Protein AF-O23444-F1 (afdb_monomer_lite)

InterPro domains:
  IPR000073 Alpha/beta hydrolase fold-1 [PF00561] (80-360)
  IPR000073 Alpha/beta hydrolase fold-1 [PF00561] (400-510)
  IPR000073 Alpha/beta hydrolase fold-1 [PR00111] (426-441)
  IPR000073 Alpha/beta hydrolase fold-1 [PR00111] (474-487)
  IPR000073 Alpha/beta hydrolase fold-1 [PR00111] (488-501)
  IPR000639 Epoxide hydrolase-like [PR00412] (86-104)
  IPR000639 Epoxide hydrolase-like [PR00412] (106-121)
  IPR000639 Epoxide hydrolase-like [PR00412] (154-167)
  IPR000639 Epoxide hydrolase-like [PR00412] (168-181)
  IPR000639 Epoxide hydrolase-like [PR00412] (308-324)
  IPR000639 Epoxide hydrolase-like [PR00412] (348-370)
  IPR029058 Alpha/Beta hydrolase fold [G3DSA:3.40.50.1820] (51-366)
  IPR029058 Alpha/Beta hydrolase fold [G3DSA:3.40.50.1820] (368-536)
  IPR029058 Alpha/Beta hydrolase fold [SSF53474] (40-361)
  IPR029058 Alpha/Beta hydrolase fold [SSF53474] (369-533)

Radius of gyration: 28.63 Å; chains: 1; bounding box: 77×70×79 Å

Secondary structure (DSSP, 8-state):
------S----SSS-S-------------------PPPP-------GGGTSTT-EEEEEEETTEEEEEEEE-SSSSS-PPEEEEE--TT--GGGGHHHHHHHHHTTPEEEEEPPTTSTTS---SSGGGGSHHHHHHHHHHHHHHHHTSS--EEEEEEHHHHHHHHHHHHH-GGGEEEEEEES----PPPTT--HHHHHHHHH-TTBHHHHTSSTTHHHHHHHHH-HHHHHHHHHT---SS--B--TTT-S---TT--SSPPTTS-HHHHHHHHHHHHHH-SHHHHHHHHTHHHHHHHTGGGTTPPP-S-EEEEEETT-TTTTSTTHHHHHHTTHHHHHSTTEEEEEEETT--S-HHHHSHHHHH-S----EEEEEEETTEEEEEEEE--S---SSS-PPPEEEEE--TT--GGGGHHHHHHHHHTT-EEEEEPPTTSTTS---S-GGGGSHHHHHHHHHHHHHHHH-TT--EEEEEEHHHHHHHHHHHHH-TTTEEEEEEES-------TT--HHHHHHHHH-TTSHHHHTT----

Foldseek 3Di:
DDDDDDDDDDDPDPPDDDDDPDDDDDDDDDDDDDDDDDDDDPDDDPCVVLQPQFDWDWDCFLNWTKIKTKHAAPPPLPAAEEEEFEAPPDALCLCSLVRSVVSPVRHIYMGIGFALFFPIDHDPDLVCLALVNRLRRVCRVLCVVNVHQQAHAYEYAHVRLVSVQVNLQPPVRNHQEYEYEQAADDFQDPVDQDLVNCCVVPNCQFVLNQLQDPPQVLVVCVVCALLNVLQCVVPDQAAATAGQPHPNGGDDDPPPDPDRPPLQDPVNSVSSRVRCVVRPCRRSSSNSNCSSVNSVVCVVCRLPARPHQYEYEYEPSENSCSPPCNVCCLVVCVRCVRHVNYDDHHYHYPDYRSNCSVPVPVSVPPPLPWDWDWADFLNKTWIKTKDAAPDPDPDDDDAAEEEEFEAPPDALVVCSVVRSSVSPVRHIYMYIGFACHDPIDHDPDPVCPDLVNRLRRVQSVLCVPPRDQEAHAYEAEHVRLVSVLVNCVVCVSRHPYYDHPDDDDDDDDPVDDPLVVCCVPPNCPPPVNVVVDDDD

Structure (mmCIF, N/CA/C/O backbone):
data_AF-O23444-F1
#
_entry.id   AF-O23444-F1
#
loop_
_atom_site.group_PDB
_atom_site.id
_atom_site.type_symbol
_atom_site.label_atom_id
_atom_site.label_alt_id
_atom_site.label_comp_id
_atom_site.label_asym_id
_atom_site.label_entity_id
_atom_site.label_seq_id
_atom_site.pdbx_PDB_ins_code
_atom_site.Cartn_x
_atom_site.Cartn_y
_atom_site.Cartn_z
_atom_site.occupancy
_atom_site.B_iso_or_equiv
_atom_site.auth_seq_id
_atom_site.auth_comp_id
_atom_site.auth_asym_id
_atom_site.auth_atom_id
_atom_site.pdbx_PDB_model_num
ATOM 1 N N . MET A 1 1 ? 14.432 -38.799 30.886 1.00 22.42 1 MET A N 1
ATOM 2 C CA . MET A 1 1 ? 14.520 -40.221 30.504 1.00 22.42 1 MET A CA 1
ATOM 3 C C . MET A 1 1 ? 13.392 -40.528 29.522 1.00 22.42 1 MET A C 1
ATOM 5 O O . MET A 1 1 ? 12.246 -40.456 29.925 1.00 22.42 1 MET A O 1
ATOM 9 N N . PHE A 1 2 ? 13.765 -40.707 28.246 1.00 19.41 2 PHE A N 1
ATOM 10 C CA . PHE A 1 2 ? 13.102 -41.403 27.120 1.00 19.41 2 PHE A CA 1
ATOM 11 C C . PHE A 1 2 ? 11.593 -41.190 26.841 1.00 19.41 2 PHE A C 1
ATOM 13 O O . PHE A 1 2 ? 10.737 -41.540 27.635 1.00 19.41 2 PHE A O 1
ATOM 20 N N . PHE A 1 3 ? 11.243 -40.506 25.739 1.00 19.61 3 PHE A N 1
ATOM 21 C CA . PHE A 1 3 ? 10.934 -41.078 24.402 1.00 19.61 3 PHE A CA 1
ATOM 22 C C . PHE A 1 3 ? 9.612 -41.871 24.350 1.00 19.61 3 PHE A C 1
ATOM 24 O O . PHE A 1 3 ? 9.608 -43.045 24.684 1.00 19.61 3 PHE A O 1
ATOM 31 N N . LEU A 1 4 ? 8.526 -41.242 23.866 1.00 20.58 4 LEU A N 1
ATOM 32 C CA . LEU A 1 4 ? 7.828 -41.593 22.607 1.00 20.58 4 LEU A CA 1
ATOM 33 C C . LEU A 1 4 ? 6.608 -40.660 22.385 1.00 20.58 4 LEU A C 1
ATOM 35 O O . LEU A 1 4 ? 5.461 -41.018 22.624 1.00 20.58 4 LEU A O 1
ATOM 39 N N . CYS A 1 5 ? 6.857 -39.436 21.908 1.00 20.08 5 CYS A N 1
ATOM 40 C CA . CYS A 1 5 ? 5.825 -38.521 21.405 1.00 20.08 5 CYS A CA 1
ATOM 41 C C . CYS A 1 5 ? 6.020 -38.328 19.893 1.00 20.08 5 CYS A C 1
ATOM 43 O O . CYS A 1 5 ? 6.920 -37.613 19.455 1.00 20.08 5 CYS A O 1
ATOM 45 N N . ARG A 1 6 ? 5.184 -38.988 19.089 1.00 23.53 6 ARG A N 1
ATOM 46 C CA . ARG A 1 6 ? 4.920 -38.727 17.660 1.00 23.53 6 ARG A CA 1
ATOM 47 C C . ARG A 1 6 ? 3.536 -39.346 17.406 1.00 23.53 6 ARG A C 1
ATOM 49 O O . ARG A 1 6 ? 3.373 -40.533 17.632 1.00 23.53 6 ARG A O 1
ATOM 56 N N . LYS A 1 7 ? 2.500 -38.609 17.006 1.00 24.33 7 LYS A N 1
ATOM 57 C CA . LYS A 1 7 ? 2.400 -37.884 15.735 1.00 24.33 7 LYS A CA 1
ATOM 58 C C . LYS A 1 7 ? 1.254 -36.855 15.773 1.00 24.33 7 LYS A C 1
ATOM 60 O O . LYS A 1 7 ? 0.183 -37.152 16.277 1.00 24.33 7 LYS A O 1
ATOM 65 N N . LEU A 1 8 ? 1.518 -35.728 15.101 1.00 26.30 8 LEU A N 1
ATOM 66 C CA . LEU A 1 8 ? 0.594 -34.700 14.594 1.00 26.30 8 LEU A CA 1
ATOM 67 C C . LEU A 1 8 ? -0.003 -33.737 15.638 1.00 26.30 8 LEU A C 1
ATOM 69 O O . LEU A 1 8 ? -1.102 -33.927 16.138 1.00 26.30 8 LEU A O 1
ATOM 73 N N . SER A 1 9 ? 0.722 -32.640 15.892 1.00 23.91 9 SER A N 1
ATOM 74 C CA . SER A 1 9 ? 0.229 -31.465 16.618 1.00 23.91 9 SER A CA 1
ATOM 75 C C . SER A 1 9 ? 0.476 -30.186 15.812 1.00 23.91 9 SER A C 1
ATOM 77 O O . SER A 1 9 ? 1.592 -29.910 15.365 1.00 23.91 9 SER A O 1
ATOM 79 N N . LEU A 1 10 ? -0.613 -29.438 15.627 1.00 28.73 10 LEU A N 1
ATOM 80 C CA . LEU A 1 10 ? -0.691 -28.038 15.224 1.00 28.73 10 LEU A CA 1
ATOM 81 C C . LEU A 1 10 ? 0.005 -27.160 16.279 1.00 28.73 10 LEU A C 1
ATOM 83 O O . LEU A 1 10 ? -0.477 -27.044 17.402 1.00 28.73 10 LEU A O 1
ATOM 87 N N . SER A 1 11 ? 1.120 -26.510 15.926 1.00 27.80 11 SER A N 1
ATOM 88 C CA . SER A 1 11 ? 1.849 -25.637 16.865 1.00 27.80 11 SER A CA 1
ATOM 89 C C . SER A 1 11 ? 2.551 -24.428 16.225 1.00 27.80 11 SER A C 1
ATOM 91 O O . SER A 1 11 ? 3.636 -24.037 16.658 1.00 27.80 11 SER A O 1
ATOM 93 N N . ARG A 1 12 ? 1.981 -23.793 15.197 1.00 30.11 12 ARG A N 1
ATOM 94 C CA . ARG A 1 12 ? 2.572 -22.572 14.613 1.00 30.11 12 ARG A CA 1
ATOM 95 C C . ARG A 1 12 ? 1.579 -21.419 14.602 1.00 30.11 12 ARG A C 1
ATOM 97 O O . ARG A 1 12 ? 1.047 -21.135 13.550 1.00 30.11 12 ARG A O 1
ATOM 104 N N . PHE A 1 13 ? 1.329 -20.798 15.759 1.00 27.69 13 PHE A N 1
ATOM 105 C CA . PHE A 1 13 ? 0.897 -19.381 15.842 1.00 27.69 13 PHE A CA 1
ATOM 106 C C . PHE A 1 13 ? 0.886 -18.783 17.267 1.00 27.69 13 PHE A C 1
ATOM 108 O O . PHE A 1 13 ? 0.601 -17.604 17.432 1.00 27.69 13 PHE A O 1
ATOM 115 N N . ARG A 1 14 ? 1.223 -19.541 18.322 1.00 28.58 14 ARG A N 1
ATOM 116 C CA . ARG A 1 14 ? 1.030 -19.090 19.717 1.00 28.58 14 ARG A CA 1
ATOM 117 C C . ARG A 1 14 ? 2.231 -18.448 20.432 1.00 28.58 14 ARG A C 1
ATOM 119 O O . ARG A 1 14 ? 2.127 -18.178 21.622 1.00 28.58 14 ARG A O 1
ATOM 126 N N . HIS A 1 15 ? 3.349 -18.162 19.762 1.00 28.84 15 HIS A N 1
ATOM 127 C CA . HIS A 1 15 ? 4.567 -17.684 20.448 1.00 28.84 15 HIS A CA 1
ATOM 128 C C . HIS A 1 15 ? 5.168 -16.378 19.906 1.00 28.84 15 HIS A C 1
ATOM 130 O O . HIS A 1 15 ? 6.384 -16.271 19.821 1.00 28.84 15 HIS A O 1
ATOM 136 N N . HIS A 1 16 ? 4.366 -15.378 19.525 1.00 31.53 16 HIS A N 1
ATOM 137 C CA . HIS A 1 16 ? 4.892 -14.070 19.072 1.00 31.53 16 HIS A CA 1
ATOM 138 C C . HIS A 1 16 ? 4.403 -12.850 19.879 1.00 31.53 16 HIS A C 1
ATOM 140 O O . HIS A 1 16 ? 4.502 -11.733 19.389 1.00 31.53 16 HIS A O 1
ATOM 146 N N . PHE A 1 17 ? 3.940 -13.028 21.122 1.00 25.91 17 PHE A N 1
ATOM 147 C CA . PHE A 1 17 ? 3.650 -11.903 22.024 1.00 25.91 17 PHE A CA 1
ATOM 148 C C . PHE A 1 17 ? 4.155 -12.181 23.450 1.00 25.91 17 PHE A C 1
ATOM 150 O O . PHE A 1 17 ? 3.775 -13.208 24.021 1.00 25.91 17 PHE A O 1
ATOM 157 N N . PRO A 1 18 ? 4.990 -11.308 24.050 1.00 29.94 18 PRO A N 1
ATOM 158 C CA . PRO A 1 18 ? 5.304 -11.365 25.473 1.00 29.94 18 PRO A CA 1
ATOM 159 C C . PRO A 1 18 ? 4.173 -10.791 26.342 1.00 29.94 18 PRO A C 1
ATOM 161 O O . PRO A 1 18 ? 3.539 -9.791 26.016 1.00 29.94 18 PRO A O 1
ATOM 164 N N . LEU A 1 19 ? 3.976 -11.416 27.503 1.00 35.38 19 LEU A N 1
ATOM 165 C CA . LEU A 1 19 ? 3.182 -10.931 28.632 1.00 35.38 19 LEU A CA 1
ATOM 166 C C . LEU A 1 19 ? 3.862 -9.715 29.288 1.00 35.38 19 LEU A C 1
ATOM 168 O O . LEU A 1 19 ? 4.907 -9.899 29.909 1.00 35.38 19 LEU A O 1
ATOM 172 N N . ARG A 1 20 ? 3.262 -8.514 29.263 1.00 28.91 20 ARG A N 1
ATOM 173 C CA . ARG A 1 20 ? 3.512 -7.476 30.293 1.00 28.91 20 ARG A CA 1
ATOM 174 C C . ARG A 1 20 ? 2.438 -6.381 30.322 1.00 28.91 20 ARG A C 1
ATOM 176 O O . ARG A 1 20 ? 2.618 -5.270 29.851 1.00 28.91 20 ARG A O 1
ATOM 183 N N . LEU A 1 21 ? 1.327 -6.716 30.975 1.00 27.70 21 LEU A N 1
ATOM 184 C CA . LEU A 1 21 ? 0.300 -5.792 31.457 1.00 27.70 21 LEU A CA 1
ATOM 185 C C . LEU A 1 21 ? 0.427 -5.675 32.987 1.00 27.70 21 LEU A C 1
ATOM 187 O O . LEU A 1 21 ? -0.355 -6.284 33.707 1.00 27.70 21 LEU A O 1
ATOM 191 N N . ARG A 1 22 ? 1.457 -4.991 33.506 1.00 27.98 22 ARG A N 1
ATOM 192 C CA . ARG A 1 22 ? 1.590 -4.656 34.944 1.00 27.98 22 ARG A CA 1
ATOM 193 C C . ARG A 1 22 ? 2.533 -3.462 35.153 1.00 27.98 22 ARG A C 1
ATOM 195 O O . ARG A 1 22 ? 3.713 -3.685 35.399 1.00 27.98 22 ARG A O 1
ATOM 202 N N . ARG A 1 23 ? 2.005 -2.234 35.057 1.00 29.61 23 ARG A N 1
ATOM 203 C CA . ARG A 1 23 ? 2.439 -0.972 35.716 1.00 29.61 23 ARG A CA 1
ATOM 204 C C . ARG A 1 23 ? 2.140 0.216 34.803 1.00 29.61 23 ARG A C 1
ATOM 206 O O . ARG A 1 23 ? 2.948 0.514 33.945 1.00 29.61 23 ARG A O 1
ATOM 213 N N . PHE A 1 24 ? 1.005 0.867 35.021 1.00 21.34 24 PHE A N 1
ATOM 214 C CA . PHE A 1 24 ? 0.787 2.295 34.751 1.00 21.34 24 PHE A CA 1
ATOM 215 C C . PHE A 1 24 ? -0.464 2.697 35.551 1.00 21.34 24 PHE A C 1
ATOM 217 O O . PHE A 1 24 ? -1.557 2.854 35.025 1.00 21.34 24 PHE A O 1
ATOM 224 N N . LEU A 1 25 ? -0.311 2.715 36.877 1.00 23.53 25 LEU A N 1
ATOM 225 C CA . LEU A 1 25 ? -1.227 3.362 37.816 1.00 23.53 25 LEU A CA 1
ATOM 226 C C . LEU A 1 25 ? -0.357 4.246 38.722 1.00 23.53 25 LEU A C 1
ATOM 228 O O . LEU A 1 25 ? 0.577 3.727 39.334 1.00 23.53 25 LEU A O 1
ATOM 232 N N . GLY A 1 26 ? -0.685 5.542 38.777 1.00 22.23 26 GLY A N 1
ATOM 233 C CA . GLY A 1 26 ? -0.012 6.612 39.535 1.00 22.23 26 GLY A CA 1
ATOM 234 C C . GLY A 1 26 ? 0.942 7.422 38.644 1.00 22.23 26 GLY A C 1
ATOM 235 O O . GLY A 1 26 ? 1.823 6.829 38.041 1.00 22.23 26 GLY A O 1
ATOM 236 N N . GLU A 1 27 ? 0.822 8.738 38.457 1.00 25.06 27 GLU A N 1
ATOM 237 C CA . GLU A 1 27 ? 0.270 9.789 39.325 1.00 25.06 27 GLU A CA 1
ATOM 238 C C . GLU A 1 27 ? -0.430 10.906 38.515 1.00 25.06 27 GLU A C 1
ATOM 240 O O . GLU A 1 27 ? -0.084 11.177 37.366 1.00 25.06 27 GLU A O 1
ATOM 245 N N . ASN A 1 28 ? -1.424 11.545 39.144 1.00 27.20 28 ASN A N 1
ATOM 246 C CA . ASN A 1 28 ? -2.113 12.768 38.699 1.00 27.20 28 ASN A CA 1
ATOM 247 C C . ASN A 1 28 ? -1.145 13.964 38.582 1.00 27.20 28 ASN A C 1
ATOM 249 O O . ASN A 1 28 ? -0.206 14.064 39.373 1.00 27.20 28 ASN A O 1
ATOM 253 N N . PRO A 1 29 ? -1.467 14.963 37.739 1.00 28.77 29 PRO A N 1
ATOM 254 C CA . PRO A 1 29 ? -1.940 16.214 38.338 1.00 28.77 29 PRO A CA 1
ATOM 255 C C . PRO A 1 29 ? -3.166 16.852 37.652 1.00 28.77 29 PRO A C 1
ATOM 257 O O . PRO A 1 29 ? -3.569 16.499 36.550 1.00 28.77 29 PRO A O 1
ATOM 260 N N . ASN A 1 30 ? -3.748 17.782 38.412 1.00 25.28 30 ASN A N 1
ATOM 261 C CA . ASN A 1 30 ? -5.062 18.425 38.329 1.00 25.28 30 ASN A CA 1
ATOM 262 C C . ASN A 1 30 ? -5.527 19.025 36.980 1.00 25.28 30 ASN A C 1
ATOM 264 O O . ASN A 1 30 ? -4.705 19.459 36.174 1.00 25.28 30 ASN A O 1
ATOM 268 N N . PRO A 1 31 ? -6.861 19.186 36.812 1.00 29.78 31 PRO A N 1
ATOM 269 C CA . PRO A 1 31 ? -7.495 19.770 35.639 1.00 29.78 31 PRO A CA 1
ATOM 270 C C . PRO A 1 31 ? -7.850 21.247 35.861 1.00 29.78 31 PRO A C 1
ATOM 272 O O . PRO A 1 31 ? -8.745 21.563 36.638 1.00 29.78 31 PRO A O 1
ATOM 275 N N . THR A 1 32 ? -7.227 22.157 35.122 1.00 24.30 32 THR A N 1
ATOM 276 C CA . THR A 1 32 ? -7.796 23.489 34.864 1.00 24.30 32 THR A CA 1
ATOM 277 C C . THR A 1 32 ? -7.176 24.064 33.600 1.00 24.30 32 THR A C 1
ATOM 279 O O . THR A 1 32 ? -6.009 24.435 33.586 1.00 24.30 32 THR A O 1
ATOM 282 N N . THR A 1 33 ? -7.952 24.163 32.523 1.00 26.78 33 THR A N 1
ATOM 283 C CA . THR A 1 33 ? -7.908 25.302 31.591 1.00 26.78 33 THR A CA 1
ATOM 284 C C . THR A 1 33 ? -9.107 25.245 30.650 1.00 26.78 33 THR A C 1
ATOM 286 O O . THR A 1 33 ? -9.612 24.187 30.291 1.00 26.78 33 THR A O 1
ATOM 289 N N . HIS A 1 34 ? -9.612 26.434 30.353 1.00 25.11 34 HIS A N 1
ATOM 290 C CA . HIS A 1 34 ? -10.916 26.724 29.784 1.00 25.11 34 HIS A CA 1
ATOM 291 C C . HIS A 1 34 ? -11.100 26.203 28.352 1.00 25.11 34 HIS A C 1
ATOM 293 O O . HIS A 1 34 ? -10.245 26.409 27.491 1.00 25.11 34 HIS A O 1
ATOM 299 N N . PHE A 1 35 ? -12.275 25.627 28.078 1.00 23.45 35 PHE A N 1
ATOM 300 C CA . PHE A 1 35 ? -12.788 25.480 26.719 1.00 23.45 35 PHE A CA 1
ATOM 301 C C . PHE A 1 35 ? -13.045 26.877 26.145 1.00 23.45 35 PHE A C 1
ATOM 303 O O . PHE A 1 35 ? -14.002 27.548 26.525 1.00 23.45 35 PHE A O 1
ATOM 310 N N . SER A 1 36 ? -12.171 27.315 25.241 1.00 25.22 36 SER A N 1
ATOM 311 C CA . SER A 1 36 ? -12.488 28.379 24.294 1.00 25.22 36 SER A CA 1
ATOM 312 C C . SER A 1 36 ? -12.954 27.727 22.996 1.00 25.22 36 SER A C 1
ATOM 314 O O . SER A 1 36 ? -12.365 26.768 22.499 1.00 25.22 36 SER A O 1
ATOM 316 N N . THR A 1 37 ? -14.086 28.212 22.508 1.00 26.72 37 THR A N 1
ATOM 317 C CA . THR A 1 37 ? -14.769 27.798 21.285 1.00 26.72 37 THR A CA 1
ATOM 318 C C . THR A 1 37 ? -13.830 27.866 20.083 1.00 26.72 37 THR A C 1
ATOM 320 O O . THR A 1 37 ? -13.357 28.948 19.736 1.00 26.72 37 THR A O 1
ATOM 323 N N . LEU A 1 38 ? -13.579 26.725 19.436 1.00 25.09 38 LEU A N 1
ATOM 324 C CA . LEU A 1 38 ? -12.910 26.690 18.136 1.00 25.09 38 LEU A CA 1
ATOM 325 C C . LEU A 1 38 ? -13.907 27.141 17.057 1.00 25.09 38 LEU A C 1
ATOM 327 O O . LEU A 1 38 ? -14.997 26.571 16.983 1.00 25.09 38 LEU A O 1
ATOM 331 N N . PRO A 1 39 ? -13.570 28.144 16.230 1.00 26.02 39 PRO A N 1
ATOM 332 C CA . PRO A 1 39 ? -14.392 28.507 15.091 1.00 26.02 39 PRO A CA 1
ATOM 333 C C . PRO A 1 39 ? -14.281 27.448 13.992 1.00 26.02 39 PRO A C 1
ATOM 335 O O . PRO A 1 39 ? -13.207 26.908 13.716 1.00 26.02 39 PRO A O 1
ATOM 338 N N . ASP A 1 40 ? -15.427 27.202 13.370 1.00 31.34 40 ASP A N 1
ATOM 339 C CA . ASP A 1 40 ? -15.607 26.426 12.155 1.00 31.34 40 ASP A CA 1
ATOM 340 C C . ASP A 1 40 ? -14.729 27.017 11.042 1.00 31.34 40 ASP A C 1
ATOM 342 O O . ASP A 1 40 ? -14.960 28.125 10.557 1.00 31.34 40 ASP A O 1
ATOM 346 N N . ASN A 1 41 ? -13.646 26.322 10.703 1.00 27.36 41 ASN A N 1
ATOM 347 C CA . ASN A 1 41 ? -12.833 26.668 9.552 1.00 27.36 41 ASN A CA 1
ATOM 348 C C . ASN A 1 41 ? -12.246 25.389 8.963 1.00 27.36 41 ASN A C 1
ATOM 350 O O . ASN A 1 41 ? -11.251 24.843 9.445 1.00 27.36 41 ASN A O 1
ATOM 354 N N . GLN A 1 42 ? -12.872 24.925 7.883 1.00 34.09 42 GLN A N 1
ATOM 355 C CA . GLN A 1 42 ? -12.263 24.024 6.913 1.00 34.09 42 GLN A CA 1
ATOM 356 C C . GLN A 1 42 ? -11.087 24.742 6.229 1.00 34.09 42 GLN A C 1
ATOM 358 O O . GLN A 1 42 ? -11.165 25.161 5.078 1.00 34.09 42 GLN A O 1
ATOM 363 N N . THR A 1 43 ? -9.975 24.913 6.939 1.00 33.59 43 THR A N 1
ATOM 364 C CA . THR A 1 43 ? -8.711 25.359 6.357 1.00 33.59 43 THR A CA 1
ATOM 365 C C . THR A 1 43 ? -7.828 24.142 6.107 1.00 33.59 43 THR A C 1
ATOM 367 O O . THR A 1 43 ? -7.485 23.386 7.018 1.00 33.59 43 THR A O 1
ATOM 370 N N . LYS A 1 44 ? -7.469 23.928 4.833 1.00 41.53 44 LYS A N 1
ATOM 371 C CA . LYS A 1 44 ? -6.429 22.980 4.413 1.00 41.53 44 LYS A CA 1
ATOM 372 C C . LYS A 1 44 ? -5.162 23.261 5.230 1.00 41.53 44 LYS A C 1
ATOM 374 O O . LYS A 1 44 ? -4.518 24.287 5.024 1.00 41.53 44 LYS A O 1
ATOM 379 N N . ARG A 1 45 ? -4.808 22.370 6.163 1.00 31.09 45 ARG A N 1
ATOM 380 C CA . ARG A 1 45 ? -3.491 22.413 6.815 1.00 31.09 45 ARG A CA 1
ATOM 381 C C . ARG A 1 45 ? -2.405 22.205 5.745 1.00 31.09 45 ARG A C 1
ATOM 383 O O . ARG A 1 45 ? -2.564 21.287 4.940 1.00 31.09 45 ARG A O 1
ATOM 390 N N . PRO A 1 46 ? -1.330 23.010 5.726 1.00 33.03 46 PRO A N 1
ATOM 391 C CA . PRO A 1 46 ? -0.212 22.812 4.807 1.00 33.03 46 PRO A CA 1
ATOM 392 C C . PRO A 1 46 ? 0.477 21.463 5.066 1.00 33.03 46 PRO A C 1
ATOM 394 O O . PRO A 1 46 ? 0.687 21.065 6.212 1.00 33.03 46 PRO A O 1
ATOM 397 N N . GLU A 1 47 ? 0.831 20.757 3.994 1.00 45.31 47 GLU A N 1
ATOM 398 C CA . GLU A 1 47 ? 1.253 19.350 4.013 1.00 45.31 47 GLU A CA 1
ATOM 399 C C . GLU A 1 47 ? 2.625 19.109 4.658 1.00 45.31 47 GLU A C 1
ATOM 401 O O . GLU A 1 47 ? 2.897 18.004 5.130 1.00 45.31 47 GLU A O 1
ATOM 406 N N . LYS A 1 48 ? 3.431 20.167 4.839 1.00 39.47 48 LYS A N 1
ATOM 407 C CA . LYS A 1 48 ? 4.611 20.143 5.721 1.00 39.47 48 LYS A CA 1
ATOM 408 C C . LYS A 1 48 ? 4.303 19.599 7.119 1.00 39.47 48 LYS A C 1
ATOM 410 O O . LYS A 1 48 ? 5.183 18.991 7.703 1.00 39.47 48 LYS A O 1
ATOM 415 N N . SER A 1 49 ? 3.068 19.741 7.617 1.00 48.25 49 SER A N 1
ATOM 416 C CA . SER A 1 49 ? 2.651 19.173 8.907 1.00 48.25 49 SER A CA 1
ATOM 417 C C . SER A 1 49 ? 2.217 17.695 8.850 1.00 48.25 49 SER A C 1
ATOM 419 O O . SER A 1 49 ? 1.839 17.136 9.878 1.00 48.25 49 SER A O 1
ATOM 421 N N . ARG A 1 50 ? 2.131 17.061 7.668 1.00 53.81 50 ARG A N 1
ATOM 422 C CA . ARG A 1 50 ? 1.667 15.663 7.515 1.00 53.81 50 ARG A CA 1
ATOM 423 C C . ARG A 1 50 ? 2.799 14.643 7.576 1.00 53.81 50 ARG A C 1
ATOM 425 O O . ARG A 1 50 ? 2.559 13.518 7.997 1.00 53.81 50 ARG A O 1
ATOM 432 N N . LEU A 1 51 ? 4.009 15.030 7.181 1.00 73.75 51 LEU A N 1
ATOM 433 C CA . LEU A 1 51 ? 5.209 14.186 7.238 1.00 73.75 51 LEU A CA 1
ATOM 434 C C . LEU A 1 51 ? 6.014 14.375 8.533 1.00 73.75 51 LEU A C 1
ATOM 436 O O . LEU A 1 51 ? 7.117 13.843 8.657 1.00 73.75 51 LEU A O 1
ATOM 440 N N . ASP A 1 52 ? 5.458 15.102 9.506 1.00 77.25 52 ASP A N 1
ATOM 441 C CA . ASP A 1 52 ? 6.083 15.318 10.807 1.00 77.25 52 ASP A CA 1
ATOM 442 C C . ASP A 1 52 ? 6.463 13.979 11.467 1.00 77.25 52 ASP A C 1
ATOM 444 O O . ASP A 1 52 ? 5.658 13.049 11.610 1.00 77.25 52 ASP A O 1
ATOM 448 N N . GLY A 1 53 ? 7.732 13.881 11.863 1.00 83.31 53 GLY A N 1
ATOM 449 C CA . GLY A 1 53 ? 8.307 12.688 12.481 1.00 83.31 53 GLY A CA 1
ATOM 450 C C . GLY A 1 53 ? 8.785 11.607 11.506 1.00 83.31 53 GLY A C 1
ATOM 451 O O . GLY A 1 53 ? 9.194 10.548 11.977 1.00 83.31 53 GLY A O 1
ATOM 452 N N . VAL A 1 54 ? 8.746 11.835 10.186 1.00 93.62 54 VAL A N 1
ATOM 453 C CA . VAL A 1 54 ? 9.504 11.008 9.232 1.00 93.62 54 VAL A CA 1
ATOM 454 C C . VAL A 1 54 ? 10.973 11.431 9.264 1.00 93.62 54 VAL A C 1
ATOM 456 O O . VAL A 1 54 ? 11.327 12.564 8.948 1.00 93.62 54 VAL A O 1
ATOM 459 N N . GLU A 1 55 ? 11.837 10.503 9.652 1.00 95.56 55 GLU A N 1
ATOM 460 C CA . 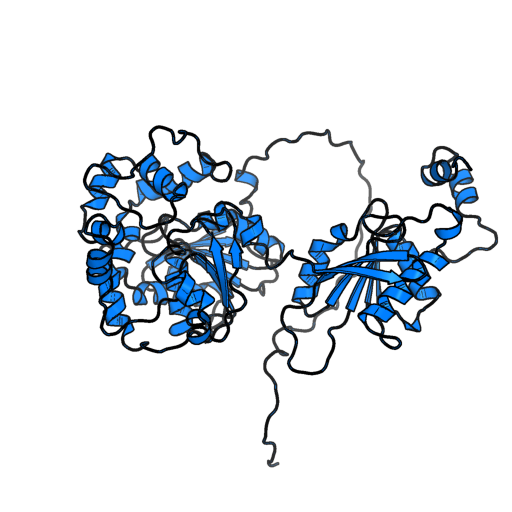GLU A 1 55 ? 13.283 10.661 9.709 1.00 95.56 55 GLU A CA 1
ATOM 461 C C . GLU A 1 55 ? 13.933 10.137 8.427 1.00 95.56 55 GLU A C 1
ATOM 463 O O . GLU A 1 55 ? 13.565 9.084 7.903 1.00 95.56 55 GLU A O 1
ATOM 468 N N . HIS A 1 56 ? 14.950 10.843 7.940 1.00 97.44 56 HIS A N 1
ATOM 469 C CA . HIS A 1 56 ? 15.716 10.437 6.765 1.00 97.44 56 HIS A CA 1
ATOM 470 C C . HIS A 1 56 ? 17.134 10.053 7.155 1.00 97.44 56 HIS A C 1
ATOM 472 O O . HIS A 1 56 ? 17.825 10.791 7.857 1.00 97.44 56 HIS A O 1
ATOM 478 N N . LYS A 1 57 ? 17.590 8.904 6.662 1.00 96.88 57 LYS A N 1
ATOM 479 C CA . LYS A 1 57 ? 18.937 8.396 6.918 1.00 96.88 57 LYS A CA 1
ATOM 480 C C . LYS A 1 57 ? 19.533 7.739 5.687 1.00 96.88 57 LYS A C 1
ATOM 482 O O . LYS A 1 57 ? 18.822 7.205 4.841 1.00 96.88 57 LYS A O 1
ATOM 487 N N . THR A 1 58 ? 20.857 7.714 5.648 1.00 98.25 58 THR A N 1
ATOM 488 C CA . THR A 1 58 ? 21.619 6.997 4.627 1.00 98.25 58 THR A CA 1
ATOM 489 C C . THR A 1 58 ? 22.249 5.764 5.253 1.00 98.25 58 THR A C 1
ATOM 491 O O . THR A 1 58 ? 23.058 5.869 6.173 1.00 98.25 58 THR A O 1
ATOM 494 N N . LEU A 1 59 ? 21.884 4.582 4.760 1.00 97.56 59 LEU A N 1
ATOM 495 C CA . LEU A 1 59 ? 22.426 3.302 5.204 1.00 97.56 59 LEU A CA 1
ATOM 496 C C . LEU A 1 59 ? 23.321 2.696 4.127 1.00 97.56 59 LEU A C 1
ATOM 498 O O . LEU A 1 59 ? 22.947 2.616 2.959 1.00 97.56 59 LEU A O 1
ATOM 502 N N . LYS A 1 60 ? 24.487 2.185 4.527 1.00 96.94 60 LYS A N 1
ATOM 503 C CA . LYS A 1 60 ? 25.359 1.429 3.625 1.00 96.94 60 LYS A CA 1
ATOM 504 C C . LYS A 1 60 ? 24.864 -0.014 3.518 1.00 96.94 60 LYS A C 1
ATOM 506 O O . LYS A 1 60 ? 25.042 -0.803 4.443 1.00 96.94 60 LYS A O 1
ATOM 511 N N . VAL A 1 61 ? 24.260 -0.376 2.388 1.00 94.25 61 VAL A N 1
ATOM 512 C CA . VAL A 1 61 ? 23.658 -1.701 2.155 1.00 94.25 61 VAL A CA 1
ATOM 513 C C . VAL A 1 61 ? 24.167 -2.301 0.851 1.00 94.25 61 VAL A C 1
ATOM 515 O O . VAL A 1 61 ? 24.086 -1.687 -0.206 1.00 94.25 61 VAL A O 1
ATOM 518 N N . ASN A 1 62 ? 24.706 -3.525 0.903 1.00 92.31 62 ASN A N 1
ATOM 519 C CA . ASN A 1 62 ? 25.172 -4.255 -0.289 1.00 92.31 62 ASN A CA 1
ATOM 520 C C . ASN A 1 62 ? 26.085 -3.408 -1.214 1.00 92.31 62 ASN A C 1
ATOM 522 O O . ASN A 1 62 ? 25.952 -3.431 -2.439 1.00 92.31 62 ASN A O 1
ATOM 526 N N . GLY A 1 63 ? 26.987 -2.629 -0.608 1.00 92.00 63 GLY A N 1
ATOM 527 C CA . GLY A 1 63 ? 27.958 -1.797 -1.320 1.00 92.00 63 GLY A CA 1
ATOM 528 C C . GLY A 1 63 ? 27.430 -0.474 -1.882 1.00 92.00 63 GLY A C 1
ATOM 529 O O . GLY A 1 63 ? 28.191 0.167 -2.590 1.00 92.00 63 GLY A O 1
ATOM 530 N N . ILE A 1 64 ? 26.191 -0.068 -1.577 1.00 96.44 64 ILE A N 1
ATOM 531 C CA . ILE A 1 64 ? 25.643 1.247 -1.956 1.00 96.44 64 ILE A CA 1
ATOM 532 C C . ILE A 1 64 ? 25.186 2.049 -0.740 1.00 96.44 64 ILE A C 1
ATOM 534 O O . ILE A 1 64 ? 24.772 1.471 0.269 1.00 96.44 64 ILE A O 1
ATOM 538 N N . ASN A 1 65 ? 25.215 3.372 -0.860 1.00 98.31 65 ASN A N 1
ATOM 539 C CA . ASN A 1 65 ? 24.532 4.278 0.058 1.00 98.31 65 ASN A CA 1
ATOM 540 C C . ASN A 1 65 ? 23.048 4.367 -0.325 1.00 98.31 65 ASN A C 1
ATOM 542 O O . ASN A 1 65 ? 22.700 4.868 -1.393 1.00 98.31 65 ASN A O 1
ATOM 546 N N . MET A 1 66 ? 22.181 3.838 0.535 1.00 98.69 66 MET A N 1
ATOM 547 C CA . MET A 1 66 ? 20.734 3.819 0.346 1.00 98.69 66 MET A CA 1
ATOM 548 C C . MET A 1 66 ? 20.071 4.829 1.270 1.00 98.69 66 MET A C 1
ATOM 550 O O . MET A 1 66 ? 20.230 4.751 2.490 1.00 98.69 66 MET A O 1
ATOM 554 N N . HIS A 1 67 ? 19.314 5.750 0.687 1.00 98.69 67 HIS A N 1
ATOM 555 C CA . HIS A 1 67 ? 18.386 6.598 1.415 1.00 98.69 67 HIS A CA 1
ATOM 556 C C . HIS A 1 67 ? 17.230 5.762 1.962 1.00 98.69 67 HIS A C 1
ATOM 558 O O . HIS A 1 67 ? 16.713 4.860 1.299 1.00 98.69 67 HIS A O 1
ATOM 564 N N . VAL A 1 68 ? 16.854 6.059 3.201 1.00 98.69 68 VAL A N 1
ATOM 565 C CA . VAL A 1 68 ? 15.748 5.439 3.917 1.00 98.69 68 VAL A CA 1
ATOM 566 C C . VAL A 1 68 ? 14.964 6.526 4.634 1.00 98.69 68 VAL A C 1
ATOM 568 O O . VAL A 1 68 ? 15.510 7.218 5.494 1.00 98.69 68 VAL A O 1
ATOM 571 N N . ALA A 1 69 ? 13.679 6.637 4.311 1.00 98.44 69 ALA A N 1
ATOM 572 C CA . ALA A 1 69 ? 12.696 7.327 5.126 1.00 98.44 69 ALA A CA 1
ATOM 573 C C . ALA A 1 69 ? 12.119 6.353 6.162 1.00 98.44 69 ALA A C 1
ATOM 575 O O . ALA A 1 69 ? 11.735 5.225 5.841 1.00 98.44 69 ALA A O 1
ATOM 576 N N . GLU A 1 70 ? 12.067 6.776 7.415 1.00 97.19 70 GLU A N 1
ATOM 577 C CA . GLU A 1 70 ? 11.596 5.979 8.537 1.00 97.19 70 GLU A CA 1
ATOM 578 C C . GLU A 1 70 ? 10.618 6.783 9.381 1.00 97.19 70 GLU A C 1
ATOM 580 O O . GLU A 1 70 ? 10.882 7.934 9.697 1.00 97.19 70 GLU A O 1
ATOM 585 N N . LYS A 1 71 ? 9.523 6.159 9.815 1.00 93.88 71 LYS A N 1
ATOM 586 C CA . LYS A 1 71 ? 8.684 6.716 10.876 1.00 93.88 71 LYS A CA 1
ATOM 587 C C . LYS A 1 71 ? 8.562 5.708 12.024 1.00 93.88 71 LYS A C 1
ATOM 589 O O . LYS A 1 71 ? 8.133 4.574 11.768 1.00 93.88 71 LYS A O 1
ATOM 594 N N . PRO A 1 72 ? 8.925 6.077 13.268 1.00 90.50 72 PRO A N 1
ATOM 595 C CA . PRO A 1 72 ? 8.796 5.183 14.417 1.00 90.50 72 PRO A CA 1
ATOM 596 C C . PRO A 1 72 ? 7.324 4.852 14.697 1.00 90.50 72 PRO A C 1
ATOM 598 O O . PRO A 1 72 ? 6.430 5.610 14.320 1.00 90.50 72 PRO A O 1
ATOM 601 N N . GLY A 1 73 ? 7.075 3.704 15.330 1.00 83.56 73 GLY A N 1
ATOM 602 C CA . GLY A 1 73 ? 5.740 3.284 15.754 1.00 83.56 73 GLY A CA 1
ATOM 603 C C . GLY A 1 73 ? 5.398 3.843 17.134 1.00 83.56 73 GLY A C 1
ATOM 604 O O . GLY A 1 73 ? 5.354 5.054 17.335 1.00 83.56 73 GLY A O 1
ATOM 605 N N . SER A 1 74 ? 5.185 2.952 18.105 1.00 72.75 74 SER A N 1
ATOM 606 C CA . SER A 1 74 ? 4.890 3.318 19.497 1.00 72.75 74 SER A CA 1
ATOM 607 C C . SER A 1 74 ? 6.099 3.854 20.277 1.00 72.75 74 SER A C 1
ATOM 609 O O . SER A 1 74 ? 5.936 4.359 21.387 1.00 72.75 74 SER A O 1
ATOM 611 N N . GLY A 1 75 ? 7.314 3.735 19.727 1.00 66.88 75 GLY A N 1
ATOM 612 C CA . GLY A 1 75 ? 8.551 4.167 20.389 1.00 66.88 75 GLY A CA 1
ATOM 613 C C . GLY A 1 75 ? 9.081 3.161 21.417 1.00 66.88 75 GLY A C 1
ATOM 614 O O . GLY A 1 75 ? 10.032 3.455 22.136 1.00 66.88 75 GLY A O 1
ATOM 615 N N . SER A 1 76 ? 8.501 1.956 21.471 1.00 64.19 76 SER A N 1
ATOM 616 C CA . SER A 1 76 ? 8.869 0.885 22.409 1.00 64.19 76 SER A CA 1
ATOM 617 C C . SER A 1 76 ? 10.196 0.179 22.087 1.00 64.19 76 SER A C 1
ATOM 619 O O . SER A 1 76 ? 10.704 -0.588 22.903 1.00 64.19 76 SER A O 1
ATOM 621 N N . GLY A 1 77 ? 10.746 0.392 20.885 1.00 67.50 77 GLY A N 1
ATOM 622 C CA . GLY A 1 77 ? 11.926 -0.318 20.374 1.00 67.50 77 GLY A CA 1
ATOM 623 C C . GLY A 1 77 ? 11.648 -1.740 19.857 1.00 67.50 77 GLY A C 1
ATOM 624 O O . GLY A 1 77 ? 12.510 -2.320 19.197 1.00 67.50 77 GLY A O 1
ATOM 625 N N . GLU A 1 78 ? 10.447 -2.285 20.081 1.00 73.69 78 GLU A N 1
ATOM 626 C CA . GLU A 1 78 ? 10.006 -3.606 19.593 1.00 73.69 78 GLU A CA 1
ATOM 627 C C . GLU A 1 78 ? 8.911 -3.522 18.514 1.00 73.69 78 GLU A C 1
ATOM 629 O O . GLU A 1 78 ? 8.306 -4.533 18.150 1.00 73.69 78 GLU A O 1
ATOM 634 N N . ASP A 1 79 ? 8.670 -2.324 17.980 1.00 81.19 79 ASP A N 1
ATOM 635 C CA . ASP A 1 79 ? 7.605 -2.066 17.013 1.00 81.19 79 ASP A CA 1
ATOM 636 C C . ASP A 1 79 ? 7.740 -2.962 15.760 1.00 81.19 79 ASP A C 1
ATOM 638 O O . ASP A 1 79 ? 8.818 -3.028 15.149 1.00 81.19 79 ASP A O 1
ATOM 642 N N . PRO A 1 80 ? 6.661 -3.647 15.331 1.00 89.19 80 PRO A N 1
ATOM 643 C CA . PRO A 1 80 ? 6.687 -4.459 14.122 1.00 89.19 80 PRO A CA 1
ATOM 644 C C . PRO A 1 80 ? 6.990 -3.591 12.896 1.00 89.19 80 PRO A C 1
ATOM 646 O O . PRO A 1 80 ? 6.383 -2.540 12.697 1.00 89.19 80 PRO A O 1
ATOM 649 N N . ILE A 1 81 ? 7.924 -4.053 12.060 1.00 94.69 81 ILE A N 1
ATOM 650 C CA . ILE A 1 81 ? 8.384 -3.300 10.889 1.00 94.69 81 ILE A CA 1
ATOM 651 C C . ILE A 1 81 ? 7.518 -3.606 9.666 1.00 94.69 81 ILE A C 1
ATOM 653 O O . ILE A 1 81 ? 7.296 -4.776 9.327 1.00 94.69 81 ILE A O 1
ATOM 657 N N . ILE A 1 82 ? 7.112 -2.541 8.974 1.00 96.12 82 ILE A N 1
ATOM 658 C CA . ILE A 1 82 ? 6.557 -2.579 7.620 1.00 96.12 82 ILE A CA 1
ATOM 659 C C . ILE A 1 82 ? 7.556 -1.917 6.670 1.00 96.12 82 ILE A C 1
ATOM 661 O O . ILE A 1 82 ? 7.873 -0.735 6.812 1.00 96.12 82 ILE A O 1
ATOM 665 N N . LEU A 1 83 ? 8.054 -2.697 5.712 1.00 98.62 83 LEU A N 1
ATOM 666 C CA . LEU A 1 83 ? 8.948 -2.244 4.654 1.00 98.62 83 LEU A CA 1
ATOM 667 C C . LEU A 1 83 ? 8.155 -1.992 3.370 1.00 98.62 83 LEU A C 1
ATOM 669 O O . LEU A 1 83 ? 7.584 -2.926 2.812 1.00 98.62 83 LEU A O 1
ATOM 673 N N . PHE A 1 84 ? 8.176 -0.759 2.882 1.00 98.69 84 PHE A N 1
ATOM 674 C CA . PHE A 1 84 ? 7.567 -0.358 1.619 1.00 98.69 84 PHE A CA 1
ATOM 675 C C . PHE A 1 84 ? 8.599 -0.368 0.493 1.00 98.69 84 PHE A C 1
ATOM 677 O O . PHE A 1 84 ? 9.725 0.076 0.690 1.00 98.69 84 PHE A O 1
ATOM 684 N N . LEU A 1 85 ? 8.231 -0.860 -0.687 1.00 98.81 85 LEU A N 1
ATOM 685 C CA . LEU A 1 85 ? 9.076 -0.897 -1.880 1.00 98.81 85 LEU A CA 1
ATOM 686 C C . LEU A 1 85 ? 8.312 -0.242 -3.037 1.00 98.81 85 LEU A C 1
ATOM 688 O O . LEU A 1 85 ? 7.342 -0.814 -3.533 1.00 98.81 85 LEU A O 1
ATOM 692 N N . HIS A 1 86 ? 8.741 0.955 -3.446 1.00 98.81 86 HIS A N 1
ATOM 693 C CA . HIS A 1 86 ? 8.147 1.695 -4.568 1.00 98.81 86 HIS A CA 1
ATOM 694 C C . HIS A 1 86 ? 8.551 1.099 -5.931 1.00 98.81 86 HIS A C 1
ATOM 696 O O . HIS A 1 86 ? 9.458 0.266 -6.006 1.00 98.81 86 HIS A O 1
ATOM 702 N N . GLY A 1 87 ? 7.922 1.548 -7.015 1.00 98.44 87 GLY A N 1
ATOM 703 C CA . GLY A 1 87 ? 8.248 1.186 -8.391 1.00 98.44 87 GLY A CA 1
ATOM 704 C C . GLY A 1 87 ? 8.646 2.376 -9.269 1.00 98.44 87 GLY A C 1
ATOM 705 O O . GLY A 1 87 ? 9.405 3.253 -8.846 1.00 98.44 87 GLY A O 1
ATOM 706 N N . PHE A 1 88 ? 8.227 2.366 -10.534 1.00 98.38 88 PHE A N 1
ATOM 707 C CA . PHE A 1 88 ? 8.596 3.334 -11.566 1.00 98.38 88 PHE A CA 1
ATOM 708 C C . PHE A 1 88 ? 7.405 4.213 -11.993 1.00 98.38 88 PHE A C 1
ATOM 710 O O . PHE A 1 88 ? 6.348 3.669 -12.298 1.00 98.38 88 PHE A O 1
ATOM 717 N N . PRO A 1 89 ? 7.592 5.536 -12.180 1.00 97.50 89 PRO A N 1
ATOM 718 C CA . PRO A 1 89 ? 8.732 6.377 -11.806 1.00 97.50 89 PRO A CA 1
ATOM 719 C C . PRO A 1 89 ? 8.521 7.005 -10.413 1.00 97.50 89 PRO A C 1
ATOM 721 O O . PRO A 1 89 ? 8.408 8.218 -10.269 1.00 97.50 89 PRO A O 1
ATOM 724 N N . GLU A 1 90 ? 8.487 6.179 -9.369 1.00 98.69 90 GLU A N 1
ATOM 725 C CA . GLU A 1 90 ? 8.169 6.608 -7.998 1.00 98.69 90 GLU A CA 1
ATOM 726 C C . GLU A 1 90 ? 9.435 6.860 -7.158 1.00 98.69 90 GLU A C 1
ATOM 728 O O . GLU A 1 90 ? 10.552 6.843 -7.680 1.00 98.69 90 GLU A O 1
ATOM 733 N N . LEU A 1 91 ? 9.247 7.100 -5.855 1.00 98.75 91 LEU A N 1
ATOM 734 C CA . LEU A 1 91 ? 10.259 7.294 -4.805 1.00 98.75 91 LEU A CA 1
ATOM 735 C C . LEU A 1 91 ? 9.713 6.760 -3.472 1.00 98.75 91 LEU A C 1
ATOM 737 O O . LEU A 1 91 ? 8.543 6.382 -3.402 1.00 98.75 91 LEU A O 1
ATOM 741 N N . TRP A 1 92 ? 10.490 6.812 -2.383 1.00 98.56 92 TRP A N 1
ATOM 742 C CA . TRP A 1 92 ? 9.970 6.564 -1.024 1.00 98.56 92 TRP A CA 1
ATOM 743 C C . TRP A 1 92 ? 8.693 7.378 -0.728 1.00 98.56 92 TRP A C 1
ATOM 745 O O . TRP A 1 92 ? 7.790 6.901 -0.042 1.00 98.56 92 TRP A O 1
ATOM 755 N N . TYR A 1 93 ? 8.618 8.590 -1.289 1.00 97.88 93 TYR A N 1
ATOM 756 C CA . TYR A 1 93 ? 7.566 9.584 -1.077 1.00 97.88 93 TYR A CA 1
ATOM 757 C C . TYR A 1 93 ? 6.170 9.121 -1.510 1.00 97.88 93 TYR A C 1
ATOM 759 O O . TYR A 1 93 ? 5.167 9.593 -0.973 1.00 97.88 93 TYR A O 1
ATOM 767 N N . THR A 1 94 ? 6.083 8.143 -2.416 1.00 97.38 94 THR A N 1
ATOM 768 C CA . THR A 1 94 ? 4.799 7.549 -2.822 1.00 97.38 94 THR A CA 1
ATOM 769 C C . THR A 1 94 ? 4.054 6.914 -1.640 1.00 97.38 94 THR A C 1
ATOM 771 O O . THR A 1 94 ? 2.830 6.865 -1.603 1.00 97.38 94 THR A O 1
ATOM 774 N N . TRP A 1 95 ? 4.795 6.512 -0.601 1.00 97.19 95 TRP A N 1
ATOM 775 C CA . TRP A 1 95 ? 4.265 5.875 0.602 1.00 97.19 95 TRP A CA 1
ATOM 776 C C . TRP A 1 95 ? 3.889 6.852 1.717 1.00 97.19 95 TRP A C 1
ATOM 778 O O . TRP A 1 95 ? 3.571 6.410 2.823 1.00 97.19 95 TRP A O 1
ATOM 788 N N . ARG A 1 96 ? 3.934 8.169 1.473 1.00 93.50 96 ARG A N 1
ATOM 789 C CA . ARG A 1 96 ? 3.729 9.209 2.499 1.00 93.50 96 ARG A CA 1
ATOM 790 C C . ARG A 1 96 ? 2.465 9.008 3.331 1.00 93.50 96 ARG A C 1
ATOM 792 O O . ARG A 1 96 ? 2.513 9.119 4.554 1.00 93.50 96 ARG A O 1
ATOM 799 N N . HIS A 1 97 ? 1.354 8.641 2.696 1.00 85.50 97 HIS A N 1
ATOM 800 C CA . HIS A 1 97 ? 0.096 8.393 3.397 1.00 85.50 97 HIS A CA 1
ATOM 801 C C . HIS A 1 97 ? 0.164 7.118 4.251 1.00 85.50 97 HIS A C 1
ATOM 803 O O . HIS A 1 97 ? -0.207 7.123 5.427 1.00 85.50 97 HIS A O 1
ATOM 809 N N . GLN A 1 98 ? 0.696 6.033 3.683 1.00 89.12 98 GLN A N 1
ATOM 810 C CA . GLN A 1 98 ? 0.775 4.718 4.319 1.00 89.12 98 GLN A CA 1
ATOM 811 C C . GLN A 1 98 ? 1.731 4.705 5.507 1.00 89.12 98 GLN A C 1
ATOM 813 O O . GLN A 1 98 ? 1.414 4.124 6.546 1.00 89.12 98 GLN A O 1
ATOM 818 N N . MET A 1 99 ? 2.878 5.371 5.381 1.00 91.38 99 MET A N 1
ATOM 819 C CA . MET A 1 99 ? 3.862 5.481 6.453 1.00 91.38 99 MET A CA 1
ATOM 820 C C . MET A 1 99 ? 3.266 6.155 7.690 1.00 91.38 99 MET A C 1
ATOM 822 O O . MET A 1 99 ? 3.392 5.640 8.801 1.00 91.38 99 MET A O 1
ATOM 826 N N . VAL A 1 100 ? 2.573 7.280 7.501 1.00 84.44 100 VAL A N 1
ATOM 827 C CA . VAL A 1 100 ? 1.958 8.039 8.598 1.00 84.44 100 VAL A CA 1
ATOM 828 C C . VAL A 1 100 ? 0.823 7.245 9.243 1.00 84.44 100 VAL A C 1
ATOM 830 O O . VAL A 1 100 ? 0.789 7.116 10.468 1.00 84.44 100 VAL A O 1
ATOM 833 N N . ALA A 1 101 ? -0.065 6.664 8.433 1.00 77.56 101 ALA A N 1
ATOM 834 C CA . ALA A 1 101 ? -1.217 5.915 8.923 1.00 77.56 101 ALA A CA 1
ATOM 835 C C . ALA A 1 101 ? -0.830 4.636 9.678 1.00 77.56 101 ALA A C 1
ATOM 837 O O . ALA A 1 101 ? -1.415 4.325 10.707 1.00 77.56 101 ALA A O 1
ATOM 838 N N . LEU A 1 102 ? 0.165 3.883 9.207 1.00 79.75 102 LEU A N 1
ATOM 839 C CA . LEU A 1 102 ? 0.576 2.648 9.883 1.00 79.75 102 LEU A CA 1
ATOM 840 C C . LEU A 1 102 ? 1.466 2.930 11.099 1.00 79.75 102 LEU A C 1
ATOM 842 O O . LEU A 1 102 ? 1.389 2.209 12.094 1.00 79.75 102 LEU A O 1
ATOM 846 N N . SER A 1 103 ? 2.242 4.015 11.072 1.00 82.69 103 SER A N 1
ATOM 847 C CA . SER A 1 103 ? 2.973 4.499 12.248 1.00 82.69 103 SER A CA 1
ATOM 848 C C . SER A 1 103 ? 2.050 4.862 13.408 1.00 82.69 103 SER A C 1
ATOM 850 O O . SER A 1 103 ? 2.322 4.460 14.540 1.00 82.69 103 SER A O 1
ATOM 852 N N . SER A 1 104 ? 0.922 5.532 13.147 1.00 76.12 104 SER A N 1
ATOM 853 C CA . SER A 1 104 ? -0.050 5.869 14.200 1.00 76.12 104 SER A CA 1
ATOM 854 C C . SER A 1 104 ? -0.729 4.640 14.821 1.00 76.12 104 SER A C 1
ATOM 856 O O . SER A 1 104 ? -1.237 4.720 15.937 1.00 76.12 104 SER A O 1
ATOM 858 N N . LEU A 1 105 ? -0.675 3.489 14.143 1.00 73.25 105 LEU A N 1
ATOM 859 C CA . LEU A 1 105 ? -1.132 2.189 14.643 1.00 73.25 105 LEU A CA 1
ATOM 860 C C . LEU A 1 105 ? -0.028 1.392 15.365 1.00 73.25 105 LEU A C 1
ATOM 862 O O . LEU A 1 105 ? -0.227 0.224 15.696 1.00 73.25 105 LEU A O 1
ATOM 866 N N . GLY A 1 106 ? 1.135 2.001 15.612 1.00 78.06 106 GLY A N 1
ATOM 867 C CA . GLY A 1 106 ? 2.244 1.393 16.349 1.00 78.06 106 GLY A CA 1
ATOM 868 C C . GLY A 1 106 ? 3.223 0.583 15.496 1.00 78.06 106 GLY A C 1
ATOM 869 O O . GLY A 1 106 ? 4.110 -0.061 16.056 1.00 78.06 106 GLY A O 1
ATOM 870 N N . TYR A 1 107 ? 3.115 0.614 14.163 1.00 82.75 107 TYR A N 1
ATOM 871 C CA . TYR A 1 107 ? 4.101 -0.012 13.280 1.00 82.75 107 TYR A CA 1
ATOM 872 C C . TYR A 1 107 ? 5.286 0.914 13.025 1.00 82.75 107 TYR A C 1
ATOM 874 O O . TYR A 1 107 ? 5.132 2.105 12.783 1.00 82.75 107 TYR A O 1
ATOM 882 N N . ARG A 1 108 ? 6.491 0.357 12.974 1.00 93.25 108 ARG A N 1
ATOM 883 C CA . ARG A 1 108 ? 7.652 1.090 12.471 1.00 93.25 108 ARG A CA 1
ATOM 884 C C . ARG A 1 108 ? 7.669 0.999 10.950 1.00 93.25 108 ARG A C 1
ATOM 886 O O . ARG A 1 108 ? 7.774 -0.095 10.396 1.00 93.25 108 ARG A O 1
ATOM 893 N N . THR A 1 109 ? 7.558 2.131 10.268 1.00 95.38 109 THR A N 1
ATOM 894 C CA . THR A 1 109 ? 7.457 2.167 8.802 1.00 95.38 109 THR A CA 1
ATOM 895 C C . THR A 1 109 ? 8.785 2.563 8.178 1.00 95.38 109 THR A C 1
ATOM 897 O O . THR A 1 109 ? 9.450 3.479 8.653 1.00 95.38 109 THR A O 1
ATOM 900 N N . ILE A 1 110 ? 9.191 1.836 7.138 1.00 98.25 110 ILE A N 1
ATOM 901 C CA . ILE A 1 110 ? 10.475 2.001 6.452 1.00 98.25 110 ILE A CA 1
ATOM 902 C C . ILE A 1 110 ? 10.210 2.055 4.947 1.00 98.25 110 ILE A C 1
ATOM 904 O O . ILE A 1 110 ? 9.690 1.090 4.393 1.00 98.25 110 ILE A O 1
ATOM 908 N N . ALA A 1 111 ? 10.603 3.136 4.280 1.00 98.69 111 ALA A N 1
ATOM 909 C CA . ALA A 1 111 ? 10.520 3.290 2.830 1.00 98.69 111 ALA A CA 1
ATOM 910 C C . ALA A 1 111 ? 11.879 3.773 2.286 1.00 98.69 111 ALA A C 1
ATOM 912 O O . ALA A 1 111 ? 12.265 4.915 2.537 1.00 98.69 111 ALA A O 1
ATOM 913 N N . PRO A 1 112 ? 12.652 2.924 1.589 1.00 98.75 112 PRO A N 1
ATOM 914 C CA . PRO A 1 112 ? 13.876 3.341 0.930 1.00 98.75 112 PRO A CA 1
ATOM 915 C C . PRO A 1 112 ? 13.584 3.959 -0.438 1.00 98.75 112 PRO A C 1
ATOM 917 O O . PRO A 1 112 ? 12.651 3.534 -1.122 1.00 98.75 112 PRO A O 1
ATOM 920 N N . ASP A 1 113 ? 14.461 4.850 -0.893 1.00 98.88 113 ASP A N 1
ATOM 921 C CA . ASP A 1 113 ? 14.656 5.008 -2.332 1.00 98.88 113 ASP A CA 1
ATOM 922 C C . ASP A 1 113 ? 15.434 3.789 -2.844 1.00 98.88 113 ASP A C 1
ATOM 924 O O . ASP A 1 113 ? 16.505 3.437 -2.334 1.00 98.88 113 ASP A O 1
ATOM 928 N N . LEU A 1 114 ? 14.902 3.093 -3.846 1.00 98.69 114 LEU A N 1
ATOM 929 C CA . LEU A 1 114 ? 15.551 1.908 -4.400 1.00 98.69 114 LEU A CA 1
ATOM 930 C C . LEU A 1 114 ? 16.837 2.268 -5.162 1.00 98.69 114 LEU A C 1
ATOM 932 O O . LEU A 1 114 ? 17.083 3.413 -5.530 1.00 98.69 114 LEU A O 1
ATOM 936 N N . ARG A 1 115 ? 17.687 1.263 -5.425 1.00 98.19 115 ARG A N 1
ATOM 937 C CA . ARG A 1 115 ? 18.940 1.431 -6.190 1.00 98.19 115 ARG A CA 1
ATOM 938 C C . ARG A 1 115 ? 18.671 2.227 -7.474 1.00 98.19 115 ARG A C 1
ATOM 940 O O . ARG A 1 115 ? 17.875 1.765 -8.286 1.00 98.19 115 ARG A O 1
ATOM 947 N N . GLY A 1 116 ? 19.360 3.349 -7.681 1.00 97.88 116 GLY A N 1
ATOM 948 C CA . GLY A 1 116 ? 19.173 4.214 -8.852 1.00 97.88 116 GLY A CA 1
ATOM 949 C C . GLY A 1 116 ? 18.143 5.331 -8.715 1.00 97.88 116 GLY A C 1
ATOM 950 O O . GLY A 1 116 ? 18.078 6.156 -9.617 1.00 97.88 116 GLY A O 1
ATOM 951 N N . TYR A 1 117 ? 17.363 5.371 -7.637 1.00 98.69 117 TYR A N 1
ATOM 952 C CA . TYR A 1 117 ? 16.290 6.344 -7.435 1.00 98.69 117 TYR A CA 1
ATOM 953 C C . TYR A 1 117 ? 16.650 7.387 -6.377 1.00 98.69 117 TYR A C 1
ATOM 955 O O . TYR A 1 117 ? 17.468 7.125 -5.495 1.00 98.69 117 TYR A O 1
ATOM 963 N N . GLY A 1 118 ? 16.003 8.553 -6.475 1.00 97.94 118 GLY A N 1
ATOM 964 C CA . GLY A 1 118 ? 15.970 9.585 -5.437 1.00 97.94 118 GLY A CA 1
ATOM 965 C C . GLY A 1 118 ? 17.333 9.918 -4.841 1.00 97.94 118 GLY A C 1
ATOM 966 O O . GLY A 1 118 ? 18.256 10.288 -5.563 1.00 97.94 118 GLY A O 1
ATOM 967 N N . ASP A 1 119 ? 17.480 9.777 -3.529 1.00 98.19 119 ASP A N 1
ATOM 968 C CA . ASP A 1 119 ? 18.742 10.064 -2.837 1.00 98.19 119 ASP A CA 1
ATOM 969 C C . ASP A 1 119 ? 19.644 8.823 -2.679 1.00 98.19 119 ASP A C 1
ATOM 971 O O . ASP A 1 119 ? 20.766 8.922 -2.179 1.00 98.19 119 ASP A O 1
ATOM 975 N N . THR A 1 120 ? 19.207 7.657 -3.164 1.00 98.69 120 THR A N 1
ATOM 976 C CA . THR A 1 120 ? 20.019 6.436 -3.205 1.00 98.69 120 THR A CA 1
ATOM 977 C C . THR A 1 120 ? 21.044 6.481 -4.342 1.00 98.69 120 THR A C 1
ATOM 979 O O . THR A 1 120 ? 20.858 7.086 -5.404 1.00 98.69 120 THR A O 1
ATOM 982 N N . GLU A 1 121 ? 22.184 5.835 -4.115 1.00 98.12 121 GLU A N 1
ATOM 983 C CA . GLU A 1 121 ? 23.256 5.703 -5.095 1.00 98.12 121 GLU A CA 1
ATOM 984 C C . GLU A 1 121 ? 22.785 4.995 -6.381 1.00 98.12 121 GLU A C 1
ATOM 986 O O . GLU A 1 121 ? 22.023 4.019 -6.352 1.00 98.12 121 GLU A O 1
ATOM 991 N N . ALA A 1 122 ? 23.272 5.487 -7.522 1.00 97.38 122 ALA A N 1
ATOM 992 C CA . ALA A 1 122 ? 22.948 4.994 -8.854 1.00 97.38 122 ALA A CA 1
ATOM 993 C C . ALA A 1 122 ? 24.217 4.456 -9.535 1.00 97.38 122 ALA A C 1
ATOM 995 O O . ALA A 1 122 ? 24.942 5.228 -10.158 1.00 97.38 122 ALA A O 1
ATOM 996 N N . PRO A 1 123 ? 24.513 3.146 -9.418 1.00 96.44 123 PRO A N 1
ATOM 997 C CA . PRO A 1 123 ? 25.631 2.534 -10.132 1.00 96.44 123 PRO A CA 1
ATOM 998 C C . PRO A 1 123 ? 25.563 2.797 -11.642 1.00 96.44 123 PRO A C 1
ATOM 1000 O O . PRO A 1 123 ? 24.476 2.809 -12.219 1.00 96.44 123 PRO A O 1
ATOM 1003 N N . GLU A 1 124 ? 26.709 2.968 -12.298 1.00 95.12 124 GLU A N 1
ATOM 1004 C CA . GLU A 1 124 ? 26.749 3.315 -13.728 1.00 95.12 124 GLU A CA 1
ATOM 1005 C C . GLU A 1 124 ? 26.382 2.137 -14.642 1.00 95.12 124 GLU A C 1
ATOM 1007 O O . GLU A 1 124 ? 25.710 2.305 -15.659 1.00 95.12 124 GLU A O 1
ATOM 1012 N N . LYS A 1 125 ? 26.815 0.922 -14.283 1.00 96.62 125 LYS A N 1
ATOM 1013 C CA . LYS A 1 125 ? 26.653 -0.267 -15.129 1.00 96.62 125 LYS A CA 1
ATOM 1014 C C . LYS A 1 125 ? 25.211 -0.751 -15.126 1.00 96.62 125 LYS A C 1
ATOM 1016 O O . LYS A 1 125 ? 24.608 -0.946 -14.072 1.00 96.62 125 LYS A O 1
ATOM 1021 N N . VAL A 1 126 ? 24.674 -1.049 -16.307 1.00 97.44 126 VAL A N 1
ATOM 1022 C CA . VAL A 1 126 ? 23.310 -1.576 -16.453 1.00 97.44 126 VAL A CA 1
ATOM 1023 C C . VAL A 1 126 ? 23.162 -2.897 -15.688 1.00 97.44 126 VAL A C 1
ATOM 1025 O O . VAL A 1 126 ? 22.165 -3.108 -15.007 1.00 97.44 126 VAL A O 1
ATOM 1028 N N . GLU A 1 127 ? 24.176 -3.760 -15.702 1.00 96.31 127 GLU A N 1
ATOM 1029 C CA . GLU A 1 127 ? 24.232 -5.070 -15.023 1.00 96.31 127 GLU A CA 1
ATOM 1030 C C . GLU A 1 127 ? 24.010 -4.979 -13.506 1.00 96.31 127 GLU A C 1
ATOM 1032 O O . GLU A 1 127 ? 23.567 -5.936 -12.860 1.00 96.31 127 GLU A O 1
ATOM 1037 N N . ASP A 1 128 ? 24.288 -3.818 -12.918 1.00 96.94 128 ASP A N 1
ATOM 1038 C CA . ASP A 1 128 ? 24.114 -3.582 -11.494 1.00 96.94 128 ASP A CA 1
ATOM 1039 C C . ASP A 1 128 ? 22.642 -3.363 -11.096 1.00 96.94 128 ASP A C 1
ATOM 1041 O O . ASP A 1 128 ? 22.327 -3.328 -9.907 1.00 96.94 128 ASP A O 1
ATOM 1045 N N . TYR A 1 129 ? 21.713 -3.329 -12.053 1.00 97.94 129 TYR A N 1
ATOM 1046 C CA . TYR A 1 129 ? 20.267 -3.208 -11.822 1.00 97.94 129 TYR A CA 1
ATOM 1047 C C . TYR A 1 129 ? 19.503 -4.533 -11.966 1.00 97.94 129 TYR A C 1
ATOM 1049 O O . TYR A 1 129 ? 18.267 -4.570 -11.966 1.00 97.94 129 TYR A O 1
ATOM 1057 N N . THR A 1 130 ? 20.219 -5.658 -12.037 1.00 97.06 130 THR A N 1
ATOM 1058 C CA . THR A 1 130 ? 19.586 -6.982 -12.005 1.00 97.06 130 THR A CA 1
ATOM 1059 C C . THR A 1 130 ? 18.758 -7.188 -10.740 1.00 97.06 130 THR A C 1
ATOM 1061 O O . THR A 1 130 ? 19.009 -6.639 -9.663 1.00 97.06 130 THR A O 1
ATOM 1064 N N . LEU A 1 131 ? 17.757 -8.042 -10.872 1.00 92.19 131 LEU A N 1
ATOM 1065 C CA . LEU A 1 131 ? 16.861 -8.471 -9.811 1.00 92.19 131 LEU A CA 1
ATOM 1066 C C . LEU A 1 131 ? 17.593 -8.998 -8.577 1.00 92.19 131 LEU A C 1
ATOM 1068 O O . LEU A 1 131 ? 17.233 -8.684 -7.448 1.00 92.19 131 LEU A O 1
ATOM 1072 N N . LEU A 1 132 ? 18.657 -9.777 -8.799 1.00 92.75 132 LEU A N 1
ATOM 1073 C CA . LEU A 1 132 ? 19.470 -10.348 -7.729 1.00 92.75 132 LEU A CA 1
ATOM 1074 C C . LEU A 1 132 ? 20.218 -9.260 -6.953 1.00 92.75 132 LEU A C 1
ATOM 1076 O O . LEU A 1 132 ? 20.276 -9.319 -5.727 1.00 92.75 132 LEU A O 1
ATOM 1080 N N . LYS A 1 133 ? 20.765 -8.244 -7.635 1.00 95.19 133 LYS A N 1
ATOM 1081 C CA . LYS A 1 133 ? 21.431 -7.110 -6.974 1.00 95.19 133 LYS A CA 1
ATOM 1082 C C . LYS A 1 133 ? 20.440 -6.310 -6.132 1.00 95.19 133 LYS A C 1
ATOM 1084 O O . LYS A 1 133 ? 20.736 -6.018 -4.975 1.00 95.19 133 LYS A O 1
ATOM 1089 N N . ARG A 1 134 ? 19.249 -6.040 -6.675 1.00 94.75 134 ARG A N 1
ATOM 1090 C CA . ARG A 1 134 ? 18.161 -5.339 -5.976 1.00 94.75 134 ARG A CA 1
ATOM 1091 C C . ARG A 1 134 ? 17.655 -6.122 -4.765 1.00 94.75 134 ARG A C 1
ATOM 1093 O O . ARG A 1 134 ? 17.641 -5.587 -3.661 1.00 94.75 134 ARG A O 1
ATOM 1100 N N . GLY A 1 135 ? 17.361 -7.411 -4.934 1.00 93.81 135 GLY A N 1
ATOM 1101 C CA . GLY A 1 135 ? 16.955 -8.297 -3.841 1.00 93.81 135 GLY A CA 1
ATOM 1102 C C . GLY A 1 135 ? 18.007 -8.390 -2.732 1.00 93.81 135 GLY A C 1
ATOM 1103 O O . GLY A 1 135 ? 17.666 -8.316 -1.555 1.00 93.81 135 GLY A O 1
ATOM 1104 N N . ARG A 1 136 ? 19.302 -8.460 -3.076 1.00 94.31 136 ARG A N 1
ATOM 1105 C CA . ARG A 1 136 ? 20.397 -8.429 -2.087 1.00 94.31 136 ARG A CA 1
ATOM 1106 C C . ARG A 1 136 ? 20.455 -7.113 -1.314 1.00 94.31 136 ARG A C 1
ATOM 1108 O O . ARG A 1 136 ? 20.688 -7.150 -0.108 1.00 94.31 136 ARG A O 1
ATOM 1115 N N . SER A 1 137 ? 20.228 -5.976 -1.972 1.00 96.12 137 SER A N 1
ATOM 1116 C CA . SER A 1 137 ? 20.140 -4.678 -1.295 1.00 96.12 137 SER A CA 1
ATOM 1117 C C . SER A 1 137 ? 18.961 -4.624 -0.322 1.00 96.12 137 SER A C 1
ATOM 1119 O O . SER A 1 137 ? 19.151 -4.189 0.808 1.00 96.12 137 SER A O 1
ATOM 1121 N N . VAL A 1 138 ? 17.790 -5.150 -0.697 1.00 97.38 138 VAL A N 1
ATOM 1122 C CA . VAL A 1 138 ? 16.621 -5.225 0.200 1.00 97.38 138 VAL A CA 1
ATOM 1123 C C . VAL A 1 138 ? 16.868 -6.161 1.387 1.00 97.38 138 VAL A C 1
ATOM 1125 O O . VAL A 1 138 ? 16.565 -5.807 2.521 1.00 97.38 138 VAL A O 1
ATOM 1128 N N . VAL A 1 139 ? 17.485 -7.327 1.176 1.00 96.88 139 VAL A N 1
ATOM 1129 C CA . VAL A 1 139 ? 17.860 -8.232 2.280 1.00 96.88 139 VAL A CA 1
ATOM 1130 C C . VAL A 1 139 ? 18.846 -7.558 3.238 1.00 96.88 139 VAL A C 1
ATOM 1132 O O . VAL A 1 139 ? 18.685 -7.665 4.453 1.00 96.88 139 VAL A O 1
ATOM 1135 N N . ALA A 1 140 ? 19.851 -6.853 2.711 1.00 96.56 140 ALA A N 1
ATOM 1136 C CA . ALA A 1 140 ? 20.809 -6.106 3.523 1.00 96.56 140 ALA A CA 1
ATOM 1137 C C . ALA A 1 140 ? 20.136 -4.958 4.294 1.00 96.56 140 ALA A C 1
ATOM 1139 O O . ALA A 1 140 ? 20.450 -4.757 5.465 1.00 96.56 140 ALA A O 1
ATOM 1140 N N . LEU A 1 141 ? 19.174 -4.264 3.677 1.00 97.88 141 LEU A N 1
ATOM 1141 C CA . LEU A 1 141 ? 18.356 -3.256 4.345 1.00 97.88 141 LEU A CA 1
ATOM 1142 C C . LEU A 1 141 ? 17.560 -3.861 5.506 1.00 97.88 141 LEU A C 1
ATOM 1144 O O . LEU A 1 141 ? 17.630 -3.329 6.608 1.00 97.88 141 LEU A O 1
ATOM 1148 N N . ILE A 1 142 ? 16.865 -4.986 5.295 1.00 97.31 142 ILE A N 1
ATOM 1149 C CA . ILE A 1 142 ? 16.106 -5.678 6.353 1.00 97.31 142 ILE A CA 1
ATOM 1150 C C . ILE A 1 142 ? 17.016 -6.005 7.538 1.00 97.31 142 ILE A C 1
ATOM 1152 O O . ILE A 1 142 ? 16.656 -5.737 8.683 1.00 97.31 142 ILE A O 1
ATOM 1156 N N . VAL A 1 143 ? 18.213 -6.539 7.278 1.00 96.06 143 VAL A N 1
ATOM 1157 C CA . VAL A 1 143 ? 19.189 -6.833 8.338 1.00 96.06 143 VAL A CA 1
ATOM 1158 C C . VAL A 1 143 ? 19.600 -5.562 9.082 1.00 96.06 143 VAL A C 1
ATOM 1160 O O . VAL A 1 143 ? 19.597 -5.550 10.312 1.00 96.06 143 VAL A O 1
ATOM 1163 N N . ALA A 1 144 ? 19.893 -4.482 8.355 1.00 95.56 144 ALA A N 1
ATOM 1164 C CA . ALA A 1 144 ? 20.305 -3.214 8.947 1.00 95.56 144 ALA A CA 1
ATOM 1165 C C . ALA A 1 144 ? 19.210 -2.587 9.829 1.00 95.56 144 ALA A C 1
ATOM 1167 O O . ALA A 1 144 ? 19.503 -2.136 10.932 1.00 95.56 144 ALA A O 1
ATOM 1168 N N . VAL A 1 145 ? 17.947 -2.577 9.384 1.00 93.81 145 VAL A N 1
ATOM 1169 C CA . VAL A 1 145 ? 16.856 -1.923 10.133 1.00 93.81 145 VAL A CA 1
ATOM 1170 C C . VAL A 1 145 ? 16.322 -2.767 11.286 1.00 93.81 145 VAL A C 1
ATOM 1172 O O . VAL A 1 145 ? 15.845 -2.211 12.273 1.00 93.81 145 VAL A O 1
ATOM 1175 N N . THR A 1 146 ? 16.412 -4.095 11.196 1.00 92.81 146 THR A N 1
ATOM 1176 C CA . THR A 1 146 ? 15.988 -5.003 12.277 1.00 92.81 146 THR A CA 1
ATOM 1177 C C . THR A 1 146 ? 17.072 -5.238 13.330 1.00 92.81 146 THR A C 1
ATOM 1179 O O . THR A 1 146 ? 16.773 -5.799 14.387 1.00 92.81 146 THR A O 1
ATOM 1182 N N . GLY A 1 147 ? 18.321 -4.851 13.042 1.00 89.06 147 GLY A N 1
ATOM 1183 C CA . GLY A 1 147 ? 19.482 -5.158 13.877 1.00 89.06 147 GLY A CA 1
ATOM 1184 C C . GLY A 1 147 ? 19.852 -6.646 13.891 1.00 89.06 147 GLY A C 1
ATOM 1185 O O . GLY A 1 147 ? 20.508 -7.096 14.826 1.00 89.06 147 GLY A O 1
ATOM 1186 N N . GLY A 1 148 ? 19.411 -7.437 12.903 1.00 87.06 148 GLY A N 1
ATOM 1187 C CA . GLY A 1 148 ? 19.679 -8.875 12.875 1.00 87.06 148 GLY A CA 1
ATOM 1188 C C . GLY A 1 148 ? 18.903 -9.660 11.817 1.00 87.06 148 GLY A C 1
ATOM 1189 O O . GLY A 1 148 ? 18.627 -9.190 10.716 1.00 87.06 148 GLY A O 1
ATOM 1190 N N . ASP A 1 149 ? 18.577 -10.912 12.140 1.00 82.12 149 ASP A N 1
ATOM 1191 C CA . ASP A 1 149 ? 17.903 -11.847 11.232 1.00 82.12 149 ASP A CA 1
ATOM 1192 C C . ASP A 1 149 ? 16.407 -11.987 11.565 1.00 82.12 149 ASP A C 1
ATOM 1194 O O . ASP A 1 149 ? 15.922 -13.068 11.890 1.00 82.12 149 ASP A O 1
ATOM 1198 N N . LYS A 1 150 ? 15.674 -10.864 11.555 1.00 90.38 150 LYS A N 1
ATOM 1199 C CA . LYS A 1 150 ? 14.220 -10.850 11.794 1.00 90.38 150 LYS A CA 1
ATOM 1200 C C . LYS A 1 150 ? 13.441 -10.698 10.488 1.00 90.38 150 LYS A C 1
ATOM 1202 O O . LYS A 1 150 ? 13.889 -10.027 9.558 1.00 90.38 150 LYS A O 1
ATOM 1207 N N . ALA A 1 151 ? 12.256 -11.302 10.453 1.00 92.19 151 ALA A N 1
ATOM 1208 C CA . ALA A 1 151 ? 11.294 -11.114 9.375 1.00 92.19 151 ALA A CA 1
ATOM 1209 C C . ALA A 1 151 ? 10.521 -9.798 9.542 1.00 92.19 151 ALA A C 1
ATOM 1211 O O . ALA A 1 151 ? 10.219 -9.394 10.667 1.00 92.19 151 ALA A O 1
ATOM 1212 N N . VAL A 1 152 ? 10.149 -9.173 8.426 1.00 94.81 152 VAL A N 1
ATOM 1213 C CA . VAL A 1 152 ? 9.324 -7.952 8.389 1.00 94.81 152 VAL A CA 1
ATOM 1214 C C . VAL A 1 152 ? 8.084 -8.166 7.526 1.00 94.81 152 VAL A C 1
ATOM 1216 O O . VAL A 1 152 ? 8.050 -9.080 6.699 1.00 94.81 152 VAL A O 1
ATOM 1219 N N . SER A 1 153 ? 7.054 -7.344 7.709 1.00 96.44 153 SER A N 1
ATOM 1220 C CA . SER A 1 153 ? 5.970 -7.257 6.726 1.00 96.44 153 SER A CA 1
ATOM 1221 C C . SER A 1 153 ? 6.435 -6.398 5.552 1.00 96.44 153 SER A C 1
ATOM 1223 O O . SER A 1 153 ? 7.137 -5.409 5.759 1.00 96.44 153 SER A O 1
ATOM 1225 N N . VAL A 1 154 ? 6.070 -6.774 4.329 1.00 97.88 154 VAL A N 1
ATOM 1226 C CA . VAL A 1 154 ? 6.505 -6.076 3.111 1.00 97.88 154 VAL A CA 1
ATOM 1227 C C . VAL A 1 154 ? 5.290 -5.585 2.335 1.00 97.88 154 VAL A C 1
ATOM 1229 O O . VAL A 1 154 ? 4.306 -6.310 2.198 1.00 97.88 154 VAL A O 1
ATOM 1232 N N . VAL A 1 155 ? 5.378 -4.363 1.819 1.00 98.19 155 VAL A N 1
ATOM 1233 C CA . VAL A 1 155 ? 4.412 -3.767 0.897 1.00 98.19 155 VAL A CA 1
ATOM 1234 C C . VAL A 1 155 ? 5.149 -3.378 -0.380 1.00 98.19 155 VAL A C 1
ATOM 1236 O O . VAL A 1 155 ? 6.189 -2.729 -0.306 1.00 98.19 155 VAL A O 1
ATOM 1239 N N . GLY A 1 156 ? 4.653 -3.793 -1.542 1.00 97.94 156 GLY A N 1
ATOM 1240 C CA . GLY A 1 156 ? 5.288 -3.502 -2.829 1.00 97.94 156 GLY A CA 1
ATOM 1241 C C . GLY A 1 156 ? 4.310 -2.942 -3.855 1.00 97.94 156 GLY A C 1
ATOM 1242 O O . GLY A 1 156 ? 3.157 -3.367 -3.902 1.00 97.94 156 GLY A O 1
ATOM 1243 N N . HIS A 1 157 ? 4.788 -2.024 -4.694 1.00 98.56 157 HIS A N 1
ATOM 1244 C CA . HIS A 1 157 ? 4.081 -1.506 -5.870 1.00 98.56 157 HIS A CA 1
ATOM 1245 C C . HIS A 1 157 ? 4.993 -1.551 -7.109 1.00 98.56 157 HIS A C 1
ATOM 1247 O O . HIS A 1 157 ? 6.207 -1.383 -6.981 1.00 98.56 157 HIS A O 1
ATOM 1253 N N . ASP A 1 158 ? 4.434 -1.854 -8.285 1.00 98.00 158 ASP A N 1
ATOM 1254 C CA . ASP A 1 158 ? 5.136 -1.916 -9.579 1.00 98.00 158 ASP A CA 1
ATOM 1255 C C . ASP A 1 158 ? 6.491 -2.683 -9.533 1.00 98.00 158 ASP A C 1
ATOM 1257 O O . ASP A 1 158 ? 6.533 -3.883 -9.229 1.00 98.00 158 ASP A O 1
ATOM 1261 N N . TRP A 1 159 ? 7.641 -2.051 -9.789 1.00 98.50 159 TRP A N 1
ATOM 1262 C CA . TRP A 1 159 ? 8.953 -2.694 -9.679 1.00 98.50 159 TRP A CA 1
ATOM 1263 C C . TRP A 1 159 ? 9.296 -3.129 -8.259 1.00 98.50 159 TRP A C 1
ATOM 1265 O O . TRP A 1 159 ? 9.973 -4.147 -8.083 1.00 98.50 159 TRP A O 1
ATOM 1275 N N . GLY A 1 160 ? 8.822 -2.405 -7.251 1.00 98.56 160 GLY A N 1
ATOM 1276 C CA . GLY A 1 160 ? 8.907 -2.808 -5.856 1.00 98.56 160 GLY A CA 1
ATOM 1277 C C . GLY A 1 160 ? 8.102 -4.074 -5.584 1.00 98.56 160 GLY A C 1
ATOM 1278 O O . GLY A 1 160 ? 8.585 -4.959 -4.876 1.00 98.56 160 GLY A O 1
ATOM 1279 N N . ALA A 1 161 ? 6.946 -4.233 -6.235 1.00 98.38 161 ALA A N 1
ATOM 1280 C CA . ALA A 1 161 ? 6.157 -5.459 -6.179 1.00 98.38 161 ALA A CA 1
ATOM 1281 C C . ALA A 1 161 ? 6.879 -6.648 -6.824 1.00 98.38 161 ALA A C 1
ATOM 1283 O O . ALA A 1 161 ? 6.881 -7.748 -6.261 1.00 98.38 161 ALA A O 1
ATOM 1284 N N . MET A 1 162 ? 7.568 -6.434 -7.951 1.00 97.62 162 MET A N 1
ATOM 1285 C CA . MET A 1 162 ? 8.453 -7.452 -8.525 1.00 97.62 162 MET A CA 1
ATOM 1286 C C . MET A 1 162 ? 9.547 -7.862 -7.534 1.00 97.62 162 MET A C 1
ATOM 1288 O O . MET A 1 162 ? 9.701 -9.054 -7.263 1.00 97.62 162 MET A O 1
ATOM 1292 N N . ILE A 1 163 ? 10.261 -6.896 -6.946 1.00 97.94 163 ILE A N 1
ATOM 1293 C CA . ILE A 1 163 ? 11.322 -7.160 -5.960 1.00 97.94 163 ILE A CA 1
ATOM 1294 C C . ILE A 1 163 ? 10.773 -7.927 -4.751 1.00 97.94 163 ILE A C 1
ATOM 1296 O O . ILE A 1 163 ? 11.413 -8.875 -4.290 1.00 97.94 163 ILE A O 1
ATOM 1300 N N . ALA A 1 164 ? 9.575 -7.582 -4.273 1.00 98.31 164 ALA A N 1
ATOM 1301 C CA . ALA A 1 164 ? 8.912 -8.268 -3.169 1.00 98.31 164 ALA A CA 1
ATOM 1302 C C . ALA A 1 164 ? 8.587 -9.737 -3.494 1.00 98.31 164 ALA A C 1
ATOM 1304 O O . ALA A 1 164 ? 8.845 -10.620 -2.667 1.00 98.31 164 ALA A O 1
ATOM 1305 N N . TRP A 1 165 ? 8.110 -10.038 -4.710 1.00 97.81 165 TRP A N 1
ATOM 1306 C CA . TRP A 1 165 ? 7.902 -11.424 -5.150 1.00 97.81 165 TRP A CA 1
ATOM 1307 C C . TRP A 1 165 ? 9.189 -12.240 -5.100 1.00 97.81 165 TRP A C 1
ATOM 1309 O O . TRP A 1 165 ? 9.189 -13.393 -4.669 1.00 97.81 165 TRP A O 1
ATOM 1319 N N . GLN A 1 166 ? 10.303 -11.659 -5.532 1.00 94.19 166 GLN A N 1
ATOM 1320 C CA . GLN A 1 166 ? 11.583 -12.362 -5.532 1.00 94.19 166 GLN A CA 1
ATOM 1321 C C . GLN A 1 166 ? 12.173 -12.493 -4.142 1.00 94.19 166 GLN A C 1
ATOM 1323 O O . GLN A 1 166 ? 12.724 -13.541 -3.821 1.00 94.19 166 GLN A O 1
ATOM 1328 N N . LEU A 1 167 ? 12.012 -11.481 -3.290 1.00 96.12 167 LEU A N 1
ATOM 1329 C CA . LEU A 1 167 ? 12.368 -11.591 -1.883 1.00 96.12 167 LEU A CA 1
ATOM 1330 C C . LEU A 1 167 ? 11.658 -12.795 -1.247 1.00 96.12 167 LEU A C 1
ATOM 1332 O O . LEU A 1 167 ? 12.310 -13.601 -0.588 1.00 96.12 167 LEU A O 1
ATOM 1336 N N . CYS A 1 168 ? 10.366 -12.984 -1.533 1.00 96.69 168 CYS A N 1
ATOM 1337 C CA . CYS A 1 168 ? 9.603 -14.136 -1.052 1.00 96.69 168 CYS A CA 1
ATOM 1338 C C . CYS A 1 168 ? 10.055 -15.478 -1.657 1.00 96.69 168 CYS A C 1
ATOM 1340 O O . CYS A 1 168 ? 9.913 -16.509 -1.003 1.00 96.69 168 CYS A O 1
ATOM 1342 N N . GLN A 1 169 ? 10.593 -15.501 -2.881 1.00 93.44 169 GLN A N 1
ATOM 1343 C CA . GLN A 1 169 ? 11.163 -16.722 -3.475 1.00 93.44 169 GLN A CA 1
ATOM 1344 C C . GLN A 1 169 ? 12.536 -17.065 -2.901 1.00 93.44 169 GLN A C 1
ATOM 1346 O O . GLN A 1 169 ? 12.839 -18.233 -2.671 1.00 93.44 169 GLN A O 1
ATOM 1351 N N . TYR A 1 170 ? 13.387 -16.057 -2.722 1.00 92.44 170 TYR A N 1
ATOM 1352 C CA . TYR A 1 170 ? 14.793 -16.257 -2.387 1.00 92.44 170 TYR A CA 1
ATOM 1353 C C . TYR A 1 170 ? 14.996 -16.398 -0.890 1.00 92.44 170 TYR A C 1
ATOM 1355 O O . TYR A 1 170 ? 15.812 -17.208 -0.464 1.00 92.44 170 TYR A O 1
ATOM 1363 N N . ARG A 1 171 ? 14.283 -15.582 -0.110 1.00 95.19 171 ARG A N 1
ATOM 1364 C CA . ARG A 1 171 ? 14.441 -15.424 1.336 1.00 95.19 171 ARG A CA 1
ATOM 1365 C C . ARG A 1 171 ? 13.066 -15.348 2.027 1.00 95.19 171 ARG A C 1
ATOM 1367 O O . ARG A 1 171 ? 12.779 -14.348 2.690 1.00 95.19 171 ARG A O 1
ATOM 1374 N N . PRO A 1 172 ? 12.185 -16.358 1.871 1.00 95.81 172 PRO A N 1
ATOM 1375 C CA . PRO A 1 172 ? 10.852 -16.346 2.482 1.00 95.81 172 PRO A CA 1
ATOM 1376 C C . PRO A 1 172 ? 10.891 -16.157 4.004 1.00 95.81 172 PRO A C 1
ATOM 1378 O O . PRO A 1 172 ? 9.968 -15.591 4.575 1.00 95.81 172 PRO A O 1
ATOM 1381 N N . GLU A 1 173 ? 11.965 -16.575 4.673 1.00 95.25 173 GLU A N 1
ATOM 1382 C CA . GLU A 1 173 ? 12.157 -16.403 6.113 1.00 95.25 173 GLU A CA 1
ATOM 1383 C C . GLU A 1 173 ? 12.375 -14.945 6.545 1.00 95.25 173 GLU A C 1
ATOM 1385 O O . GLU A 1 173 ? 12.266 -14.641 7.728 1.00 95.25 173 GLU A O 1
ATOM 1390 N N . LYS A 1 174 ? 12.646 -14.032 5.602 1.00 96.19 174 LYS A N 1
ATOM 1391 C CA . LYS A 1 174 ? 12.740 -12.586 5.853 1.00 96.19 174 LYS A CA 1
ATOM 1392 C C . LYS A 1 174 ? 11.394 -11.869 5.759 1.00 96.19 174 LYS A C 1
ATOM 1394 O O . LYS A 1 174 ? 11.325 -10.689 6.104 1.00 96.19 174 LYS A O 1
ATOM 1399 N N . VAL A 1 175 ? 10.337 -12.546 5.307 1.00 95.81 175 VAL A N 1
ATOM 1400 C CA . VAL A 1 175 ? 9.035 -11.928 5.035 1.00 95.81 175 VAL A CA 1
ATOM 1401 C C . VAL A 1 175 ? 7.952 -12.591 5.877 1.00 95.81 175 VAL A C 1
ATOM 1403 O O . VAL A 1 175 ? 7.646 -13.769 5.718 1.00 95.81 175 VAL A O 1
ATOM 1406 N N . LYS A 1 176 ? 7.349 -11.815 6.779 1.00 90.69 176 LYS A N 1
ATOM 1407 C CA . LYS A 1 176 ? 6.252 -12.270 7.642 1.00 90.69 176 LYS A CA 1
ATOM 1408 C C . LYS A 1 176 ? 4.940 -12.381 6.861 1.00 90.69 176 LYS A C 1
ATOM 1410 O O . LYS A 1 176 ? 4.222 -13.367 7.006 1.00 90.69 176 LYS A O 1
ATOM 1415 N N . ALA A 1 177 ? 4.649 -11.368 6.052 1.00 89.69 177 ALA A N 1
ATOM 1416 C CA . ALA A 1 177 ? 3.512 -11.287 5.142 1.00 89.69 177 ALA A CA 1
ATOM 1417 C C . ALA A 1 177 ? 3.813 -10.256 4.044 1.00 89.69 177 ALA A C 1
ATOM 1419 O O . ALA A 1 177 ? 4.622 -9.347 4.260 1.00 89.69 177 ALA A O 1
ATOM 1420 N N . LEU A 1 178 ? 3.161 -10.396 2.890 1.00 96.38 178 LEU A N 1
ATOM 1421 C CA . LEU A 1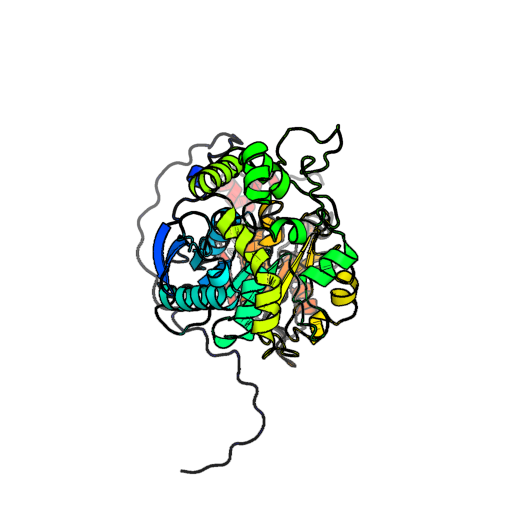 178 ? 3.287 -9.492 1.749 1.00 96.38 178 LEU A CA 1
ATOM 1422 C C . LEU A 1 178 ? 1.924 -8.888 1.385 1.00 96.38 178 LEU A C 1
ATOM 1424 O O . LEU A 1 178 ? 0.966 -9.622 1.159 1.00 96.38 178 LEU A O 1
ATOM 1428 N N . VAL A 1 179 ? 1.855 -7.564 1.263 1.00 95.81 179 VAL A N 1
ATOM 1429 C CA . VAL A 1 179 ? 0.783 -6.870 0.536 1.00 95.81 179 VAL A CA 1
ATOM 1430 C C . VAL A 1 179 ? 1.375 -6.366 -0.771 1.00 95.81 179 VAL A C 1
ATOM 1432 O O . VAL A 1 179 ? 2.280 -5.537 -0.754 1.00 95.81 179 VAL A O 1
ATOM 1435 N N . ASN A 1 180 ? 0.917 -6.886 -1.903 1.00 96.44 180 ASN A N 1
ATOM 1436 C CA . ASN A 1 180 ? 1.471 -6.507 -3.198 1.00 96.44 180 ASN A CA 1
ATOM 1437 C C . ASN A 1 180 ? 0.437 -5.826 -4.079 1.00 96.44 180 ASN A C 1
ATOM 1439 O O . ASN A 1 180 ? -0.730 -6.216 -4.081 1.00 96.44 180 ASN A O 1
ATOM 1443 N N . MET A 1 181 ? 0.887 -4.820 -4.822 1.00 96.75 181 MET A N 1
ATOM 1444 C CA . MET A 1 181 ? 0.024 -3.945 -5.600 1.00 96.75 181 MET A CA 1
ATOM 1445 C C . MET A 1 181 ? 0.458 -3.869 -7.057 1.00 96.75 181 MET A C 1
ATOM 1447 O O . MET A 1 181 ? 1.655 -3.883 -7.355 1.00 96.75 181 MET A O 1
ATOM 1451 N N . SER A 1 182 ? -0.529 -3.771 -7.948 1.00 96.50 182 SER A N 1
ATOM 1452 C CA . SER A 1 182 ? -0.367 -3.668 -9.403 1.00 96.50 182 SER A CA 1
ATOM 1453 C C . SER A 1 182 ? 0.225 -4.918 -10.075 1.00 96.50 182 SER A C 1
ATOM 1455 O O . SER A 1 182 ? -0.454 -5.631 -10.810 1.00 96.50 182 SER A O 1
ATOM 1457 N N . VAL A 1 183 ? 1.480 -5.271 -9.797 1.00 97.19 183 VAL A N 1
ATOM 1458 C CA . VAL A 1 183 ? 2.187 -6.302 -10.567 1.00 97.19 183 VAL A CA 1
ATOM 1459 C C . VAL A 1 183 ? 1.968 -7.702 -9.992 1.00 97.19 183 VAL A C 1
ATOM 1461 O O . VAL A 1 183 ? 2.458 -8.060 -8.915 1.00 97.19 183 VAL A O 1
ATOM 1464 N N . LEU A 1 184 ? 1.273 -8.534 -10.768 1.00 96.38 184 LEU A N 1
ATOM 1465 C CA . LEU A 1 184 ? 1.036 -9.952 -10.493 1.00 96.38 184 LEU A CA 1
ATOM 1466 C C . LEU A 1 184 ? 2.339 -10.752 -10.364 1.00 96.38 184 LEU A C 1
ATOM 1468 O O . LEU A 1 184 ? 3.365 -10.424 -10.964 1.00 96.38 184 LEU A O 1
ATOM 1472 N N . PHE A 1 185 ? 2.283 -11.874 -9.639 1.00 96.88 185 PHE A N 1
ATOM 1473 C CA . PHE A 1 185 ? 3.357 -12.859 -9.727 1.00 96.88 185 PHE A CA 1
ATOM 1474 C C . PHE A 1 185 ? 3.372 -13.462 -11.134 1.00 96.88 185 PHE A C 1
ATOM 1476 O O . PHE A 1 185 ? 2.391 -14.085 -11.536 1.00 96.88 185 PHE A O 1
ATOM 1483 N N . SER A 1 186 ? 4.485 -13.310 -11.853 1.00 90.62 186 SER A N 1
ATOM 1484 C CA . SER A 1 186 ? 4.679 -13.878 -13.189 1.00 90.62 186 SER A CA 1
ATOM 1485 C C . SER A 1 186 ? 5.648 -15.065 -13.119 1.00 90.62 186 SER A C 1
ATOM 1487 O O . SER A 1 186 ? 6.857 -14.858 -12.958 1.00 90.62 186 SER A O 1
ATOM 1489 N N . PRO A 1 187 ? 5.154 -16.317 -13.197 1.00 92.00 187 PRO A N 1
ATOM 1490 C CA . PRO A 1 187 ? 6.012 -17.491 -13.219 1.00 92.00 187 PRO A CA 1
ATOM 1491 C C . PRO A 1 187 ? 6.934 -17.457 -14.437 1.00 92.00 187 PRO A C 1
ATOM 1493 O O . PRO A 1 187 ? 6.503 -17.187 -15.561 1.00 92.00 187 PRO A O 1
ATOM 1496 N N . ARG A 1 188 ? 8.212 -17.787 -14.234 1.00 94.44 188 ARG A N 1
ATOM 1497 C CA . ARG A 1 188 ? 9.172 -17.860 -15.337 1.00 94.44 188 ARG A CA 1
ATOM 1498 C C . ARG A 1 188 ? 8.719 -18.895 -16.369 1.00 94.44 188 ARG A C 1
ATOM 1500 O O . ARG A 1 188 ? 8.555 -20.071 -16.047 1.00 94.44 188 ARG A O 1
ATOM 1507 N N . ASN A 1 189 ? 8.610 -18.471 -17.626 1.00 93.44 189 ASN A N 1
ATOM 1508 C CA . ASN A 1 189 ? 8.365 -19.362 -18.754 1.00 93.44 189 ASN A CA 1
ATOM 1509 C C . ASN A 1 189 ? 9.700 -19.724 -19.440 1.00 93.44 189 ASN A C 1
ATOM 1511 O O . ASN A 1 189 ? 10.349 -18.824 -19.972 1.00 93.44 189 ASN A O 1
ATOM 1515 N N . PRO A 1 190 ? 10.121 -21.004 -19.469 1.00 93.69 190 PRO A N 1
ATOM 1516 C CA . PRO A 1 190 ? 11.439 -21.402 -19.969 1.00 93.69 190 PRO A CA 1
ATOM 1517 C C . PRO A 1 190 ? 11.616 -21.264 -21.486 1.00 93.69 190 PRO A C 1
ATOM 1519 O O . PRO A 1 190 ? 12.749 -21.336 -21.949 1.00 93.69 190 PRO A O 1
ATOM 1522 N N . VAL A 1 191 ? 10.538 -21.057 -22.249 1.00 93.94 191 VAL A N 1
ATOM 1523 C CA . VAL A 1 191 ? 10.587 -20.919 -23.715 1.00 93.94 191 VAL A CA 1
ATOM 1524 C C . VAL A 1 191 ? 10.264 -19.508 -24.212 1.00 93.94 191 VAL A C 1
ATOM 1526 O O . VAL A 1 191 ? 10.415 -19.233 -25.397 1.00 93.94 191 VAL A O 1
ATOM 1529 N N . ARG A 1 192 ? 9.829 -18.595 -23.332 1.00 93.06 192 ARG A N 1
ATOM 1530 C CA . ARG A 1 192 ? 9.489 -17.210 -23.695 1.00 93.06 192 ARG A CA 1
ATOM 1531 C C . ARG A 1 192 ? 10.462 -16.232 -23.052 1.00 93.06 192 ARG A C 1
ATOM 1533 O O . ARG A 1 192 ? 10.336 -15.934 -21.865 1.00 93.06 192 ARG A O 1
ATOM 1540 N N . VAL A 1 193 ? 11.399 -15.717 -23.848 1.00 96.12 193 VAL A N 1
ATOM 1541 C CA . VAL A 1 193 ? 12.269 -14.604 -23.439 1.00 96.12 193 VAL A CA 1
ATOM 1542 C C . VAL A 1 193 ? 11.431 -13.314 -23.422 1.00 96.12 193 VAL A C 1
ATOM 1544 O O . VAL A 1 193 ? 10.739 -13.052 -24.415 1.00 96.12 193 VAL A O 1
ATOM 1547 N N . PRO A 1 194 ? 11.419 -12.524 -22.332 1.00 96.25 194 PRO A N 1
ATOM 1548 C CA . PRO A 1 194 ? 10.383 -11.511 -22.148 1.00 96.25 194 PRO A CA 1
ATOM 1549 C C . PRO A 1 194 ? 10.395 -10.369 -23.170 1.00 96.25 194 PRO A C 1
ATOM 1551 O O . PRO A 1 194 ? 9.354 -10.118 -23.769 1.00 96.25 194 PRO A O 1
ATOM 1554 N N . VAL A 1 195 ? 11.515 -9.675 -23.407 1.00 97.69 195 VAL A N 1
ATOM 1555 C CA . VAL A 1 195 ? 11.536 -8.502 -24.305 1.00 97.69 195 VAL A CA 1
ATOM 1556 C C . VAL A 1 195 ? 11.209 -8.880 -25.756 1.00 97.69 195 VAL A C 1
ATOM 1558 O O . VAL A 1 195 ? 10.372 -8.192 -26.345 1.00 97.69 195 VAL A O 1
ATOM 1561 N N . PRO A 1 196 ? 11.761 -9.961 -26.348 1.00 97.94 196 PRO A N 1
ATOM 1562 C CA . PRO A 1 196 ? 11.334 -10.428 -27.667 1.00 97.94 196 PRO A CA 1
ATOM 1563 C C . PRO A 1 196 ? 9.844 -10.784 -27.719 1.00 97.94 196 PRO A C 1
ATOM 1565 O O . PRO A 1 196 ? 9.169 -10.458 -28.692 1.00 97.94 196 PRO A O 1
ATOM 1568 N N . THR A 1 197 ? 9.310 -11.399 -26.657 1.00 96.25 197 THR A N 1
ATOM 1569 C CA . THR A 1 197 ? 7.881 -11.743 -26.573 1.00 96.25 197 THR A CA 1
ATOM 1570 C C . THR A 1 197 ? 7.011 -10.487 -26.520 1.00 96.25 197 THR A C 1
ATOM 1572 O O . THR A 1 197 ? 6.046 -10.378 -27.269 1.00 96.25 197 THR A O 1
ATOM 1575 N N . LEU A 1 198 ? 7.360 -9.514 -25.674 1.00 96.06 198 LEU A N 1
ATOM 1576 C CA . LEU A 1 198 ? 6.643 -8.242 -25.560 1.00 96.06 198 LEU A CA 1
ATOM 1577 C C . LEU A 1 198 ? 6.675 -7.467 -26.879 1.00 96.06 198 LEU A C 1
ATOM 1579 O O . LEU A 1 198 ? 5.645 -6.956 -27.308 1.00 96.06 198 LEU A O 1
ATOM 1583 N N . ARG A 1 199 ? 7.827 -7.457 -27.558 1.00 97.25 199 ARG A N 1
ATOM 1584 C CA . ARG A 1 199 ? 7.991 -6.844 -28.880 1.00 97.25 199 ARG A CA 1
ATOM 1585 C C . ARG A 1 199 ? 7.115 -7.518 -29.933 1.00 97.25 199 ARG A C 1
ATOM 1587 O O . ARG A 1 199 ? 6.504 -6.833 -30.739 1.00 97.25 199 ARG A O 1
ATOM 1594 N N . HIS A 1 200 ? 7.017 -8.845 -29.909 1.00 96.25 200 HIS A N 1
ATOM 1595 C CA . HIS A 1 200 ? 6.145 -9.584 -30.821 1.00 96.25 200 HIS A CA 1
ATOM 1596 C C . HIS A 1 200 ? 4.655 -9.282 -30.589 1.00 96.25 200 HIS A C 1
ATOM 1598 O O . HIS A 1 200 ? 3.901 -9.179 -31.550 1.00 96.25 200 HIS A O 1
ATOM 1604 N N . VAL A 1 201 ? 4.233 -9.128 -29.330 1.00 94.19 201 VAL A N 1
ATOM 1605 C CA . VAL A 1 201 ? 2.819 -8.920 -28.972 1.00 94.19 201 VAL A CA 1
ATOM 1606 C C . VAL A 1 201 ? 2.374 -7.464 -29.146 1.00 94.19 201 VAL A C 1
ATOM 1608 O O . VAL A 1 201 ? 1.268 -7.226 -29.624 1.00 94.19 201 VAL A O 1
ATOM 1611 N N . PHE A 1 202 ? 3.207 -6.492 -28.763 1.00 94.81 202 PHE A N 1
ATOM 1612 C CA . PHE A 1 202 ? 2.823 -5.072 -28.711 1.00 94.81 202 PHE A CA 1
ATOM 1613 C C . PHE A 1 202 ? 3.572 -4.174 -29.700 1.00 94.81 202 PHE A C 1
ATOM 1615 O O . PHE A 1 202 ? 3.215 -3.008 -29.852 1.00 94.81 202 PHE A O 1
ATOM 1622 N N . GLY A 1 203 ? 4.584 -4.700 -30.390 1.00 96.44 203 GLY A N 1
ATOM 1623 C CA . GLY A 1 203 ? 5.414 -3.944 -31.322 1.00 96.44 203 GLY A CA 1
ATOM 1624 C C . GLY A 1 203 ? 6.561 -3.179 -30.657 1.00 96.44 203 GLY A C 1
ATOM 1625 O O . GLY A 1 203 ? 6.755 -3.197 -29.440 1.00 96.44 203 GLY A O 1
ATOM 1626 N N . ASP A 1 204 ? 7.344 -2.494 -31.491 1.00 96.25 204 ASP A N 1
ATOM 1627 C CA . ASP A 1 204 ? 8.564 -1.790 -31.077 1.00 96.25 204 ASP A CA 1
ATOM 1628 C C . ASP A 1 204 ? 8.302 -0.539 -30.230 1.00 96.25 204 ASP A C 1
ATOM 1630 O O . ASP A 1 204 ? 9.177 -0.125 -29.468 1.00 96.25 204 ASP A O 1
ATOM 1634 N N . ASP A 1 205 ? 7.104 0.040 -30.341 1.00 95.56 205 ASP A N 1
ATOM 1635 C CA . ASP A 1 205 ? 6.704 1.247 -29.615 1.00 95.56 205 ASP A CA 1
ATOM 1636 C C . ASP A 1 205 ? 6.236 0.973 -28.184 1.00 95.56 205 ASP A C 1
ATOM 1638 O O . ASP A 1 205 ? 6.074 1.917 -27.410 1.00 95.56 205 ASP A O 1
ATOM 1642 N N . TYR A 1 206 ? 6.060 -0.291 -27.795 1.00 96.12 206 TYR A N 1
ATOM 1643 C CA . TYR A 1 206 ? 5.736 -0.637 -26.416 1.00 96.12 206 TYR A CA 1
ATOM 1644 C C . TYR A 1 206 ? 6.823 -0.132 -25.464 1.00 96.12 206 TYR A C 1
ATOM 1646 O O . TYR A 1 206 ? 8.016 -0.332 -25.710 1.00 96.12 206 TYR A O 1
ATOM 1654 N N . TYR A 1 207 ? 6.430 0.515 -24.363 1.00 95.94 207 TYR A N 1
ATOM 1655 C CA . TYR A 1 207 ? 7.358 1.272 -23.515 1.00 95.94 207 TYR A CA 1
ATOM 1656 C C . TYR A 1 207 ? 8.559 0.438 -23.036 1.00 95.94 207 TYR A C 1
ATOM 1658 O O . TYR A 1 207 ? 9.697 0.899 -23.107 1.00 95.94 207 TYR A O 1
ATOM 1666 N N . VAL A 1 208 ? 8.345 -0.831 -22.659 1.00 97.31 208 VAL A N 1
ATOM 1667 C CA . VAL A 1 208 ? 9.436 -1.734 -22.250 1.00 97.31 208 VAL A CA 1
ATOM 1668 C C . VAL A 1 208 ? 10.434 -1.958 -23.385 1.00 97.31 208 VAL A C 1
ATOM 1670 O O . VAL A 1 208 ? 11.637 -2.002 -23.132 1.00 97.31 208 VAL A O 1
ATOM 1673 N N . CYS A 1 209 ? 9.962 -2.089 -24.627 1.00 98.00 209 CYS A N 1
ATOM 1674 C CA . CYS A 1 209 ? 10.799 -2.272 -25.812 1.00 98.00 209 CYS A CA 1
ATOM 1675 C C . CYS A 1 209 ? 11.567 -0.990 -26.159 1.00 98.00 209 CYS A C 1
ATOM 1677 O O . CYS A 1 209 ? 12.752 -1.070 -26.494 1.00 98.00 209 CYS A O 1
ATOM 1679 N N . ARG A 1 210 ? 10.933 0.178 -26.000 1.00 97.44 210 ARG A N 1
ATOM 1680 C CA . ARG A 1 210 ? 11.554 1.500 -26.192 1.00 97.44 210 ARG A CA 1
ATOM 1681 C C . ARG A 1 210 ? 12.621 1.835 -25.160 1.00 97.44 210 ARG A C 1
ATOM 1683 O O . ARG A 1 210 ? 13.577 2.533 -25.477 1.00 97.44 210 ARG A O 1
ATOM 1690 N N . PHE A 1 211 ? 12.516 1.290 -23.956 1.00 98.06 211 PHE A N 1
ATOM 1691 C CA . PHE A 1 211 ? 13.483 1.524 -22.883 1.00 98.06 211 PHE A CA 1
ATOM 1692 C C . PHE A 1 211 ? 14.802 0.748 -23.055 1.00 98.06 211 PHE A C 1
ATOM 1694 O O . PHE A 1 211 ? 15.786 1.043 -22.371 1.00 98.06 211 PHE A O 1
ATOM 1701 N N . GLN A 1 212 ? 14.858 -0.238 -23.959 1.00 98.19 212 GLN A N 1
ATOM 1702 C CA . GLN A 1 212 ? 15.999 -1.157 -24.047 1.00 98.19 212 GLN A CA 1
ATOM 1703 C C . GLN A 1 212 ? 17.286 -0.495 -24.548 1.00 98.19 212 GLN A C 1
ATOM 1705 O O . GLN A 1 212 ? 18.362 -0.799 -24.035 1.00 98.19 212 GLN A O 1
ATOM 1710 N N . LYS A 1 213 ? 17.206 0.423 -25.521 1.00 96.75 213 LYS A N 1
ATOM 1711 C CA . LYS A 1 213 ? 18.400 1.091 -26.052 1.00 96.75 213 LYS A CA 1
ATOM 1712 C C . LYS A 1 213 ? 18.876 2.174 -25.082 1.00 96.75 213 LYS A C 1
ATOM 1714 O O . LYS A 1 213 ? 18.141 3.112 -24.776 1.00 96.75 213 LYS A O 1
ATOM 1719 N N . ALA A 1 214 ? 20.111 2.037 -24.600 1.00 95.94 214 ALA A N 1
ATOM 1720 C CA . ALA A 1 214 ? 20.718 2.988 -23.674 1.00 95.94 214 ALA A CA 1
ATOM 1721 C C . ALA A 1 214 ? 20.763 4.409 -24.261 1.00 95.94 214 ALA A C 1
ATOM 1723 O O . ALA A 1 214 ? 21.250 4.604 -25.374 1.00 95.94 2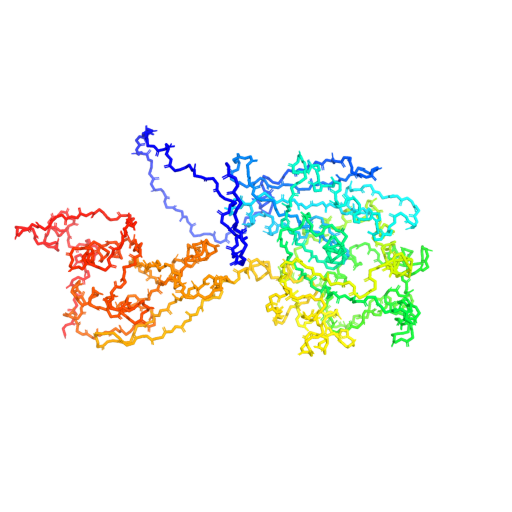14 ALA A O 1
ATOM 1724 N N . GLY A 1 215 ? 20.249 5.387 -23.512 1.00 94.75 215 GLY A N 1
ATOM 1725 C CA . GLY A 1 215 ? 20.280 6.808 -23.857 1.00 94.75 215 GLY A CA 1
ATOM 1726 C C . GLY A 1 215 ? 19.200 7.280 -24.835 1.00 94.75 215 GLY A C 1
ATOM 1727 O O . GLY A 1 215 ? 19.029 8.491 -24.980 1.00 94.75 215 GLY A O 1
ATOM 1728 N N . GLU A 1 216 ? 18.468 6.382 -25.506 1.00 95.44 216 GLU A N 1
ATOM 1729 C CA . GLU A 1 216 ? 17.450 6.780 -26.489 1.00 95.44 216 GLU A CA 1
ATOM 1730 C C . GLU A 1 216 ? 16.263 7.457 -25.800 1.00 95.44 216 GLU A C 1
ATOM 1732 O O . GLU A 1 216 ? 16.023 8.647 -26.014 1.00 95.44 216 GLU A O 1
ATOM 1737 N N . ILE A 1 217 ? 15.584 6.739 -24.901 1.00 96.06 217 ILE A N 1
ATOM 1738 C CA . ILE A 1 217 ? 14.420 7.296 -24.214 1.00 96.06 217 ILE A CA 1
ATOM 1739 C C . ILE A 1 217 ? 14.805 8.412 -23.233 1.00 96.06 217 ILE A C 1
ATOM 1741 O O . ILE A 1 217 ? 14.048 9.361 -23.066 1.00 96.06 217 ILE A O 1
ATOM 1745 N N . GLU A 1 218 ? 15.997 8.367 -22.626 1.00 96.94 218 GLU A N 1
ATOM 1746 C CA . GLU A 1 218 ? 16.482 9.454 -21.767 1.00 96.94 218 GLU A CA 1
ATOM 1747 C C . GLU A 1 218 ? 16.648 10.763 -22.548 1.00 96.94 218 GLU A C 1
ATOM 1749 O O . GLU A 1 218 ? 16.309 11.833 -22.041 1.00 96.94 218 GLU A O 1
ATOM 1754 N N . THR A 1 219 ? 17.124 10.690 -23.796 1.00 95.81 219 THR A N 1
ATOM 1755 C CA . THR A 1 219 ? 17.227 11.864 -24.675 1.00 95.81 219 THR A CA 1
ATOM 1756 C C . THR A 1 219 ? 15.844 12.404 -25.035 1.00 95.81 219 THR A C 1
ATOM 1758 O O . THR A 1 219 ? 15.643 13.617 -25.053 1.00 95.81 219 THR A O 1
ATOM 1761 N N . GLU A 1 220 ? 14.881 11.521 -25.299 1.00 94.62 220 GLU A N 1
ATOM 1762 C CA . GLU A 1 220 ? 13.485 11.885 -25.562 1.00 94.62 220 GLU A CA 1
ATOM 1763 C C . GLU A 1 220 ? 12.826 12.539 -24.333 1.00 94.62 220 GLU A C 1
ATOM 1765 O O . GLU A 1 220 ? 12.255 13.623 -24.447 1.00 94.62 220 GLU A O 1
ATOM 1770 N N . PHE A 1 221 ? 12.983 11.970 -23.138 1.00 95.12 221 PHE A N 1
ATOM 1771 C CA . PHE A 1 221 ? 12.471 12.555 -21.893 1.00 95.12 221 PHE A CA 1
ATOM 1772 C C . PHE A 1 221 ? 13.103 13.910 -21.581 1.00 95.12 221 PHE A C 1
ATOM 1774 O O . PHE A 1 221 ? 12.398 14.831 -21.174 1.00 95.12 221 PHE A O 1
ATOM 1781 N N . LYS A 1 222 ? 14.403 14.079 -21.848 1.00 94.12 222 LYS A N 1
ATOM 1782 C CA . LYS A 1 222 ? 15.074 15.376 -21.702 1.00 94.12 222 LYS A CA 1
ATOM 1783 C C . LYS A 1 222 ? 14.473 16.450 -22.615 1.00 94.12 222 LYS A C 1
ATOM 1785 O O . LYS A 1 222 ? 14.377 17.597 -22.197 1.00 94.12 222 LYS A O 1
ATOM 1790 N N . LYS A 1 223 ? 14.071 16.097 -23.843 1.00 92.94 223 LYS A N 1
ATOM 1791 C CA . LYS A 1 223 ? 13.396 17.028 -24.766 1.00 92.94 223 LYS A CA 1
ATOM 1792 C C . LYS A 1 223 ? 11.981 17.378 -24.303 1.00 92.94 223 LYS A C 1
ATOM 1794 O O . LYS A 1 223 ? 11.576 18.524 -24.455 1.00 92.94 223 LYS A O 1
ATOM 1799 N N . LEU A 1 224 ? 11.241 16.403 -23.771 1.00 91.12 224 LEU A N 1
ATOM 1800 C CA . LEU A 1 224 ? 9.870 16.602 -23.288 1.00 91.12 224 LEU A CA 1
ATOM 1801 C C . LEU A 1 224 ? 9.814 17.406 -21.974 1.00 91.12 224 LEU A C 1
ATOM 1803 O O . LEU A 1 224 ? 8.845 18.126 -21.735 1.00 91.12 224 LEU A O 1
ATOM 1807 N N . GLY A 1 225 ? 10.859 17.308 -21.150 1.00 94.38 225 GLY A N 1
ATOM 1808 C CA . GLY A 1 225 ? 10.954 17.936 -19.832 1.00 94.38 225 GLY A CA 1
ATOM 1809 C C . GLY A 1 225 ? 10.475 17.005 -18.715 1.00 94.38 225 GLY A C 1
ATOM 1810 O O . GLY A 1 225 ? 9.467 16.311 -18.856 1.00 94.38 225 GLY A O 1
ATOM 1811 N N . THR A 1 226 ? 11.204 16.989 -17.596 1.00 96.00 226 THR A N 1
ATOM 1812 C CA . THR A 1 226 ? 10.982 16.062 -16.471 1.00 96.00 226 THR A CA 1
ATOM 1813 C C . THR A 1 226 ? 9.571 16.157 -15.893 1.00 96.00 226 THR A C 1
ATOM 1815 O O . THR A 1 226 ? 8.939 15.124 -15.679 1.00 96.00 226 THR A O 1
ATOM 1818 N N . GLU A 1 227 ? 9.053 17.374 -15.696 1.00 95.31 227 GLU A N 1
ATOM 1819 C CA . GLU A 1 227 ? 7.685 17.604 -15.210 1.00 95.31 227 GLU A CA 1
ATOM 1820 C C . GLU A 1 227 ? 6.638 16.967 -16.119 1.00 95.31 227 GLU A C 1
ATOM 1822 O O . GLU A 1 227 ? 5.793 16.211 -15.645 1.00 95.31 227 GLU A O 1
ATOM 1827 N N . ASN A 1 228 ? 6.732 17.196 -17.429 1.00 92.94 228 ASN A N 1
ATOM 1828 C CA . ASN A 1 228 ? 5.789 16.629 -18.388 1.00 92.94 228 ASN A CA 1
ATOM 1829 C C . ASN A 1 228 ? 5.857 15.100 -18.402 1.00 92.94 228 ASN A C 1
ATOM 1831 O O . ASN A 1 228 ? 4.822 14.444 -18.401 1.00 92.94 228 ASN A O 1
ATOM 1835 N N . VAL A 1 229 ? 7.059 14.519 -18.362 1.00 94.44 229 VAL A N 1
ATOM 1836 C CA . VAL A 1 229 ? 7.237 13.059 -18.307 1.00 94.44 229 VAL A CA 1
ATOM 1837 C C . VAL A 1 229 ? 6.573 12.473 -17.059 1.00 94.44 229 VAL A C 1
ATOM 1839 O O . VAL A 1 229 ? 5.799 11.523 -17.168 1.00 94.44 229 VAL A O 1
ATOM 1842 N N . LEU A 1 230 ? 6.852 13.032 -15.879 1.00 96.25 230 LEU A N 1
ATOM 1843 C CA . LEU A 1 230 ? 6.284 12.546 -14.619 1.00 96.25 230 LEU A CA 1
ATOM 1844 C C . LEU A 1 230 ? 4.773 12.737 -14.570 1.00 96.25 230 LEU A C 1
ATOM 1846 O O . LEU A 1 230 ? 4.059 11.818 -14.179 1.00 96.25 230 LEU A O 1
ATOM 1850 N N . LYS A 1 231 ? 4.277 13.889 -15.023 1.00 93.06 231 LYS A N 1
ATOM 1851 C CA . LYS A 1 231 ? 2.846 14.169 -15.112 1.00 93.06 231 LYS A CA 1
ATOM 1852 C C . LYS A 1 231 ? 2.138 13.160 -16.009 1.00 93.06 231 LYS A C 1
ATOM 1854 O O . LYS A 1 231 ? 1.099 12.637 -15.616 1.00 93.06 231 LYS A O 1
ATOM 1859 N N . GLU A 1 232 ? 2.696 12.840 -17.174 1.00 90.88 232 GLU A N 1
ATOM 1860 C CA . GLU A 1 232 ? 2.112 11.849 -18.083 1.00 90.88 232 GLU A CA 1
ATOM 1861 C C . GLU A 1 232 ? 2.102 10.442 -17.472 1.00 90.88 232 GLU A C 1
ATOM 1863 O O . GLU A 1 232 ? 1.077 9.769 -17.541 1.00 90.88 232 GLU A O 1
ATOM 1868 N N . PHE A 1 233 ? 3.180 10.006 -16.807 1.00 93.69 233 PHE A N 1
ATOM 1869 C CA . PHE A 1 233 ? 3.185 8.710 -16.119 1.00 93.69 233 PHE A CA 1
ATOM 1870 C C . PHE A 1 233 ? 2.200 8.667 -14.949 1.00 93.69 233 PHE A C 1
ATOM 1872 O O . PHE A 1 233 ? 1.333 7.798 -14.929 1.00 93.69 233 PHE A O 1
ATOM 1879 N N . LEU A 1 234 ? 2.303 9.599 -13.998 1.00 93.19 234 LEU A N 1
ATOM 1880 C CA . LEU A 1 234 ? 1.511 9.592 -12.763 1.00 93.19 234 LEU A CA 1
ATOM 1881 C C . LEU A 1 234 ? 0.010 9.750 -13.035 1.00 93.19 234 LEU A C 1
ATOM 1883 O O . LEU A 1 234 ? -0.811 9.206 -12.305 1.00 93.19 234 LEU A O 1
ATOM 1887 N N . THR A 1 235 ? -0.368 10.448 -14.108 1.00 90.69 235 THR A N 1
ATOM 1888 C CA . THR A 1 235 ? -1.780 10.650 -14.473 1.00 90.69 235 THR A CA 1
ATOM 1889 C C . THR A 1 235 ? -2.297 9.663 -15.525 1.00 90.69 235 THR A C 1
ATOM 1891 O O . THR A 1 235 ? -3.452 9.764 -15.948 1.00 90.69 235 THR A O 1
ATOM 1894 N N . TYR A 1 236 ? -1.487 8.675 -15.928 1.00 88.38 236 TYR A N 1
ATOM 1895 C CA . TYR A 1 236 ? -1.877 7.681 -16.924 1.00 88.38 236 TYR A CA 1
ATOM 1896 C C . TYR A 1 236 ? -3.006 6.775 -16.411 1.00 88.38 236 TYR A C 1
ATOM 1898 O O . TYR A 1 236 ? -2.848 6.022 -15.450 1.00 88.38 236 TYR A O 1
ATOM 1906 N N . LYS A 1 237 ? -4.151 6.815 -17.102 1.00 84.00 237 LYS A N 1
ATOM 1907 C CA . LYS A 1 237 ? -5.351 6.024 -16.776 1.00 84.00 237 LYS A CA 1
ATOM 1908 C C . LYS A 1 237 ? -5.863 5.146 -17.913 1.00 84.00 237 LYS A C 1
ATOM 1910 O O . LYS A 1 237 ? -6.924 4.548 -17.778 1.00 84.00 237 LYS A O 1
ATOM 1915 N N . THR A 1 238 ? -5.161 5.089 -19.044 1.00 86.19 238 THR A N 1
ATOM 1916 C CA . THR A 1 238 ? -5.639 4.307 -20.190 1.00 86.19 238 THR A CA 1
ATOM 1917 C C . THR A 1 238 ? -5.439 2.813 -19.913 1.00 86.19 238 THR A C 1
ATOM 1919 O O . THR A 1 238 ? -4.290 2.382 -19.781 1.00 86.19 238 THR A O 1
ATOM 1922 N N . PRO A 1 239 ? -6.510 1.998 -19.868 1.00 85.19 239 PRO A N 1
ATOM 1923 C CA . PRO A 1 239 ? -6.382 0.563 -19.654 1.00 85.19 239 PRO A CA 1
ATOM 1924 C C . PRO A 1 239 ? -5.753 -0.075 -20.891 1.00 85.19 239 PRO A C 1
ATOM 1926 O O . PRO A 1 239 ? -6.351 -0.088 -21.967 1.00 85.19 239 PRO A O 1
ATOM 1929 N N . GLY A 1 240 ? -4.533 -0.587 -20.758 1.00 83.25 240 GLY A N 1
ATOM 1930 C CA . GLY A 1 240 ? -3.836 -1.269 -21.847 1.00 83.25 240 GLY A CA 1
ATOM 1931 C C . GLY A 1 240 ? -2.371 -0.861 -22.000 1.00 83.25 240 GLY A C 1
ATOM 1932 O O . GLY A 1 240 ? -1.854 -0.063 -21.214 1.00 83.25 240 GLY A O 1
ATOM 1933 N N . PRO A 1 241 ? -1.678 -1.433 -23.001 1.00 86.31 241 PRO A N 1
ATOM 1934 C CA . PRO A 1 241 ? -0.241 -1.267 -23.158 1.00 86.31 241 PRO A CA 1
ATOM 1935 C C . PRO A 1 241 ? 0.125 0.194 -23.428 1.00 86.31 241 PRO A C 1
ATOM 1937 O O . PRO A 1 241 ? -0.381 0.814 -24.366 1.00 86.31 241 PRO A O 1
ATOM 1940 N N . LEU A 1 242 ? 1.059 0.721 -22.635 1.00 91.50 242 LEU A N 1
ATOM 1941 C CA . LEU A 1 242 ? 1.647 2.028 -22.886 1.00 91.50 242 LEU A CA 1
ATOM 1942 C C . LEU A 1 242 ? 2.580 1.940 -24.099 1.00 91.50 242 LEU A C 1
ATOM 1944 O O . LEU A 1 242 ? 3.635 1.304 -24.048 1.00 91.50 242 LEU A O 1
ATOM 1948 N N . ASN A 1 243 ? 2.189 2.604 -25.180 1.00 92.00 243 ASN A N 1
ATOM 1949 C CA . ASN A 1 243 ? 3.018 2.777 -26.366 1.00 92.00 243 ASN A CA 1
ATOM 1950 C C . ASN A 1 243 ? 3.575 4.198 -26.385 1.00 92.00 243 ASN A C 1
ATOM 1952 O O . ASN A 1 243 ? 2.823 5.157 -26.213 1.00 92.00 243 ASN A O 1
ATOM 1956 N N . LEU A 1 244 ? 4.873 4.323 -26.641 1.00 93.06 244 LEU A N 1
ATOM 1957 C CA . LEU A 1 244 ? 5.602 5.585 -26.697 1.00 93.06 244 LEU A CA 1
ATOM 1958 C C . LEU A 1 244 ? 6.229 5.761 -28.082 1.00 93.06 244 LEU A C 1
ATOM 1960 O O . LEU A 1 244 ? 7.438 5.593 -28.186 1.00 93.06 244 LEU A O 1
ATOM 1964 N N . PRO A 1 245 ? 5.478 6.047 -29.165 1.00 91.31 245 PRO A N 1
ATOM 1965 C CA . PRO A 1 245 ? 6.049 6.129 -30.506 1.00 91.31 245 PRO A CA 1
ATOM 1966 C C . PRO A 1 245 ? 7.106 7.223 -30.629 1.00 91.31 245 PRO A C 1
ATOM 1968 O O . PRO A 1 245 ? 7.039 8.257 -29.962 1.00 91.31 245 PRO A O 1
ATOM 1971 N N . LYS A 1 246 ? 8.112 6.976 -31.469 1.00 87.25 246 LYS A N 1
ATOM 1972 C CA . LYS A 1 246 ? 9.321 7.805 -31.508 1.00 87.25 246 LYS A CA 1
ATOM 1973 C C . LYS A 1 246 ? 8.976 9.231 -31.911 1.00 87.25 246 LYS A C 1
ATOM 1975 O O . LYS A 1 246 ? 8.211 9.426 -32.854 1.00 87.25 246 LYS A O 1
ATOM 1980 N N . ASP A 1 247 ? 9.485 10.196 -31.146 1.00 83.06 247 ASP A N 1
ATOM 1981 C CA . ASP A 1 247 ? 9.212 11.633 -31.299 1.00 83.06 247 ASP A CA 1
ATOM 1982 C C . ASP A 1 247 ? 7.724 12.041 -31.150 1.00 83.06 247 ASP A C 1
ATOM 1984 O O . ASP A 1 247 ? 7.380 13.205 -31.347 1.00 83.06 247 ASP A O 1
ATOM 1988 N N . LYS A 1 248 ? 6.830 11.111 -30.780 1.00 79.31 248 LYS A N 1
ATOM 1989 C CA . LYS A 1 248 ? 5.398 11.365 -30.524 1.00 79.31 248 LYS A CA 1
ATOM 1990 C C . LYS A 1 248 ? 4.997 11.139 -29.063 1.00 79.31 248 LYS A C 1
ATOM 1992 O O . LYS A 1 248 ? 3.866 11.450 -28.707 1.00 79.31 248 LYS A O 1
ATOM 1997 N N . TYR A 1 249 ? 5.919 10.635 -28.237 1.00 79.25 249 TYR A N 1
ATOM 1998 C CA . TYR A 1 249 ? 5.786 10.454 -26.788 1.00 79.25 249 TYR A CA 1
ATOM 1999 C C . TYR A 1 249 ? 4.446 9.804 -26.383 1.00 79.25 249 TYR A C 1
ATOM 2001 O O . TYR A 1 249 ? 4.107 8.725 -26.869 1.00 79.25 249 TYR A O 1
ATOM 2009 N N . PHE A 1 250 ? 3.698 10.451 -25.486 1.00 79.88 250 PHE A N 1
ATOM 2010 C CA . PHE A 1 250 ? 2.386 10.037 -25.009 1.00 79.88 250 PHE A CA 1
ATOM 2011 C C . PHE A 1 250 ? 1.289 10.520 -25.970 1.00 79.88 250 PHE A C 1
ATOM 2013 O O . PHE A 1 250 ? 1.236 11.693 -26.339 1.00 79.88 250 PHE A O 1
ATOM 2020 N N . LYS A 1 251 ? 0.371 9.629 -26.365 1.00 66.50 251 LYS A N 1
ATOM 2021 C CA . LY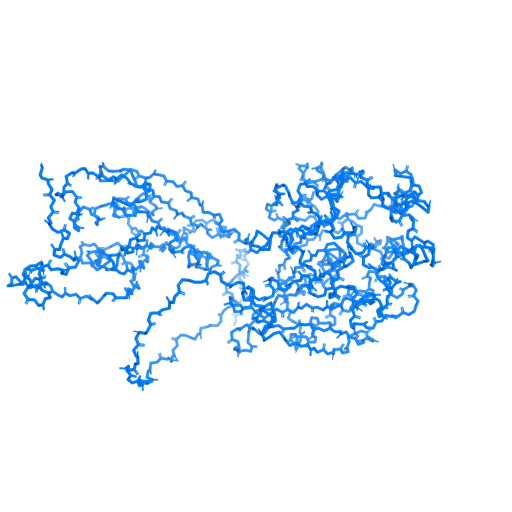S A 1 251 ? -0.830 10.016 -27.123 1.00 66.50 251 LYS A CA 1
ATOM 2022 C C . LYS A 1 251 ? -1.853 10.645 -26.171 1.00 66.50 251 LYS A C 1
ATOM 2024 O O . LYS A 1 251 ? -2.562 9.915 -25.482 1.00 66.50 251 LYS A O 1
ATOM 2029 N N . ARG A 1 252 ? -1.975 11.974 -26.159 1.00 56.56 252 ARG A N 1
ATOM 2030 C CA . ARG A 1 252 ? -3.107 12.660 -25.512 1.00 56.56 252 ARG A CA 1
ATOM 2031 C C . ARG A 1 252 ? -4.314 12.711 -26.446 1.00 56.56 252 ARG A C 1
ATOM 2033 O O . ARG A 1 252 ? -4.156 12.889 -27.651 1.00 56.56 252 ARG A O 1
ATOM 2040 N N . SER A 1 253 ? -5.522 12.604 -25.888 1.00 51.19 253 SER A N 1
ATOM 2041 C CA . SER A 1 253 ? -6.685 13.182 -26.566 1.00 51.19 253 SER A CA 1
ATOM 2042 C C . SER A 1 253 ? -6.585 14.703 -26.424 1.00 51.19 253 SER A C 1
ATOM 2044 O O . SER A 1 253 ? -6.175 15.195 -25.371 1.00 51.19 253 SER A O 1
ATOM 2046 N N . GLU A 1 254 ? -6.952 15.453 -27.462 1.00 44.03 254 GLU A N 1
ATOM 2047 C CA . GLU A 1 254 ? -6.920 16.928 -27.463 1.00 44.03 254 GLU A CA 1
ATOM 2048 C C . GLU A 1 254 ? -7.770 17.557 -26.332 1.00 44.03 254 GLU A C 1
ATOM 2050 O O . GLU A 1 254 ? -7.611 18.733 -26.024 1.00 44.03 254 GLU A O 1
ATOM 2055 N N . ASN A 1 255 ? -8.604 16.756 -25.651 1.00 42.34 255 ASN A N 1
ATOM 2056 C CA . ASN A 1 255 ? -9.503 17.157 -24.565 1.00 42.34 255 ASN A CA 1
ATOM 2057 C C . ASN A 1 255 ? -9.035 16.745 -23.151 1.00 42.34 255 ASN A C 1
ATOM 2059 O O . ASN A 1 255 ? -9.780 16.935 -22.188 1.00 42.34 255 ASN A O 1
ATOM 2063 N N . ALA A 1 256 ? -7.841 16.164 -22.983 1.00 52.28 256 ALA A N 1
ATOM 2064 C CA . ALA A 1 256 ? -7.317 15.845 -21.653 1.00 52.28 256 ALA A CA 1
ATOM 2065 C C . ALA A 1 256 ? -6.913 17.142 -20.928 1.00 52.28 256 ALA A C 1
ATOM 2067 O O . ALA A 1 256 ? -5.870 17.731 -21.219 1.00 52.28 256 ALA A O 1
ATOM 2068 N N . ALA A 1 257 ? -7.769 17.601 -20.010 1.00 47.09 257 ALA A N 1
ATOM 2069 C CA . ALA A 1 257 ? -7.568 18.821 -19.235 1.00 47.09 257 ALA A CA 1
ATOM 2070 C C . ALA A 1 257 ? -6.146 18.901 -18.644 1.00 47.09 257 ALA A C 1
ATOM 2072 O O . ALA A 1 257 ? -5.600 17.930 -18.124 1.00 47.09 257 ALA A O 1
ATOM 2073 N N . SER A 1 258 ? -5.540 20.087 -18.712 1.00 60.66 258 SER A N 1
ATOM 2074 C CA . SER A 1 258 ? -4.186 20.381 -18.223 1.00 60.66 258 SER A CA 1
ATOM 2075 C C . SER A 1 258 ? -4.034 20.311 -16.695 1.00 60.66 258 SER A C 1
ATOM 2077 O O . SER A 1 258 ? -2.906 20.377 -16.198 1.00 60.66 258 SER A O 1
ATOM 2079 N N . ALA A 1 259 ? -5.137 20.170 -15.956 1.00 71.94 259 ALA A N 1
ATOM 2080 C CA . ALA A 1 259 ? -5.162 20.122 -14.500 1.00 71.94 259 ALA A CA 1
ATOM 2081 C C . ALA A 1 259 ? -4.712 18.755 -13.957 1.00 71.94 259 ALA A C 1
ATOM 2083 O O . ALA A 1 259 ? -5.045 17.710 -14.515 1.00 71.94 259 ALA A O 1
ATOM 2084 N N . LEU A 1 260 ? -3.957 18.770 -12.856 1.00 84.62 260 LEU A N 1
ATOM 2085 C CA . LEU A 1 260 ? -3.607 17.556 -12.118 1.00 84.62 260 LEU A CA 1
ATOM 2086 C C . LEU A 1 260 ? -4.865 16.937 -11.482 1.00 84.62 260 LEU A C 1
ATOM 2088 O O . LEU A 1 260 ? -5.789 17.671 -11.114 1.00 84.62 260 LEU A O 1
ATOM 2092 N N . PRO A 1 261 ? -4.934 15.600 -11.352 1.00 86.00 261 PRO A N 1
ATOM 2093 C CA . PRO A 1 261 ? -6.027 14.960 -10.635 1.00 86.00 261 PRO A CA 1
ATOM 2094 C C . PRO A 1 261 ? -5.996 15.352 -9.151 1.00 86.00 261 PRO A C 1
ATOM 2096 O O . PRO A 1 261 ? -4.941 15.645 -8.601 1.00 86.00 261 PRO A O 1
ATOM 2099 N N . LEU A 1 262 ? -7.151 15.310 -8.480 1.00 84.88 262 LEU A N 1
ATOM 2100 C CA . LEU A 1 262 ? -7.300 15.786 -7.093 1.00 84.88 262 LEU A CA 1
ATOM 2101 C C . LEU A 1 262 ? -6.363 15.115 -6.074 1.00 84.88 262 LEU A C 1
ATOM 2103 O O . LEU A 1 262 ? -6.109 15.695 -5.022 1.00 84.88 262 LEU A O 1
ATOM 2107 N N . TRP A 1 263 ? -5.894 13.902 -6.367 1.00 84.19 263 TRP A N 1
ATOM 2108 C CA . TRP A 1 263 ? -5.004 13.130 -5.501 1.00 84.19 263 TRP A CA 1
ATOM 2109 C C . TRP A 1 263 ? -3.517 13.478 -5.674 1.00 84.19 263 TRP A C 1
ATOM 2111 O O . TRP A 1 263 ? -2.720 13.095 -4.827 1.00 84.19 263 TRP A O 1
ATOM 2121 N N . LEU A 1 264 ? -3.142 14.197 -6.740 1.00 87.62 264 LEU A N 1
ATOM 2122 C CA . LEU A 1 264 ? -1.766 14.606 -7.018 1.00 87.62 264 LEU A CA 1
ATOM 2123 C C . LEU A 1 264 ? -1.682 16.131 -6.980 1.00 87.62 264 LEU A C 1
ATOM 2125 O O . LEU A 1 264 ? -2.102 16.812 -7.919 1.00 87.62 264 LEU A O 1
ATOM 2129 N N . THR A 1 265 ? -1.161 16.686 -5.891 1.00 89.06 265 THR A N 1
ATOM 2130 C CA . THR A 1 265 ? -0.968 18.134 -5.792 1.00 89.06 265 THR A CA 1
ATOM 2131 C C . THR A 1 265 ? 0.221 18.589 -6.643 1.00 89.06 265 THR A C 1
ATOM 2133 O O . THR A 1 265 ? 1.057 17.786 -7.058 1.00 89.06 265 THR A O 1
ATOM 2136 N N . GLN A 1 266 ? 0.320 19.896 -6.909 1.00 90.12 266 GLN A N 1
ATOM 2137 C CA . GLN A 1 266 ? 1.513 20.437 -7.568 1.00 90.12 266 GLN A CA 1
ATOM 2138 C C . GLN A 1 266 ? 2.763 20.249 -6.693 1.00 90.12 266 GLN A C 1
ATOM 2140 O O . GLN A 1 266 ? 3.811 19.917 -7.222 1.00 90.12 266 GLN A O 1
ATOM 2145 N N . GLU A 1 267 ? 2.642 20.375 -5.366 1.00 90.06 267 GLU A N 1
ATOM 2146 C CA . GLU A 1 267 ? 3.756 20.142 -4.434 1.00 90.06 267 GLU A CA 1
ATOM 2147 C C . GLU A 1 267 ? 4.260 18.689 -4.502 1.00 90.06 267 GLU A C 1
ATOM 2149 O O . GLU A 1 267 ? 5.471 18.459 -4.540 1.00 90.06 267 GLU A O 1
ATOM 2154 N N . ASP A 1 268 ? 3.347 17.713 -4.598 1.00 92.50 268 ASP A N 1
ATOM 2155 C CA . ASP A 1 268 ? 3.709 16.305 -4.799 1.00 92.50 268 ASP A CA 1
ATOM 2156 C C . ASP A 1 268 ? 4.469 16.109 -6.118 1.00 92.50 268 ASP A C 1
ATOM 2158 O O . ASP A 1 268 ? 5.514 15.454 -6.153 1.00 92.50 268 ASP A O 1
ATOM 2162 N N . LEU A 1 269 ? 3.960 16.683 -7.215 1.00 95.38 269 LEU A N 1
ATOM 2163 C CA . LEU A 1 269 ? 4.611 16.598 -8.520 1.00 95.38 269 LEU A CA 1
ATOM 2164 C C . LEU A 1 269 ? 6.000 17.252 -8.487 1.00 95.38 269 LEU A C 1
ATOM 2166 O O . LEU A 1 269 ? 6.968 16.633 -8.928 1.00 95.38 269 LEU A O 1
ATOM 2170 N N . ASP A 1 270 ? 6.116 18.451 -7.918 1.00 96.19 270 ASP A N 1
ATOM 2171 C CA . ASP A 1 270 ? 7.367 19.207 -7.803 1.00 96.19 270 ASP A CA 1
ATOM 2172 C C . ASP A 1 270 ? 8.424 18.438 -6.992 1.00 96.19 270 ASP A C 1
ATOM 2174 O O . ASP A 1 270 ? 9.619 18.490 -7.311 1.00 96.19 270 ASP A O 1
ATOM 2178 N N . TYR A 1 271 ? 8.005 17.666 -5.980 1.00 96.50 271 TYR A N 1
ATOM 2179 C CA . TYR A 1 271 ? 8.897 16.779 -5.233 1.00 96.50 271 TYR A CA 1
ATOM 2180 C C . TYR A 1 271 ? 9.525 15.718 -6.143 1.00 96.50 271 TYR A C 1
ATOM 2182 O O . TYR A 1 271 ? 10.752 15.553 -6.160 1.00 96.50 271 TYR A O 1
ATOM 2190 N N . TYR A 1 272 ? 8.703 15.018 -6.934 1.00 98.06 272 TYR A N 1
ATOM 2191 C CA . TYR A 1 272 ? 9.197 14.048 -7.909 1.00 98.06 272 TYR A CA 1
ATOM 2192 C C . TYR A 1 272 ? 10.095 14.728 -8.949 1.00 98.06 272 TYR A C 1
ATOM 2194 O O . TYR A 1 272 ? 11.210 14.257 -9.187 1.00 98.06 272 TYR A O 1
ATOM 2202 N N . VAL A 1 273 ? 9.664 15.859 -9.514 1.00 98.06 273 VAL A N 1
ATOM 2203 C CA . VAL A 1 273 ? 10.423 16.619 -10.521 1.00 98.06 273 VAL A CA 1
ATOM 2204 C C . VAL A 1 273 ? 11.812 16.956 -10.010 1.00 98.06 273 VAL A C 1
ATOM 2206 O O . VAL A 1 273 ? 12.794 16.572 -10.639 1.00 98.06 273 VAL A O 1
ATOM 2209 N N . THR A 1 274 ? 11.909 17.550 -8.822 1.00 98.06 274 THR A N 1
ATOM 2210 C CA . THR A 1 274 ? 13.189 17.936 -8.216 1.00 98.06 274 THR A CA 1
ATOM 2211 C C . THR A 1 274 ? 14.146 16.746 -8.107 1.00 98.06 274 THR A C 1
ATOM 2213 O O . THR A 1 274 ? 15.345 16.854 -8.374 1.00 98.06 274 THR A O 1
ATOM 2216 N N . LYS A 1 275 ? 13.648 15.573 -7.712 1.00 98.00 275 LYS A N 1
ATOM 2217 C CA . LYS A 1 275 ? 14.483 14.376 -7.538 1.00 98.00 275 LYS A CA 1
ATOM 2218 C C . LYS A 1 275 ? 14.921 13.785 -8.878 1.00 98.00 275 LYS A C 1
ATOM 2220 O O . LYS A 1 275 ? 16.091 13.421 -9.027 1.00 98.00 275 LYS A O 1
ATOM 2225 N N . TYR A 1 276 ? 14.026 13.738 -9.862 1.00 98.25 276 TYR A N 1
ATOM 2226 C CA . TYR A 1 276 ? 14.333 13.233 -11.201 1.00 98.25 276 TYR A CA 1
ATOM 2227 C C . TYR A 1 276 ? 15.177 14.199 -12.037 1.00 98.25 276 TYR A C 1
ATOM 2229 O O . TYR A 1 276 ? 15.968 13.735 -12.851 1.00 98.25 276 TYR A O 1
ATOM 2237 N N . GLU A 1 277 ? 15.098 15.511 -11.824 1.00 97.81 277 GLU A N 1
ATOM 2238 C CA . GLU A 1 277 ? 16.008 16.477 -12.454 1.00 97.81 277 GLU A CA 1
ATOM 2239 C C . GLU A 1 277 ? 17.441 16.321 -11.947 1.00 97.81 277 GLU A C 1
ATOM 2241 O O . GLU A 1 277 ? 18.388 16.379 -12.730 1.00 97.81 277 GLU A O 1
ATOM 2246 N N . ASN A 1 278 ? 17.602 16.044 -10.651 1.00 95.88 278 ASN A N 1
ATOM 2247 C CA . ASN A 1 278 ? 18.913 15.834 -10.046 1.00 95.88 278 ASN A CA 1
ATOM 2248 C C . ASN A 1 278 ? 19.545 14.486 -10.437 1.00 95.88 278 ASN A C 1
ATOM 2250 O O . ASN A 1 278 ? 20.751 14.419 -10.673 1.00 95.88 278 ASN A O 1
ATOM 2254 N N . LYS A 1 279 ? 18.764 13.395 -10.475 1.00 95.75 279 LYS A N 1
ATOM 2255 C CA . LYS A 1 279 ? 19.291 12.035 -10.729 1.00 95.75 279 LYS A CA 1
ATOM 2256 C C . LYS A 1 279 ? 19.175 11.580 -12.187 1.00 95.75 279 LYS A C 1
ATOM 2258 O O . LYS A 1 279 ? 19.993 10.786 -12.651 1.00 95.75 279 LYS A O 1
ATOM 2263 N N . GLY A 1 280 ? 18.158 12.046 -12.902 1.00 97.12 280 GLY A N 1
ATOM 2264 C CA . GLY A 1 280 ? 17.747 11.520 -14.201 1.00 97.12 280 GLY A CA 1
ATOM 2265 C C . GLY A 1 280 ? 17.000 10.181 -14.123 1.00 97.12 280 GLY A C 1
ATOM 2266 O O . GLY A 1 280 ? 16.857 9.562 -13.070 1.00 97.12 280 GLY A O 1
ATOM 2267 N N . PHE A 1 281 ? 16.535 9.705 -15.283 1.00 98.19 281 PHE A N 1
ATOM 2268 C CA . PHE A 1 281 ? 15.738 8.474 -15.408 1.00 98.19 281 PHE A CA 1
ATOM 2269 C C . PHE A 1 281 ? 16.566 7.206 -15.679 1.00 98.19 281 PHE A C 1
ATOM 2271 O O . PHE A 1 281 ? 16.013 6.107 -15.669 1.00 98.19 281 PHE A O 1
ATOM 2278 N N . THR A 1 282 ? 17.879 7.317 -15.914 1.00 98.56 282 THR A N 1
ATOM 2279 C CA . THR A 1 282 ? 18.729 6.189 -16.341 1.00 98.56 282 THR A CA 1
ATOM 2280 C C . THR A 1 282 ? 18.706 5.020 -15.355 1.00 98.56 282 THR A C 1
ATOM 2282 O O . THR A 1 282 ? 18.510 3.876 -15.761 1.00 98.56 282 THR A O 1
ATOM 2285 N N . GLY A 1 283 ? 18.886 5.289 -14.057 1.00 98.31 283 GLY A N 1
ATOM 2286 C CA . GLY A 1 283 ? 18.846 4.261 -13.010 1.00 98.31 283 GLY A CA 1
ATOM 2287 C C . GLY A 1 283 ? 17.514 3.497 -12.992 1.00 98.31 283 GLY A C 1
ATOM 2288 O O . GLY A 1 283 ? 17.525 2.274 -13.149 1.00 98.31 283 GLY A O 1
ATOM 2289 N N . PRO A 1 284 ? 16.373 4.201 -12.890 1.00 98.25 284 PRO A N 1
ATOM 2290 C CA . PRO A 1 284 ? 15.035 3.623 -13.018 1.00 98.25 284 PRO A CA 1
ATOM 2291 C C . PRO A 1 284 ? 14.836 2.801 -14.305 1.00 98.25 284 PRO A C 1
ATOM 2293 O O . PRO A 1 284 ? 14.394 1.652 -14.262 1.00 98.25 284 PRO A O 1
ATOM 2296 N N . ILE A 1 285 ? 15.240 3.333 -15.463 1.00 98.62 285 ILE A N 1
ATOM 2297 C CA . ILE A 1 285 ? 15.102 2.662 -16.766 1.00 98.62 285 ILE A CA 1
ATOM 2298 C C . ILE A 1 285 ? 15.966 1.393 -16.853 1.00 98.62 285 ILE A C 1
ATOM 2300 O O . ILE A 1 285 ? 15.559 0.395 -17.456 1.00 98.62 285 ILE A O 1
ATOM 2304 N N . ASN A 1 286 ? 17.134 1.366 -16.206 1.00 98.69 286 ASN A N 1
ATOM 2305 C CA . ASN A 1 286 ? 18.009 0.194 -16.203 1.00 98.69 286 ASN A CA 1
ATOM 2306 C C . ASN A 1 286 ? 17.355 -1.049 -15.569 1.00 98.69 286 ASN A C 1
ATOM 2308 O O . ASN A 1 286 ? 17.800 -2.167 -15.837 1.00 98.69 286 ASN A O 1
ATOM 2312 N N . TYR A 1 287 ? 16.270 -0.911 -14.799 1.00 98.50 287 TYR A N 1
ATOM 2313 C CA . TYR A 1 287 ? 15.493 -2.055 -14.307 1.00 98.50 287 TYR A CA 1
ATOM 2314 C C . TYR A 1 287 ? 14.889 -2.839 -15.480 1.00 98.50 287 TYR A C 1
ATOM 2316 O O . TYR A 1 287 ? 15.003 -4.068 -15.531 1.00 98.50 287 TYR A O 1
ATOM 2324 N N . TYR A 1 288 ? 14.334 -2.120 -16.460 1.00 98.56 288 TYR A N 1
ATOM 2325 C CA . TYR A 1 288 ? 13.742 -2.672 -17.678 1.00 98.56 288 TYR A CA 1
ATOM 2326 C C . TYR A 1 288 ? 14.787 -3.284 -18.610 1.00 98.56 288 TYR A C 1
ATOM 2328 O O . TYR A 1 288 ? 14.543 -4.335 -19.202 1.00 98.56 288 TYR A O 1
ATOM 2336 N N . ARG A 1 289 ? 15.976 -2.678 -18.697 1.00 98.62 289 ARG A N 1
ATOM 2337 C CA . ARG A 1 289 ? 17.097 -3.181 -19.517 1.00 98.62 289 ARG A CA 1
ATOM 2338 C C . ARG A 1 289 ? 17.673 -4.509 -19.029 1.00 98.62 289 ARG A C 1
ATOM 2340 O O . ARG A 1 289 ? 18.412 -5.169 -19.748 1.00 98.62 289 ARG A O 1
ATOM 2347 N N . ASN A 1 290 ? 17.341 -4.914 -17.804 1.00 98.38 290 ASN A N 1
ATOM 2348 C CA . ASN A 1 290 ? 17.753 -6.202 -17.255 1.00 98.38 290 ASN A CA 1
ATOM 2349 C C . ASN A 1 290 ? 16.659 -7.267 -17.316 1.00 98.38 290 ASN A C 1
ATOM 2351 O O . ASN A 1 290 ? 16.884 -8.341 -16.776 1.00 98.38 290 ASN A O 1
ATOM 2355 N N . ILE A 1 291 ? 15.489 -7.025 -17.914 1.00 97.56 291 ILE A N 1
ATOM 2356 C CA . ILE A 1 291 ? 14.386 -8.002 -17.894 1.00 97.56 291 ILE A CA 1
ATOM 2357 C C . ILE A 1 291 ? 14.813 -9.368 -18.459 1.00 97.56 291 ILE A C 1
ATOM 2359 O O . ILE A 1 291 ? 14.595 -10.384 -17.798 1.00 97.56 291 ILE A O 1
ATOM 2363 N N . ASP A 1 292 ? 15.483 -9.403 -19.612 1.00 97.88 292 ASP A N 1
ATOM 2364 C CA . ASP A 1 292 ? 15.938 -10.664 -20.215 1.00 97.88 292 ASP A CA 1
ATOM 2365 C C . ASP A 1 292 ? 17.054 -11.315 -19.391 1.00 97.88 292 ASP A C 1
ATOM 2367 O O . ASP A 1 292 ? 17.000 -12.503 -19.077 1.00 97.88 292 ASP A O 1
ATOM 2371 N N . ARG A 1 293 ? 18.009 -10.516 -18.906 1.00 97.81 293 ARG A N 1
ATOM 2372 C CA . ARG A 1 293 ? 19.056 -10.996 -17.994 1.00 97.81 293 ARG A CA 1
ATOM 2373 C C . ARG A 1 293 ? 18.473 -11.563 -16.697 1.00 97.81 293 ARG A C 1
ATOM 2375 O O . ARG A 1 293 ? 18.957 -12.554 -16.163 1.00 97.81 293 ARG A O 1
ATOM 2382 N N . ASN A 1 294 ? 17.411 -10.961 -16.173 1.00 97.31 294 ASN A N 1
ATOM 2383 C CA . ASN A 1 294 ? 16.701 -11.463 -15.002 1.00 97.31 294 ASN A CA 1
ATOM 2384 C C . ASN A 1 294 ? 16.008 -12.788 -15.322 1.00 97.31 294 ASN A C 1
ATOM 2386 O O . ASN A 1 294 ? 16.031 -13.694 -14.495 1.00 97.31 294 ASN A O 1
ATOM 2390 N N . TRP A 1 295 ? 15.429 -12.932 -16.513 1.00 97.38 295 TRP A N 1
ATOM 2391 C CA . TRP A 1 295 ? 14.863 -14.199 -16.968 1.00 97.38 295 TRP A CA 1
ATOM 2392 C C . TRP A 1 295 ? 15.918 -15.314 -17.038 1.00 97.38 295 TRP A C 1
ATOM 2394 O O . TRP A 1 295 ? 15.634 -16.436 -16.619 1.00 97.38 295 TRP A O 1
ATOM 2404 N N . GLU A 1 296 ? 17.144 -15.021 -17.477 1.00 97.19 296 GLU A N 1
ATOM 2405 C CA . GLU A 1 296 ? 18.260 -15.981 -17.448 1.00 97.19 296 GLU A CA 1
ATOM 2406 C C . GLU A 1 296 ? 18.643 -16.343 -16.005 1.00 97.19 296 GLU A C 1
ATOM 2408 O O . GLU A 1 296 ? 18.648 -17.513 -15.620 1.00 97.19 296 GLU A O 1
ATOM 2413 N N . LEU A 1 297 ? 18.892 -15.328 -15.172 1.00 96.38 297 LEU A N 1
ATOM 2414 C CA . LEU A 1 297 ? 19.355 -15.488 -13.789 1.00 96.38 297 LEU A CA 1
ATOM 2415 C C . LEU A 1 297 ? 18.336 -16.176 -12.871 1.00 96.38 297 LEU A C 1
ATOM 2417 O O . LEU A 1 297 ? 18.716 -16.756 -11.855 1.00 96.38 297 LEU A O 1
ATOM 2421 N N . THR A 1 298 ? 17.046 -16.112 -13.206 1.00 95.62 298 THR A N 1
ATOM 2422 C CA . THR A 1 298 ? 15.965 -16.723 -12.417 1.00 95.62 298 THR A CA 1
ATOM 2423 C C . THR A 1 298 ? 15.594 -18.135 -12.863 1.00 95.62 298 THR A C 1
ATOM 2425 O O . THR A 1 298 ? 14.685 -18.733 -12.287 1.00 95.62 298 THR A O 1
ATOM 2428 N N . ALA A 1 299 ? 16.322 -18.721 -13.822 1.00 96.44 299 ALA A N 1
ATOM 2429 C CA . ALA A 1 299 ? 16.123 -20.107 -14.247 1.00 96.44 299 ALA A CA 1
ATOM 2430 C C . ALA A 1 299 ? 16.051 -21.131 -13.090 1.00 96.44 299 ALA A C 1
ATOM 2432 O O . ALA A 1 299 ? 15.148 -21.975 -13.147 1.00 96.44 299 ALA A O 1
ATOM 2433 N N . PRO A 1 300 ? 16.873 -21.044 -12.017 1.00 95.88 300 PRO A N 1
ATOM 2434 C CA . PRO A 1 300 ? 16.802 -21.980 -10.888 1.00 95.88 300 PRO A CA 1
ATOM 2435 C C . PRO A 1 300 ? 15.464 -21.996 -10.134 1.00 95.88 300 PRO A C 1
ATOM 2437 O O . PRO A 1 300 ? 15.167 -22.971 -9.451 1.00 95.88 300 PRO A O 1
ATOM 2440 N N . TRP A 1 301 ? 14.645 -20.946 -10.259 1.00 95.25 301 TRP A N 1
ATOM 2441 C CA . TRP A 1 301 ? 13.334 -20.837 -9.607 1.00 95.25 301 TRP A CA 1
ATOM 2442 C C . TRP A 1 301 ? 12.165 -21.180 -10.539 1.00 95.25 301 TRP A C 1
ATOM 2444 O O . TRP A 1 301 ? 11.007 -20.916 -10.216 1.00 95.25 301 TRP A O 1
ATOM 2454 N N . THR A 1 302 ? 12.429 -21.793 -11.696 1.00 95.88 302 THR A N 1
ATOM 2455 C CA . THR A 1 302 ? 11.359 -22.269 -12.585 1.00 95.88 302 THR A CA 1
ATOM 2456 C C . THR A 1 302 ? 10.458 -23.262 -11.837 1.00 95.88 302 THR A C 1
ATOM 2458 O O . THR A 1 302 ? 10.929 -24.273 -11.325 1.00 95.88 302 THR A O 1
ATOM 2461 N N . GLY A 1 303 ? 9.157 -22.963 -11.756 1.00 93.75 303 GLY A N 1
ATOM 2462 C CA . GLY A 1 303 ? 8.175 -23.772 -11.021 1.00 93.75 303 GLY A CA 1
ATOM 2463 C C . GLY A 1 303 ? 8.176 -23.584 -9.496 1.00 93.75 303 GLY A C 1
ATOM 2464 O O . GLY A 1 303 ? 7.391 -24.237 -8.803 1.00 93.75 303 GLY A O 1
ATOM 2465 N N . ALA A 1 304 ? 9.020 -22.701 -8.952 1.00 95.25 304 ALA A N 1
ATOM 2466 C CA . ALA A 1 304 ? 8.993 -22.364 -7.534 1.00 95.25 304 ALA A CA 1
ATOM 2467 C C . ALA A 1 304 ? 7.701 -21.614 -7.171 1.00 95.25 304 ALA A C 1
ATOM 2469 O O . ALA A 1 304 ? 7.203 -20.785 -7.931 1.00 95.25 304 ALA A O 1
ATOM 2470 N N . LYS A 1 305 ? 7.170 -21.904 -5.979 1.00 95.75 305 LYS A N 1
ATOM 2471 C CA . LYS A 1 305 ? 5.957 -21.272 -5.445 1.00 95.75 305 LYS A CA 1
ATOM 2472 C C . LYS A 1 305 ? 6.292 -20.226 -4.392 1.00 95.75 305 LYS A C 1
ATOM 2474 O O . LYS A 1 305 ? 7.229 -20.415 -3.614 1.00 95.75 305 LYS A O 1
ATOM 2479 N N . ILE A 1 306 ? 5.456 -19.200 -4.281 1.00 97.25 306 ILE A N 1
ATOM 2480 C CA . ILE A 1 306 ? 5.516 -18.228 -3.185 1.00 97.25 306 ILE A CA 1
ATOM 2481 C C . ILE A 1 306 ? 4.870 -18.834 -1.935 1.00 97.25 306 ILE A C 1
ATOM 2483 O O . ILE A 1 306 ? 3.681 -19.134 -1.926 1.00 97.25 306 ILE A O 1
ATOM 2487 N N . ARG A 1 307 ? 5.650 -19.030 -0.866 1.00 92.19 307 ARG A N 1
ATOM 2488 C CA . ARG A 1 307 ? 5.193 -19.693 0.376 1.00 92.19 307 ARG A CA 1
ATOM 2489 C C . ARG A 1 307 ? 4.941 -18.741 1.550 1.00 92.19 307 ARG A C 1
ATOM 2491 O O . ARG A 1 307 ? 4.795 -19.198 2.679 1.00 92.19 307 ARG A O 1
ATOM 2498 N N . VAL A 1 308 ? 4.905 -17.443 1.283 1.00 88.94 308 VAL A N 1
ATOM 2499 C CA . VAL A 1 308 ? 4.596 -16.388 2.258 1.00 88.94 308 VAL A CA 1
ATOM 2500 C C . VAL A 1 308 ? 3.094 -16.066 2.172 1.00 88.94 308 VAL A C 1
ATOM 2502 O O . VAL A 1 308 ? 2.548 -16.181 1.075 1.00 88.94 308 VAL A O 1
ATOM 2505 N N . PRO A 1 309 ? 2.406 -15.692 3.271 1.00 90.38 309 PRO A N 1
ATOM 2506 C CA . PRO A 1 309 ? 1.044 -15.152 3.215 1.00 90.38 309 PRO A CA 1
ATOM 2507 C C . PRO A 1 309 ? 0.986 -13.864 2.393 1.00 90.38 309 PRO A C 1
ATOM 2509 O O . PRO A 1 309 ? 1.794 -12.958 2.616 1.00 90.38 309 PRO A O 1
ATOM 2512 N N . VAL A 1 310 ? 0.048 -13.779 1.451 1.00 89.19 310 VAL A N 1
ATOM 2513 C CA . VAL A 1 310 ? -0.014 -12.672 0.488 1.00 89.19 310 VAL A CA 1
ATOM 2514 C C . VAL A 1 310 ? -1.421 -12.103 0.398 1.00 89.19 310 VAL A C 1
ATOM 2516 O O . VAL A 1 310 ? -2.363 -12.861 0.207 1.00 89.19 310 VAL A O 1
ATOM 2519 N N . LYS A 1 311 ? -1.545 -10.776 0.413 1.00 87.06 311 LYS A N 1
ATOM 2520 C CA . LYS A 1 311 ? -2.721 -10.053 -0.082 1.00 87.06 311 LYS A CA 1
ATOM 2521 C C . LYS A 1 311 ? -2.344 -9.299 -1.354 1.00 87.06 311 LYS A C 1
ATOM 2523 O O . LYS A 1 311 ? -1.283 -8.678 -1.400 1.00 87.06 311 LYS A O 1
ATOM 2528 N N . PHE A 1 312 ? -3.181 -9.376 -2.383 1.00 93.50 312 PHE A N 1
ATOM 2529 C CA . PHE A 1 312 ? -2.937 -8.710 -3.662 1.00 93.50 312 PHE A CA 1
ATOM 2530 C C . PHE A 1 312 ? -4.045 -7.703 -3.964 1.00 93.50 312 PHE A C 1
ATOM 2532 O O . PHE A 1 312 ? -5.222 -8.038 -3.828 1.00 93.50 312 PHE A O 1
ATOM 2539 N N . ILE A 1 313 ? -3.668 -6.483 -4.354 1.00 92.06 313 ILE A N 1
ATOM 2540 C CA . ILE A 1 313 ? -4.594 -5.375 -4.621 1.00 92.06 313 ILE A CA 1
ATOM 2541 C C . ILE A 1 313 ? -4.255 -4.754 -5.978 1.00 92.06 313 ILE A C 1
ATOM 2543 O O . ILE A 1 313 ? -3.088 -4.517 -6.286 1.00 92.06 313 ILE A O 1
ATOM 2547 N N . ILE A 1 314 ? -5.258 -4.481 -6.803 1.00 94.12 314 ILE A N 1
ATOM 2548 C CA . ILE A 1 314 ? -5.050 -3.915 -8.138 1.00 94.12 314 ILE A CA 1
ATOM 2549 C C . ILE A 1 314 ? -6.214 -3.015 -8.551 1.00 94.12 314 ILE A C 1
ATOM 2551 O O . ILE A 1 314 ? -7.356 -3.282 -8.186 1.00 94.12 314 ILE A O 1
ATOM 2555 N N . GLY A 1 315 ? -5.939 -1.942 -9.293 1.00 92.38 315 GLY A N 1
ATOM 2556 C CA . GLY A 1 315 ? -6.973 -1.093 -9.889 1.00 92.38 315 GLY A CA 1
ATOM 2557 C C . GLY A 1 315 ? -7.555 -1.717 -11.160 1.00 92.38 315 GLY A C 1
ATOM 2558 O O . GLY A 1 315 ? -6.832 -2.336 -11.941 1.00 92.38 315 GLY A O 1
ATOM 2559 N N . ASP A 1 316 ? -8.857 -1.563 -11.406 1.00 92.62 316 ASP A N 1
ATOM 2560 C CA . ASP A 1 316 ? -9.488 -2.114 -12.615 1.00 92.62 316 ASP A CA 1
ATOM 2561 C C . ASP A 1 316 ? -9.049 -1.412 -13.919 1.00 92.62 316 ASP A C 1
ATOM 2563 O O . ASP A 1 316 ? -9.108 -2.025 -14.991 1.00 92.62 316 ASP A O 1
ATOM 2567 N N . GLN A 1 317 ? -8.544 -0.174 -13.830 1.00 93.50 317 GLN A N 1
ATOM 2568 C CA . GLN A 1 317 ? -7.957 0.579 -14.944 1.00 93.50 317 GLN A CA 1
ATOM 2569 C C . GLN A 1 317 ? -6.434 0.398 -15.053 1.00 93.50 317 GLN A C 1
ATOM 2571 O O . GLN A 1 317 ? -5.815 0.960 -15.955 1.00 93.50 317 GLN A O 1
ATOM 2576 N N . ASP A 1 318 ? -5.807 -0.378 -14.162 1.00 95.31 318 ASP A N 1
ATOM 2577 C CA . ASP A 1 318 ? -4.362 -0.611 -14.193 1.00 95.31 318 ASP A CA 1
ATOM 2578 C C . ASP A 1 318 ? -3.952 -1.318 -15.497 1.00 95.31 318 ASP A C 1
ATOM 2580 O O . ASP A 1 318 ? -4.532 -2.334 -15.901 1.00 95.31 318 ASP A O 1
ATOM 2584 N N . LEU A 1 319 ? -2.923 -0.796 -16.165 1.00 94.12 319 LEU A N 1
ATOM 2585 C CA . LEU A 1 319 ? -2.384 -1.375 -17.394 1.00 94.12 319 LEU A CA 1
ATOM 2586 C C . LEU A 1 319 ? -1.894 -2.820 -17.208 1.00 94.12 319 LEU A C 1
ATOM 2588 O O . LEU A 1 319 ? -2.013 -3.632 -18.124 1.00 94.12 319 LEU A O 1
ATOM 2592 N N . THR A 1 320 ? -1.395 -3.165 -16.020 1.00 94.38 320 THR A N 1
ATOM 2593 C CA . THR A 1 320 ? -0.910 -4.510 -15.685 1.00 94.38 320 THR A CA 1
ATOM 2594 C C . THR A 1 320 ? -2.062 -5.498 -15.483 1.00 94.38 320 THR A C 1
ATOM 2596 O O . THR A 1 320 ? -1.946 -6.659 -15.874 1.00 94.38 320 THR A O 1
ATOM 2599 N N . TYR A 1 321 ? -3.207 -5.035 -14.964 1.00 95.56 321 TYR A N 1
ATOM 2600 C CA . TYR A 1 321 ? -4.435 -5.831 -14.851 1.00 95.56 321 TYR A CA 1
ATOM 2601 C C . TYR A 1 321 ? -5.063 -6.119 -16.213 1.00 95.56 321 TYR A C 1
ATOM 2603 O O . TYR A 1 321 ? -5.673 -7.166 -16.432 1.00 95.56 321 TYR A O 1
ATOM 2611 N N . ASN A 1 322 ? -4.919 -5.168 -17.136 1.00 94.75 322 ASN A N 1
ATOM 2612 C CA . ASN A 1 322 ? -5.446 -5.244 -18.493 1.00 94.75 322 ASN A CA 1
ATOM 2613 C C . ASN A 1 322 ? -4.433 -5.831 -19.491 1.00 94.75 322 ASN A C 1
ATOM 2615 O O . ASN A 1 322 ? -4.667 -5.819 -20.700 1.00 94.75 322 ASN A O 1
ATOM 2619 N N . PHE A 1 323 ? -3.329 -6.390 -18.993 1.00 91.50 323 PHE A N 1
ATOM 2620 C CA . PHE A 1 323 ? -2.380 -7.142 -19.800 1.00 91.50 323 PHE A CA 1
ATOM 2621 C C . PHE A 1 323 ? -3.004 -8.477 -20.268 1.00 91.50 323 PHE A C 1
ATOM 2623 O O . PHE A 1 323 ? -3.664 -9.152 -19.470 1.00 91.50 323 PHE A O 1
ATOM 2630 N N . PRO A 1 324 ? -2.796 -8.914 -21.527 1.00 92.00 324 PRO A N 1
ATOM 2631 C CA . PRO A 1 324 ? -3.343 -10.172 -22.035 1.00 92.00 324 PRO A CA 1
ATOM 2632 C C . PRO A 1 324 ? -2.979 -11.376 -21.153 1.00 92.00 324 PRO A C 1
ATOM 2634 O O . PRO A 1 324 ? -1.800 -11.657 -20.926 1.00 92.00 324 PRO A O 1
ATOM 2637 N N . GLY A 1 325 ? -3.987 -12.109 -20.672 1.00 92.44 325 GLY A N 1
ATOM 2638 C CA . GLY A 1 325 ? -3.808 -13.278 -19.807 1.00 92.44 325 GLY A CA 1
ATOM 2639 C C . GLY A 1 325 ? -3.808 -12.980 -18.302 1.00 92.44 325 GLY A C 1
ATOM 2640 O O . GLY A 1 325 ? -3.839 -13.922 -17.510 1.00 92.44 325 GLY A O 1
ATOM 2641 N N . ALA A 1 326 ? -3.761 -11.712 -17.876 1.00 94.62 326 ALA A N 1
ATOM 2642 C CA . ALA A 1 326 ? -3.694 -11.346 -16.459 1.00 94.62 326 ALA A CA 1
ATOM 2643 C C . ALA A 1 326 ? -4.977 -11.723 -15.701 1.00 94.62 326 ALA A C 1
ATOM 2645 O O . ALA A 1 326 ? -4.916 -12.392 -14.666 1.00 94.62 326 ALA A O 1
ATOM 2646 N N . LYS A 1 327 ? -6.146 -11.353 -16.237 1.00 94.69 327 LYS A N 1
ATOM 2647 C CA . LYS A 1 327 ? -7.451 -11.654 -15.625 1.00 94.69 327 LYS A CA 1
ATOM 2648 C C . LYS A 1 327 ? -7.727 -13.153 -15.621 1.00 94.69 327 LYS A C 1
ATOM 2650 O O . LYS A 1 327 ? -8.209 -13.682 -14.625 1.00 94.69 327 LYS A O 1
ATOM 2655 N N . GLU A 1 328 ? -7.361 -13.850 -16.692 1.00 95.69 328 GLU A N 1
ATOM 2656 C CA . GLU A 1 328 ? -7.474 -15.305 -16.803 1.00 95.69 328 GLU A CA 1
ATOM 2657 C C . GLU A 1 328 ? -6.560 -16.008 -15.795 1.00 95.69 328 GLU A C 1
ATOM 2659 O O . GLU A 1 328 ? -6.953 -17.002 -15.190 1.00 95.69 328 GLU A O 1
ATOM 2664 N N . TYR A 1 329 ? -5.356 -15.485 -15.562 1.00 96.19 329 TYR A N 1
ATOM 2665 C CA . TYR A 1 329 ? -4.434 -16.029 -14.571 1.00 96.19 329 TYR A CA 1
ATOM 2666 C C . TYR A 1 329 ? -4.938 -15.847 -13.131 1.00 96.19 329 TYR A C 1
ATOM 2668 O O . TYR A 1 329 ? -4.826 -16.781 -12.331 1.00 96.19 329 TYR A O 1
ATOM 2676 N N . ILE A 1 330 ? -5.529 -14.689 -12.811 1.00 92.25 330 ILE A N 1
ATOM 2677 C CA . ILE A 1 330 ? -6.153 -14.416 -11.505 1.00 92.25 330 ILE A CA 1
ATOM 2678 C C . ILE A 1 330 ? -7.392 -15.302 -11.315 1.00 92.25 330 ILE A C 1
ATOM 2680 O O . ILE A 1 330 ? -7.440 -16.114 -10.391 1.00 92.25 330 ILE A O 1
ATOM 2684 N N . ASN A 1 331 ? -8.368 -15.187 -12.219 1.00 91.19 331 ASN A N 1
ATOM 2685 C CA . ASN A 1 331 ? -9.697 -15.785 -12.070 1.00 91.19 331 ASN A CA 1
ATOM 2686 C C . ASN A 1 331 ? -9.710 -17.290 -12.376 1.00 91.19 331 ASN A C 1
ATOM 2688 O O . ASN A 1 331 ? -10.527 -18.029 -11.835 1.00 91.19 331 ASN A O 1
ATOM 2692 N N . GLY A 1 332 ? -8.786 -17.769 -13.212 1.00 90.50 332 GLY A N 1
ATOM 2693 C CA . GLY A 1 332 ? -8.637 -19.183 -13.569 1.00 90.50 332 GLY A CA 1
ATOM 2694 C C . GLY A 1 332 ? -7.836 -20.010 -12.557 1.00 90.50 332 GLY A C 1
ATOM 2695 O O . GLY A 1 332 ? -7.470 -21.147 -12.850 1.00 90.50 332 GLY A O 1
ATOM 2696 N N . GLY A 1 333 ? -7.500 -19.450 -11.388 1.00 91.62 333 GLY A N 1
ATOM 2697 C CA . GLY A 1 333 ? -6.798 -20.150 -10.304 1.00 91.62 333 GLY A CA 1
ATOM 2698 C C . GLY A 1 333 ? -5.286 -20.317 -10.499 1.00 91.62 333 GLY A C 1
ATOM 2699 O O . GLY A 1 333 ? -4.614 -20.859 -9.618 1.00 91.62 333 GLY A O 1
ATOM 2700 N N . GLY A 1 334 ? -4.721 -19.830 -11.610 1.00 95.69 334 GLY A N 1
ATOM 2701 C CA . GLY A 1 334 ? -3.279 -19.861 -11.867 1.00 95.69 334 GLY A CA 1
ATOM 2702 C C . GLY A 1 334 ? -2.492 -19.105 -10.797 1.00 95.69 334 GLY A C 1
ATOM 2703 O O . GLY A 1 334 ? -1.535 -19.640 -10.238 1.00 95.69 334 GLY A O 1
ATOM 2704 N N . PHE A 1 335 ? -2.962 -17.915 -10.427 1.00 96.88 335 PHE A N 1
ATOM 2705 C CA . PHE A 1 335 ? -2.302 -17.090 -9.423 1.00 96.88 335 PHE A CA 1
ATOM 2706 C C . PHE A 1 335 ? -2.276 -17.764 -8.045 1.00 96.88 335 PHE A C 1
ATOM 2708 O O . PHE A 1 335 ? -1.222 -17.873 -7.420 1.00 96.88 335 PHE A O 1
ATOM 2715 N N . LYS A 1 336 ? -3.405 -18.337 -7.615 1.00 93.19 336 LYS A N 1
ATOM 2716 C CA . LYS A 1 336 ? -3.514 -19.101 -6.362 1.00 93.19 336 LYS A CA 1
ATOM 2717 C C . LYS A 1 336 ? -2.690 -20.395 -6.381 1.00 93.19 336 LYS A C 1
ATOM 2719 O O . LYS A 1 336 ? -2.176 -20.814 -5.347 1.00 93.19 336 LYS A O 1
ATOM 2724 N N . ARG A 1 337 ? -2.523 -21.041 -7.540 1.00 96.00 337 ARG A N 1
ATOM 2725 C CA . ARG A 1 337 ? -1.674 -22.240 -7.685 1.00 96.00 337 ARG A CA 1
ATOM 2726 C C . ARG A 1 337 ? -0.201 -21.928 -7.419 1.00 96.00 337 ARG A C 1
ATOM 2728 O O . ARG A 1 337 ? 0.480 -22.740 -6.772 1.00 96.00 337 ARG A O 1
ATOM 2735 N N . ASP A 1 338 ? 0.269 -20.795 -7.929 1.00 97.00 338 ASP A N 1
ATOM 2736 C CA . ASP A 1 338 ? 1.671 -20.376 -7.877 1.00 97.00 338 ASP A CA 1
ATOM 2737 C C . ASP A 1 338 ? 1.983 -19.589 -6.583 1.00 97.00 338 ASP A C 1
ATOM 2739 O O . ASP A 1 338 ? 3.107 -19.634 -6.071 1.00 97.00 338 ASP A O 1
ATOM 2743 N N . VAL A 1 339 ? 0.949 -19.004 -5.965 1.00 96.75 339 VAL A N 1
ATOM 2744 C CA . VAL A 1 339 ? 0.951 -18.377 -4.634 1.00 96.75 339 VAL A CA 1
ATOM 2745 C C . VAL A 1 339 ? -0.089 -19.065 -3.723 1.00 96.75 339 VAL A C 1
ATOM 2747 O O . VAL A 1 339 ? -1.178 -18.537 -3.503 1.00 96.75 339 VAL A O 1
ATOM 2750 N N . PRO A 1 340 ? 0.206 -20.254 -3.153 1.00 91.75 340 PRO A N 1
ATOM 2751 C CA . PRO A 1 340 ? -0.777 -21.037 -2.389 1.00 91.75 340 PRO A CA 1
ATOM 2752 C C . PRO A 1 340 ? -1.416 -20.309 -1.200 1.00 91.75 340 PRO A C 1
ATOM 2754 O O . PRO A 1 340 ? -2.573 -20.568 -0.862 1.00 91.75 340 PRO A O 1
ATOM 2757 N N . LEU A 1 341 ? -0.680 -19.389 -0.571 1.00 84.25 341 LEU A N 1
ATOM 2758 C CA . LEU A 1 341 ? -1.139 -18.600 0.579 1.00 84.25 341 LEU A CA 1
ATOM 2759 C C . LEU A 1 341 ? -1.655 -17.202 0.186 1.00 84.25 341 LEU A C 1
ATOM 2761 O O . LEU A 1 341 ? -1.678 -16.305 1.023 1.00 84.25 341 LEU A O 1
ATOM 2765 N N . LEU A 1 342 ? -2.041 -17.018 -1.080 1.00 85.56 342 LEU A N 1
ATOM 2766 C CA . LEU A 1 342 ? -2.730 -15.822 -1.566 1.00 85.56 342 LEU A CA 1
ATOM 2767 C C . LEU A 1 342 ? -4.134 -15.734 -0.955 1.00 85.56 342 LEU A C 1
ATOM 2769 O O . LEU A 1 342 ? -4.933 -16.647 -1.138 1.00 85.56 342 LEU A O 1
ATOM 2773 N N . ASP A 1 343 ? -4.426 -14.668 -0.230 1.00 80.56 343 ASP A N 1
ATOM 2774 C CA . ASP A 1 343 ? -5.779 -14.294 0.182 1.00 80.56 343 ASP A CA 1
ATOM 2775 C C . ASP A 1 343 ? -6.616 -13.843 -1.034 1.00 80.56 343 ASP A C 1
ATOM 2777 O O . ASP A 1 343 ? -6.137 -13.868 -2.169 1.00 80.56 343 ASP A O 1
ATOM 2781 N N . GLU A 1 344 ? -7.865 -13.433 -0.844 1.00 75.62 344 GLU A N 1
ATOM 2782 C CA . GLU A 1 344 ? -8.674 -12.902 -1.940 1.00 75.62 344 GLU A CA 1
ATOM 2783 C C . GLU A 1 344 ? -7.970 -11.734 -2.662 1.00 75.62 344 GLU A C 1
ATOM 2785 O O . GLU A 1 344 ? -7.376 -10.841 -2.048 1.00 75.62 344 GLU A O 1
ATOM 2790 N N . THR A 1 345 ? -8.013 -11.765 -3.998 1.00 84.06 345 THR A N 1
ATOM 2791 C CA . THR A 1 345 ? -7.518 -10.666 -4.832 1.00 84.06 345 THR A CA 1
ATOM 2792 C C . THR A 1 345 ? -8.513 -9.517 -4.789 1.00 84.06 345 THR A C 1
ATOM 2794 O O . THR A 1 345 ? -9.664 -9.678 -5.181 1.00 84.06 345 THR A O 1
ATOM 2797 N N . VAL A 1 346 ? -8.054 -8.344 -4.364 1.00 85.56 346 VAL A N 1
ATOM 2798 C CA . VAL A 1 346 ? -8.883 -7.142 -4.279 1.00 85.56 346 VAL A CA 1
ATOM 2799 C C . VAL A 1 346 ? -8.737 -6.337 -5.566 1.00 85.56 346 VAL A C 1
ATOM 2801 O O . VAL A 1 346 ? -7.652 -5.843 -5.871 1.00 85.56 346 VAL A O 1
ATOM 2804 N N . VAL A 1 347 ? -9.831 -6.180 -6.310 1.00 87.94 347 VAL A N 1
ATOM 2805 C CA . VAL A 1 347 ? -9.884 -5.320 -7.501 1.00 87.94 347 VAL A CA 1
ATOM 2806 C C . VAL A 1 347 ? -10.640 -4.039 -7.156 1.00 87.94 347 VAL A C 1
ATOM 2808 O O . VAL A 1 347 ? -11.833 -4.074 -6.860 1.00 87.94 347 VAL A O 1
ATOM 2811 N N . LEU A 1 348 ? -9.947 -2.903 -7.177 1.00 83.75 348 LEU A N 1
ATOM 2812 C CA . LEU A 1 348 ? -10.510 -1.599 -6.844 1.00 83.75 348 LEU A CA 1
ATOM 2813 C C . LEU A 1 348 ? -11.078 -0.931 -8.098 1.00 83.75 348 LEU A C 1
ATOM 2815 O O . LEU A 1 348 ? -10.360 -0.645 -9.057 1.00 83.75 348 LEU A O 1
ATOM 2819 N N . LYS A 1 349 ? -12.389 -0.681 -8.079 1.00 85.62 349 LYS A N 1
ATOM 2820 C CA . LYS A 1 349 ? -13.119 -0.090 -9.203 1.00 85.62 349 LYS A CA 1
ATOM 2821 C C . LYS A 1 349 ? -12.753 1.382 -9.402 1.00 85.62 349 LYS A C 1
ATOM 2823 O O . LYS A 1 349 ? -12.790 2.161 -8.452 1.00 85.62 349 LYS A O 1
ATOM 2828 N N . GLY A 1 350 ? -12.488 1.768 -10.647 1.00 85.25 350 GLY A N 1
ATOM 2829 C CA . GLY A 1 350 ? -12.211 3.143 -11.059 1.00 85.25 350 GLY A CA 1
ATOM 2830 C C . GLY A 1 350 ? -10.802 3.645 -10.741 1.00 85.25 350 GLY A C 1
ATOM 2831 O O . GLY A 1 350 ? -10.536 4.819 -10.989 1.00 85.25 350 GLY A O 1
ATOM 2832 N N . LEU A 1 351 ? -9.919 2.790 -10.210 1.00 88.38 351 LEU A N 1
ATOM 2833 C CA . LEU A 1 351 ? -8.543 3.158 -9.874 1.00 88.38 351 LEU A CA 1
ATOM 2834 C C . LEU A 1 351 ? -7.562 2.716 -10.959 1.00 88.38 351 LEU A C 1
ATOM 2836 O O . LEU A 1 351 ? -7.703 1.638 -11.545 1.00 88.38 351 LEU A O 1
ATOM 2840 N N . GLY A 1 352 ? -6.568 3.568 -11.207 1.00 90.94 352 GLY A N 1
ATOM 2841 C CA . GLY A 1 352 ? -5.469 3.321 -12.131 1.00 90.94 352 GLY A CA 1
ATOM 2842 C C . GLY A 1 352 ? -4.295 2.584 -11.490 1.00 90.94 352 GLY A C 1
ATOM 2843 O O . GLY A 1 352 ? -4.448 1.809 -10.547 1.00 90.94 352 GLY A O 1
ATOM 2844 N N . HIS A 1 353 ? -3.109 2.833 -12.044 1.00 95.25 353 HIS A N 1
ATOM 2845 C CA . HIS A 1 353 ? -1.870 2.169 -11.645 1.00 95.25 353 HIS A CA 1
ATOM 2846 C C . HIS A 1 353 ? -1.408 2.589 -10.239 1.00 95.25 353 HIS A C 1
ATOM 2848 O O . HIS A 1 353 ? -1.191 1.737 -9.388 1.00 95.25 353 HIS A O 1
ATOM 2854 N N . PHE A 1 354 ? -1.365 3.894 -9.946 1.00 95.50 354 PHE A N 1
ATOM 2855 C CA . PHE A 1 354 ? -0.908 4.447 -8.659 1.00 95.50 354 PHE A CA 1
ATOM 2856 C C . PHE A 1 354 ? -2.001 4.410 -7.577 1.00 95.50 354 PHE A C 1
ATOM 2858 O O . PHE A 1 354 ? -2.303 5.417 -6.938 1.00 95.50 354 PHE A O 1
ATOM 2865 N N . LEU A 1 355 ? -2.638 3.251 -7.384 1.00 91.62 355 LEU A N 1
ATOM 2866 C CA . LEU A 1 355 ? -3.828 3.086 -6.536 1.00 91.62 355 LEU A CA 1
ATOM 2867 C C . LEU A 1 355 ? -3.623 3.494 -5.065 1.00 91.62 355 LEU A C 1
ATOM 2869 O O . LEU A 1 355 ? -4.567 3.931 -4.407 1.00 91.62 355 LEU A O 1
ATOM 2873 N N . HIS A 1 356 ? -2.399 3.373 -4.548 1.00 89.94 356 HIS A N 1
ATOM 2874 C CA . HIS A 1 356 ? -2.029 3.770 -3.187 1.00 89.94 356 HIS A CA 1
ATOM 2875 C C . HIS A 1 356 ? -1.870 5.282 -3.008 1.00 89.94 356 HIS A C 1
ATOM 2877 O O . HIS A 1 356 ? -1.981 5.754 -1.877 1.00 89.94 356 HIS A O 1
ATOM 2883 N N . GLU A 1 357 ? -1.675 6.035 -4.092 1.00 90.31 357 GLU A N 1
ATOM 2884 C CA . GLU A 1 357 ? -1.747 7.501 -4.090 1.00 90.31 357 GLU A CA 1
ATOM 2885 C C . GLU A 1 357 ? -3.140 8.001 -4.486 1.00 90.31 357 GLU A C 1
ATOM 2887 O O . GLU A 1 357 ? -3.664 8.916 -3.862 1.00 90.31 357 GLU A O 1
ATOM 2892 N N . GLU A 1 358 ? -3.780 7.377 -5.481 1.00 89.12 358 GLU A N 1
ATOM 2893 C CA . GLU A 1 358 ? -5.096 7.794 -5.977 1.00 89.12 358 GLU A CA 1
ATOM 2894 C C . GLU A 1 358 ? -6.202 7.616 -4.930 1.00 89.12 358 GLU A C 1
ATOM 2896 O O . GLU A 1 358 ? -7.142 8.411 -4.856 1.00 89.12 358 GLU A O 1
ATOM 2901 N N . ASN A 1 359 ? -6.094 6.572 -4.108 1.00 81.94 359 ASN A N 1
ATOM 2902 C CA . ASN A 1 359 ? -7.021 6.317 -3.019 1.00 81.94 359 ASN A CA 1
ATOM 2903 C C . ASN A 1 359 ? -6.268 5.752 -1.801 1.00 81.94 359 ASN A C 1
ATOM 2905 O O . ASN A 1 359 ? -6.333 4.542 -1.519 1.00 81.94 359 ASN A O 1
ATOM 2909 N N . PRO A 1 360 ? -5.552 6.623 -1.062 1.00 73.94 360 PRO A N 1
ATOM 2910 C CA . PRO A 1 360 ? -4.655 6.208 0.010 1.00 73.94 360 PRO A CA 1
ATOM 2911 C C . PRO A 1 360 ? -5.416 5.495 1.124 1.00 73.94 360 PRO A C 1
ATOM 2913 O O . PRO A 1 360 ? -4.943 4.480 1.632 1.00 73.94 360 PRO A O 1
ATOM 2916 N N . ASP A 1 361 ? -6.644 5.929 1.406 1.00 58.78 361 ASP A N 1
ATOM 2917 C CA . ASP A 1 361 ? -7.512 5.282 2.382 1.00 58.78 361 ASP A CA 1
ATOM 2918 C C . ASP A 1 361 ? -7.890 3.865 1.947 1.00 58.78 361 ASP A C 1
ATOM 2920 O O . ASP A 1 361 ? -7.832 2.956 2.762 1.00 58.78 361 ASP A O 1
ATOM 2924 N N . SER A 1 362 ? -8.236 3.622 0.677 1.00 50.72 362 SER A N 1
ATOM 2925 C CA . SER A 1 362 ? -8.599 2.272 0.211 1.00 50.72 362 SER A CA 1
ATOM 2926 C C . SER A 1 362 ? -7.430 1.287 0.147 1.00 50.72 362 SER A C 1
ATOM 2928 O O . SER A 1 362 ? -7.626 0.103 0.409 1.00 50.72 362 SER A O 1
ATOM 2930 N N . SER A 1 363 ? -6.214 1.762 -0.140 1.00 47.03 363 SER A N 1
ATOM 2931 C CA . SER A 1 363 ? -5.004 0.924 -0.122 1.00 47.03 363 SER A CA 1
ATOM 2932 C C . SER A 1 363 ? -4.569 0.561 1.306 1.00 47.03 363 SER A C 1
ATOM 2934 O O . SER A 1 363 ? -3.996 -0.505 1.531 1.00 47.03 363 SER A O 1
ATOM 2936 N N . LEU A 1 364 ? -4.897 1.423 2.279 1.00 46.31 364 LEU A N 1
ATOM 2937 C CA . LEU A 1 364 ? -4.724 1.209 3.721 1.00 46.31 364 LEU A CA 1
ATOM 2938 C C . LEU A 1 364 ? -5.914 0.550 4.405 1.00 46.31 364 LEU A C 1
ATOM 2940 O O . LEU A 1 364 ? -5.768 0.088 5.538 1.00 46.31 364 LEU A O 1
ATOM 2944 N N . ARG A 1 365 ? -7.072 0.469 3.740 1.00 45.12 365 ARG A N 1
ATOM 2945 C CA . ARG A 1 365 ? -8.192 -0.390 4.127 1.00 45.12 365 ARG A CA 1
ATOM 2946 C C . ARG A 1 365 ? -7.740 -1.839 3.954 1.00 45.12 365 ARG A C 1
ATOM 2948 O O . ARG A 1 365 ? -8.201 -2.574 3.084 1.00 45.12 365 ARG A O 1
ATOM 2955 N N . MET A 1 366 ? -6.880 -2.284 4.870 1.00 46.47 366 MET A N 1
ATOM 2956 C CA . MET A 1 366 ? -7.020 -3.580 5.510 1.00 46.47 366 MET A CA 1
ATOM 2957 C C . MET A 1 366 ? -8.456 -3.659 6.025 1.00 46.47 366 MET A C 1
ATOM 2959 O O . MET A 1 366 ? -8.737 -3.354 7.174 1.00 46.47 366 MET A O 1
ATOM 2963 N N . ASP A 1 367 ? -9.365 -3.974 5.109 1.00 51.09 367 ASP A N 1
ATOM 2964 C CA . ASP A 1 367 ? -10.714 -4.420 5.371 1.00 51.09 367 ASP A CA 1
ATOM 2965 C C . ASP A 1 367 ? -11.433 -3.566 6.442 1.00 51.09 367 ASP A C 1
ATOM 2967 O O . ASP A 1 367 ? -11.758 -4.042 7.521 1.00 51.09 367 ASP A O 1
ATOM 2971 N N . LEU A 1 368 ? -11.698 -2.281 6.160 1.00 49.06 368 LEU A N 1
ATOM 2972 C CA . LEU A 1 368 ? -12.742 -1.533 6.898 1.00 49.06 368 LEU A CA 1
ATOM 2973 C C . LEU A 1 368 ? -14.154 -1.974 6.470 1.00 49.06 368 LEU A C 1
ATOM 2975 O O . LEU A 1 368 ? -15.139 -1.325 6.803 1.00 49.06 368 LEU A O 1
ATOM 2979 N N . THR A 1 369 ? -14.254 -3.028 5.669 1.00 60.00 369 THR A N 1
ATOM 2980 C CA . THR A 1 369 ? -15.506 -3.690 5.343 1.00 60.00 369 THR A CA 1
ATOM 2981 C C . THR A 1 369 ? -15.992 -4.427 6.588 1.00 60.00 369 THR A C 1
ATOM 2983 O O . THR A 1 369 ? -15.238 -5.169 7.233 1.00 60.00 369 THR A O 1
ATOM 2986 N N . PHE A 1 370 ? -17.236 -4.135 6.951 1.00 77.44 370 PHE A N 1
ATOM 2987 C CA . PHE A 1 370 ? -17.973 -4.767 8.035 1.00 77.44 370 PHE A CA 1
ATOM 2988 C C . PHE A 1 370 ? -19.099 -5.577 7.411 1.00 77.44 370 PHE A C 1
ATOM 2990 O O . PHE A 1 370 ? -19.734 -5.127 6.454 1.00 77.44 370 PHE A O 1
ATOM 2997 N N . ASP A 1 371 ? -19.342 -6.759 7.959 1.00 82.56 371 ASP A N 1
ATOM 2998 C CA . ASP A 1 371 ? -20.510 -7.541 7.599 1.00 82.56 371 ASP A CA 1
ATOM 2999 C C . ASP A 1 371 ? -21.716 -6.916 8.291 1.00 82.56 371 ASP A C 1
ATOM 3001 O O . ASP A 1 371 ? -21.773 -6.819 9.518 1.00 82.56 371 ASP A O 1
ATOM 3005 N N . HIS A 1 372 ? -22.668 -6.454 7.490 1.00 90.88 372 HIS A N 1
ATOM 3006 C CA . HIS A 1 372 ? -23.908 -5.881 7.985 1.00 90.88 372 HIS A CA 1
ATOM 3007 C C . HIS A 1 372 ? -25.005 -6.931 7.966 1.00 90.88 372 HIS A C 1
ATOM 3009 O O . HIS A 1 372 ? -25.204 -7.631 6.972 1.00 90.88 372 HIS A O 1
ATOM 3015 N N . SER A 1 373 ? -25.734 -7.031 9.068 1.00 92.12 373 SER A N 1
ATOM 3016 C CA . SER A 1 373 ? -26.867 -7.937 9.186 1.00 92.12 373 SER A CA 1
ATOM 3017 C C . SER A 1 373 ? -27.986 -7.309 10.002 1.00 92.12 373 SER A C 1
ATOM 3019 O O . SER A 1 373 ? -27.775 -6.365 10.759 1.00 92.12 373 SER A O 1
ATOM 3021 N N . PHE A 1 374 ? -29.185 -7.854 9.827 1.00 96.75 374 PHE A N 1
ATOM 3022 C CA . PHE A 1 374 ? -30.375 -7.463 10.565 1.00 96.75 374 PHE A CA 1
ATOM 3023 C C . PHE A 1 374 ? -30.848 -8.656 11.388 1.00 96.75 374 PHE A C 1
ATOM 3025 O O . PHE A 1 374 ? -31.145 -9.721 10.841 1.00 96.75 374 PHE A O 1
ATOM 3032 N N . VAL A 1 375 ? -30.905 -8.488 12.705 1.00 96.19 375 VAL A N 1
ATOM 3033 C CA . VAL A 1 375 ? -31.248 -9.546 13.656 1.00 96.19 375 VAL A CA 1
ATOM 3034 C C . VAL A 1 375 ? -32.565 -9.196 14.330 1.00 96.19 375 VAL A C 1
ATOM 3036 O O . VAL A 1 375 ? -32.699 -8.143 14.945 1.00 96.19 375 VAL A O 1
ATOM 3039 N N . LYS A 1 376 ? -33.552 -10.088 14.236 1.00 97.69 376 LYS A N 1
ATOM 3040 C CA . LYS A 1 376 ? -34.821 -9.915 14.951 1.00 97.69 376 LYS A CA 1
ATOM 3041 C C . LYS A 1 376 ? -34.641 -10.274 16.423 1.00 97.69 376 LYS A C 1
ATOM 3043 O O . LYS A 1 376 ? -34.375 -11.432 16.738 1.00 97.69 376 LYS A O 1
ATOM 3048 N N . VAL A 1 377 ? -34.809 -9.301 17.311 1.00 95.44 377 VAL A N 1
ATOM 3049 C CA . VAL A 1 377 ? -34.638 -9.439 18.762 1.00 95.44 377 VAL A CA 1
ATOM 3050 C C . VAL A 1 377 ? -35.759 -8.700 19.480 1.00 95.44 377 VAL A C 1
ATOM 3052 O O . VAL A 1 377 ? -36.063 -7.571 19.130 1.00 95.44 377 VAL A O 1
ATOM 3055 N N . ASN A 1 378 ? -36.394 -9.335 20.471 1.00 92.88 378 ASN A N 1
ATOM 3056 C CA . ASN A 1 378 ? -37.314 -8.665 21.405 1.00 92.88 378 ASN A CA 1
ATOM 3057 C C . ASN A 1 378 ? -38.343 -7.711 20.734 1.00 92.88 378 ASN A C 1
ATOM 3059 O O . ASN A 1 378 ? -38.567 -6.579 21.164 1.00 92.88 378 ASN A O 1
ATOM 3063 N N . GLY A 1 379 ? -38.948 -8.179 19.634 1.00 93.81 379 GLY A N 1
ATOM 3064 C CA . GLY A 1 379 ? -39.972 -7.443 18.885 1.00 93.81 379 GLY A CA 1
ATOM 3065 C C . GLY A 1 379 ? -39.462 -6.370 17.915 1.00 93.81 379 GLY A C 1
ATOM 3066 O O . GLY A 1 379 ? -40.292 -5.737 17.274 1.00 93.81 379 GLY A O 1
ATOM 3067 N N . ILE A 1 380 ? -38.145 -6.190 17.773 1.00 97.81 380 ILE A N 1
ATOM 3068 C CA . ILE A 1 380 ? -37.515 -5.252 16.834 1.00 97.81 380 ILE A CA 1
ATOM 3069 C C . ILE A 1 380 ? -36.558 -5.961 15.869 1.00 97.81 380 ILE A C 1
ATOM 3071 O O . ILE A 1 380 ? -36.049 -7.050 16.144 1.00 97.81 380 ILE A O 1
ATOM 3075 N N . THR A 1 381 ? -36.294 -5.334 14.731 1.00 98.25 381 THR A N 1
ATOM 3076 C CA . THR A 1 381 ? -35.215 -5.672 13.804 1.00 98.25 381 THR A CA 1
ATOM 3077 C C . THR A 1 381 ? -34.028 -4.763 14.104 1.00 98.25 381 THR A C 1
ATOM 3079 O O . THR A 1 381 ? -34.107 -3.549 13.951 1.00 98.25 381 THR A O 1
ATOM 3082 N N . MET A 1 382 ? -32.932 -5.355 14.571 1.00 98.19 382 MET A N 1
ATOM 3083 C CA . MET A 1 382 ? -31.723 -4.649 14.983 1.00 98.19 382 MET A CA 1
ATOM 3084 C C . MET A 1 382 ? -30.647 -4.753 13.908 1.00 98.19 382 MET A C 1
ATOM 3086 O O . MET A 1 382 ? -30.280 -5.858 13.503 1.00 98.19 382 MET A O 1
ATOM 3090 N N . HIS A 1 383 ? -30.127 -3.611 13.469 1.00 98.19 383 HIS A N 1
ATOM 3091 C CA . HIS A 1 383 ? -28.928 -3.535 12.648 1.00 98.19 383 HIS A CA 1
ATOM 3092 C C . HIS A 1 383 ? -27.695 -3.893 13.469 1.00 98.19 383 HIS A C 1
ATOM 3094 O O . HIS A 1 383 ? -27.538 -3.489 14.624 1.00 98.19 383 HIS A O 1
ATOM 3100 N N . VAL A 1 384 ? -26.813 -4.673 12.851 1.00 97.69 384 VAL A N 1
ATOM 3101 C CA . VAL A 1 384 ? -25.564 -5.123 13.445 1.00 97.69 384 VAL A CA 1
ATOM 3102 C C . VAL A 1 384 ? -24.449 -5.018 12.419 1.00 97.69 384 VAL A C 1
ATOM 3104 O O . VAL A 1 384 ? -24.522 -5.620 11.345 1.00 97.69 384 VAL A O 1
ATOM 3107 N N . ALA A 1 385 ? -23.386 -4.306 12.783 1.00 95.38 385 ALA A N 1
ATOM 3108 C CA . ALA A 1 385 ? -22.110 -4.350 12.094 1.00 95.38 385 ALA A CA 1
ATOM 3109 C C . ALA A 1 385 ? -21.171 -5.335 12.792 1.00 95.38 385 ALA A C 1
ATOM 3111 O O . ALA A 1 385 ? -20.932 -5.262 14.002 1.00 95.38 385 ALA A O 1
ATOM 3112 N N . GLU A 1 386 ? -20.602 -6.246 12.019 1.00 93.88 386 GLU A N 1
ATOM 3113 C CA . GLU A 1 386 ? -19.682 -7.263 12.493 1.00 93.88 386 GLU A CA 1
ATOM 3114 C C . GLU A 1 386 ? -18.332 -7.153 11.786 1.00 93.88 386 GLU A C 1
ATOM 3116 O O . GLU A 1 386 ? -18.238 -6.860 10.594 1.00 93.88 386 GLU A O 1
ATOM 3121 N N . LYS A 1 387 ? -17.266 -7.466 12.524 1.00 86.81 387 LYS A N 1
ATOM 3122 C CA . LYS A 1 387 ? -16.000 -7.855 11.927 1.00 86.81 387 LYS A CA 1
ATOM 3123 C C . LYS A 1 387 ? -15.452 -9.143 12.527 1.00 86.81 387 LYS A C 1
ATOM 3125 O O . LYS A 1 387 ? -15.040 -9.198 13.689 1.00 86.81 387 LYS A O 1
ATOM 3130 N N . SER A 1 388 ? -15.372 -10.173 11.693 1.00 82.31 388 SER A N 1
ATOM 3131 C CA . SER A 1 388 ? -14.734 -11.442 12.035 1.00 82.31 388 SER A CA 1
ATOM 3132 C C . SER A 1 388 ? -13.212 -11.404 11.797 1.00 82.31 388 SER A C 1
ATOM 3134 O O . SER A 1 388 ? -12.745 -10.689 10.908 1.00 82.31 388 SER A O 1
ATOM 3136 N N . PRO A 1 389 ? -12.408 -12.130 12.595 1.00 74.06 389 PRO A N 1
ATOM 3137 C CA . PRO A 1 389 ? -10.956 -12.159 12.435 1.00 74.06 389 PRO A CA 1
ATOM 3138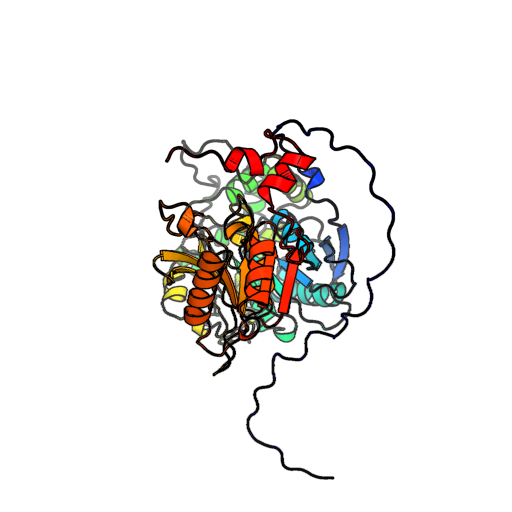 C C . PRO A 1 389 ? -10.553 -12.916 11.160 1.00 74.06 389 PRO A C 1
ATOM 3140 O O . PRO A 1 389 ? -11.084 -13.987 10.876 1.00 74.06 389 PRO A O 1
ATOM 3143 N N . SER A 1 390 ? -9.547 -12.420 10.428 1.00 52.50 390 SER A N 1
ATOM 3144 C CA . SER A 1 390 ? -9.104 -12.973 9.129 1.00 52.50 390 SER A CA 1
ATOM 3145 C C . SER A 1 390 ? -8.479 -14.377 9.192 1.00 52.50 390 SER A C 1
ATOM 3147 O O . SER A 1 390 ? -8.148 -14.961 8.165 1.00 52.50 390 SER A O 1
ATOM 3149 N N . VAL A 1 391 ? -8.295 -14.942 10.388 1.00 49.09 391 VAL A N 1
ATOM 3150 C CA . VAL A 1 391 ? -7.795 -16.307 10.582 1.00 49.09 391 VAL A CA 1
ATOM 3151 C C . VAL A 1 391 ? -8.850 -17.098 11.345 1.00 49.09 391 VAL A C 1
ATOM 3153 O O . VAL A 1 391 ? -8.836 -17.151 12.575 1.00 49.09 391 VAL A O 1
ATOM 3156 N N . ALA A 1 392 ? -9.759 -17.750 10.618 1.00 43.62 392 ALA A N 1
ATOM 3157 C CA . ALA A 1 392 ? -10.537 -18.845 11.181 1.00 43.62 392 ALA A CA 1
ATOM 3158 C C . ALA A 1 392 ? -9.552 -19.973 11.524 1.00 43.62 392 ALA A C 1
ATOM 3160 O O . ALA A 1 392 ? -9.074 -20.695 10.649 1.00 43.62 392 ALA A O 1
ATOM 3161 N N . GLY A 1 393 ? -9.159 -20.071 12.797 1.00 41.84 393 GLY A N 1
ATOM 3162 C CA . GLY A 1 393 ? -8.302 -21.153 13.268 1.00 41.84 393 GLY A CA 1
ATOM 3163 C C . GLY A 1 393 ? -8.907 -22.499 12.867 1.00 41.84 393 GLY A C 1
ATOM 3164 O O . GLY A 1 393 ? -10.095 -22.724 13.082 1.00 41.84 393 GLY A O 1
ATOM 3165 N N . ASN A 1 394 ? -8.100 -23.369 12.252 1.00 38.25 394 ASN A N 1
ATOM 3166 C CA . ASN A 1 394 ? -8.506 -24.705 11.815 1.00 38.25 394 ASN A CA 1
ATOM 3167 C C . ASN A 1 394 ? -9.305 -25.440 12.910 1.00 38.25 394 ASN A C 1
ATOM 3169 O O . ASN A 1 394 ? -8.712 -25.966 13.848 1.00 38.25 394 ASN A O 1
ATOM 3173 N N . GLY A 1 395 ? -10.626 -25.516 12.739 1.00 41.94 395 GLY A N 1
ATOM 3174 C CA . GLY A 1 395 ? -11.517 -26.417 13.468 1.00 41.94 395 GLY A CA 1
ATOM 3175 C C . GLY A 1 395 ? -11.868 -26.018 14.910 1.00 41.94 395 GLY A C 1
ATOM 3176 O O . GLY A 1 395 ? -11.070 -26.159 15.829 1.00 41.94 395 GLY A O 1
ATOM 3177 N N . ALA A 1 396 ? -13.146 -25.673 15.094 1.00 41.47 396 ALA A N 1
ATOM 3178 C CA . ALA A 1 396 ? -13.958 -25.869 16.304 1.00 41.47 396 ALA A CA 1
ATOM 3179 C C . ALA A 1 396 ? -13.839 -24.920 17.518 1.00 41.47 396 ALA A C 1
ATOM 3181 O O . ALA A 1 396 ? -14.520 -25.175 18.508 1.00 41.47 396 ALA A O 1
ATOM 3182 N N . ILE A 1 397 ? -13.110 -23.798 17.471 1.00 54.88 397 ILE A N 1
ATOM 3183 C CA . ILE A 1 397 ? -13.239 -22.757 18.517 1.00 54.88 397 ILE A CA 1
ATOM 3184 C C . ILE A 1 397 ? -13.773 -21.470 17.888 1.00 54.88 397 ILE A C 1
ATOM 3186 O O . ILE A 1 397 ? -13.072 -20.820 17.114 1.00 54.88 397 ILE A O 1
ATOM 3190 N N . ARG A 1 398 ? -15.023 -21.111 18.215 1.00 69.06 398 ARG A N 1
ATOM 3191 C CA . ARG A 1 398 ? -15.601 -19.808 17.855 1.00 69.06 398 ARG A CA 1
ATOM 3192 C C . ARG A 1 398 ? -14.744 -18.691 18.482 1.00 69.06 398 ARG A C 1
ATOM 3194 O O . ARG A 1 398 ? -14.395 -18.809 19.660 1.00 69.06 398 ARG A O 1
ATOM 3201 N N . PRO A 1 399 ? -14.362 -17.636 17.736 1.00 81.31 399 PRO A N 1
ATOM 3202 C CA . PRO A 1 399 ? -13.585 -16.535 18.297 1.00 81.31 399 PRO A CA 1
ATOM 3203 C C . PRO A 1 399 ? -14.337 -15.852 19.449 1.00 81.31 399 PRO A C 1
ATOM 3205 O O . PRO A 1 399 ? -15.559 -15.712 19.367 1.00 81.31 399 PRO A O 1
ATOM 3208 N N . PRO A 1 400 ? -13.642 -15.393 20.507 1.00 89.94 400 PRO A N 1
ATOM 3209 C CA . PRO A 1 400 ? -14.283 -14.634 21.573 1.00 89.94 400 PRO A CA 1
ATOM 3210 C C . PRO A 1 400 ? -14.912 -13.353 21.018 1.00 89.94 400 PRO A C 1
ATOM 3212 O O . PRO A 1 400 ? -14.275 -12.627 20.251 1.00 89.94 400 PRO A O 1
ATOM 3215 N N . VAL A 1 401 ? -16.145 -13.070 21.439 1.00 95.12 401 VAL A N 1
ATOM 3216 C CA . VAL A 1 401 ? -16.906 -11.907 20.972 1.00 95.12 401 VAL A CA 1
ATOM 3217 C C . VAL A 1 401 ? -16.703 -10.698 21.882 1.00 95.12 401 VAL A C 1
ATOM 3219 O O . VAL A 1 401 ? -16.750 -10.823 23.110 1.00 95.12 401 VAL A O 1
ATOM 3222 N N . ILE A 1 402 ? -16.509 -9.532 21.263 1.00 97.94 402 ILE A N 1
ATOM 3223 C CA . ILE A 1 402 ? -16.578 -8.217 21.904 1.00 97.94 402 ILE A CA 1
ATOM 3224 C C . ILE A 1 402 ? -17.802 -7.477 21.358 1.00 97.94 402 ILE A C 1
ATOM 3226 O O . ILE A 1 402 ? -17.878 -7.219 20.157 1.00 97.94 402 ILE A O 1
ATOM 3230 N N . LEU A 1 403 ? -18.731 -7.141 22.251 1.00 98.38 403 LEU A N 1
ATOM 3231 C CA . LEU A 1 403 ? -19.923 -6.344 21.981 1.00 98.38 403 LEU A CA 1
ATOM 3232 C C . LEU A 1 403 ? -19.659 -4.878 22.345 1.00 98.38 403 LEU A C 1
ATOM 3234 O O . LEU A 1 403 ? -19.344 -4.577 23.498 1.00 98.38 403 LEU A O 1
ATOM 3238 N N . PHE A 1 404 ? -19.806 -3.979 21.378 1.00 98.62 404 PHE A N 1
ATOM 3239 C CA . PHE A 1 404 ? -19.626 -2.539 21.552 1.00 98.62 404 PHE A CA 1
ATOM 3240 C C . PHE A 1 404 ? -20.970 -1.816 21.617 1.00 98.62 404 PHE A C 1
ATOM 3242 O O . PHE A 1 404 ? -21.799 -1.984 20.731 1.00 98.62 404 PHE A O 1
ATOM 3249 N N . LEU A 1 405 ? -21.173 -0.991 22.644 1.00 98.56 405 LEU A N 1
ATOM 3250 C CA . LEU A 1 405 ? -22.408 -0.244 22.888 1.00 98.56 405 LEU A CA 1
ATOM 3251 C C . LEU A 1 405 ? -22.124 1.257 22.793 1.00 98.56 405 LEU A C 1
ATOM 3253 O O . LEU A 1 405 ? -21.393 1.804 23.622 1.00 98.56 405 LEU A O 1
ATOM 3257 N N . HIS A 1 406 ? -22.670 1.903 21.762 1.00 98.25 406 HIS A N 1
ATOM 3258 C CA . HIS A 1 406 ? -22.478 3.330 21.488 1.00 98.25 406 HIS A CA 1
ATOM 3259 C C . HIS A 1 406 ? -23.322 4.230 22.412 1.00 98.25 406 HIS A C 1
ATOM 3261 O O . HIS A 1 406 ? -24.294 3.777 23.020 1.00 98.25 406 HIS A O 1
ATOM 3267 N N . GLY A 1 407 ? -22.939 5.504 22.520 1.00 96.00 407 GLY A N 1
ATOM 3268 C CA . GLY A 1 407 ? -23.659 6.537 23.267 1.00 96.00 407 GLY A CA 1
ATOM 3269 C C . GLY A 1 407 ? -24.680 7.316 22.439 1.00 96.00 407 GLY A C 1
ATOM 3270 O O . GLY A 1 407 ? -25.010 6.941 21.316 1.00 96.00 407 GLY A O 1
ATOM 3271 N N . PHE A 1 408 ? -25.149 8.441 22.977 1.00 91.88 408 PHE A N 1
ATOM 3272 C CA . PHE A 1 408 ? -25.960 9.422 22.252 1.00 91.88 408 PHE A CA 1
ATOM 3273 C C . PHE A 1 408 ? -25.069 10.592 21.799 1.00 91.88 408 PHE A C 1
ATOM 3275 O O . PHE A 1 408 ? -24.316 11.120 22.618 1.00 91.88 408 PHE A O 1
ATOM 3282 N N . PRO A 1 409 ? -25.165 11.067 20.543 1.00 91.19 409 PRO A N 1
ATOM 3283 C CA . PRO A 1 409 ? -26.058 10.647 19.454 1.00 91.19 409 PRO A CA 1
ATOM 3284 C C . PRO A 1 409 ? -25.367 9.675 18.472 1.00 91.19 409 PRO A C 1
ATOM 3286 O O . PRO A 1 409 ? -25.460 9.829 17.257 1.00 91.19 409 PRO A O 1
ATOM 3289 N N . GLU A 1 410 ? -24.573 8.739 18.989 1.00 94.62 410 GLU A N 1
ATOM 3290 C CA . GLU A 1 410 ? -23.676 7.902 18.189 1.00 94.62 410 GLU A CA 1
ATOM 3291 C C . GLU A 1 410 ? -24.412 6.733 17.504 1.00 94.62 410 GLU A C 1
ATOM 3293 O O . GLU A 1 410 ? -25.589 6.491 17.751 1.00 94.62 410 GLU A O 1
ATOM 3298 N N . LEU A 1 411 ? -23.685 6.000 16.655 1.00 96.31 411 LEU A N 1
ATOM 3299 C CA . LEU A 1 411 ? -24.101 4.766 15.971 1.00 96.31 411 LEU A CA 1
ATOM 3300 C C . LEU A 1 411 ? -23.016 3.695 16.151 1.00 96.31 411 LEU A C 1
ATOM 3302 O O . LEU A 1 411 ? -21.914 4.006 16.628 1.00 96.31 411 LEU A O 1
ATOM 3306 N N . TRP A 1 412 ? -23.246 2.471 15.664 1.00 96.94 412 TRP A N 1
ATOM 3307 C CA . TRP A 1 412 ? -22.235 1.404 15.587 1.00 96.94 412 TRP A CA 1
ATOM 3308 C C . TRP A 1 412 ? -20.896 1.915 15.022 1.00 96.94 412 TRP A C 1
ATOM 3310 O O . TRP A 1 412 ? -19.817 1.532 15.481 1.00 96.94 412 TRP A O 1
ATOM 3320 N N . TYR A 1 413 ? -20.968 2.839 14.054 1.00 92.25 413 TYR A N 1
ATOM 3321 C CA . TYR A 1 413 ? -19.836 3.364 13.292 1.00 92.25 413 TYR A CA 1
ATOM 3322 C C . TYR A 1 413 ? -18.791 4.087 14.154 1.00 92.25 413 TYR A C 1
ATOM 3324 O O . TYR A 1 413 ? -17.629 4.216 13.741 1.00 92.25 413 TYR A O 1
ATOM 3332 N N . THR A 1 414 ? -19.157 4.531 15.363 1.00 92.00 414 THR A N 1
ATOM 3333 C CA . THR A 1 414 ? -18.204 5.116 16.321 1.00 92.00 414 THR A CA 1
ATOM 3334 C C . THR A 1 414 ? -17.077 4.131 16.659 1.00 92.00 414 THR A C 1
ATOM 3336 O O . THR A 1 414 ? -15.920 4.522 16.804 1.00 92.00 414 THR A O 1
ATOM 3339 N N . TRP A 1 415 ? -17.378 2.828 16.636 1.00 94.94 415 TRP A N 1
ATOM 3340 C CA . TRP A 1 415 ? -16.465 1.758 17.028 1.00 94.94 415 TRP A CA 1
ATOM 3341 C C . TRP A 1 415 ? -15.593 1.205 15.905 1.00 94.94 415 TRP A C 1
ATOM 3343 O O . TRP A 1 415 ? -14.727 0.374 16.175 1.00 94.94 415 TRP A O 1
ATOM 3353 N N . ARG A 1 416 ? -15.776 1.641 14.651 1.00 88.94 416 ARG A N 1
ATOM 3354 C CA . ARG A 1 416 ? -15.148 1.022 13.464 1.00 88.94 416 ARG A CA 1
ATOM 3355 C C . ARG A 1 416 ? -13.636 0.797 13.601 1.00 88.94 416 ARG A C 1
ATOM 3357 O O . ARG A 1 416 ? -13.122 -0.249 13.213 1.00 88.94 416 ARG A O 1
ATOM 3364 N N . HIS A 1 417 ? -12.919 1.744 14.204 1.00 78.81 417 HIS A N 1
ATOM 3365 C CA . HIS A 1 417 ? -11.466 1.653 14.368 1.00 78.81 417 HIS A CA 1
ATOM 3366 C C . HIS A 1 417 ? -11.081 0.613 15.423 1.00 78.81 417 HIS A C 1
ATOM 3368 O O . HIS A 1 417 ? -10.202 -0.217 15.191 1.00 78.81 417 HIS A O 1
ATOM 3374 N N . GLN A 1 418 ? -11.775 0.605 16.562 1.00 89.00 418 GLN A N 1
ATOM 3375 C CA . GLN A 1 418 ? -11.574 -0.368 17.637 1.00 89.00 418 GLN A CA 1
ATOM 3376 C C . GLN A 1 418 ? -11.977 -1.773 17.187 1.00 89.00 418 GLN A C 1
ATOM 3378 O O . GLN A 1 418 ? -11.263 -2.734 17.475 1.00 89.00 418 GLN A O 1
ATOM 3383 N N . MET A 1 419 ? -13.077 -1.896 16.441 1.00 89.69 419 MET A N 1
ATOM 3384 C CA . MET A 1 419 ? -13.549 -3.158 15.877 1.00 89.69 419 MET A CA 1
ATOM 3385 C C . MET A 1 419 ? -12.506 -3.787 14.950 1.00 89.69 419 MET A C 1
ATOM 3387 O O . MET A 1 419 ? -12.254 -4.987 15.054 1.00 89.69 419 MET A O 1
ATOM 3391 N N . VAL A 1 420 ? -11.864 -2.991 14.090 1.00 77.81 420 VAL A N 1
ATOM 3392 C CA . VAL A 1 420 ? -10.793 -3.445 13.186 1.00 77.81 420 VAL A CA 1
ATOM 3393 C C . VAL A 1 420 ? -9.544 -3.837 13.962 1.00 77.81 420 VAL A C 1
ATOM 3395 O O . VAL A 1 420 ? -9.021 -4.937 13.770 1.00 77.81 420 VAL A O 1
ATOM 3398 N N . ALA A 1 421 ? -9.102 -2.986 14.890 1.00 70.88 421 ALA A N 1
ATOM 3399 C CA . ALA A 1 421 ? -7.925 -3.253 15.705 1.00 70.88 421 ALA A CA 1
ATOM 3400 C C . ALA A 1 421 ? -8.080 -4.551 16.515 1.00 70.88 421 ALA A C 1
ATOM 3402 O O . ALA A 1 421 ? -7.208 -5.416 16.470 1.00 70.88 421 ALA A O 1
ATOM 3403 N N . LEU A 1 422 ? -9.207 -4.738 17.202 1.00 79.75 422 LEU A N 1
ATOM 3404 C CA . LEU A 1 422 ? -9.444 -5.920 18.032 1.00 79.75 422 LEU A CA 1
ATOM 3405 C C . LEU A 1 422 ? -9.742 -7.171 17.198 1.00 79.75 422 LEU A C 1
ATOM 3407 O O . LEU A 1 422 ? -9.313 -8.262 17.576 1.00 79.75 422 LEU A O 1
ATOM 3411 N N . SER A 1 423 ? -10.375 -7.029 16.030 1.00 78.25 423 SER A N 1
ATOM 3412 C CA . SER A 1 423 ? -10.536 -8.145 15.093 1.00 78.25 423 SER A CA 1
ATOM 3413 C C . SER A 1 423 ? -9.192 -8.672 14.582 1.00 78.25 423 SER A C 1
ATOM 3415 O O . SER A 1 423 ? -8.955 -9.882 14.571 1.00 78.25 423 SER A O 1
ATOM 3417 N N . SER A 1 424 ? -8.235 -7.779 14.304 1.00 64.31 424 SER A N 1
ATOM 3418 C CA . SER A 1 424 ? -6.867 -8.170 13.926 1.00 64.31 424 SER A CA 1
ATOM 3419 C C . SER A 1 424 ? -6.128 -8.965 15.016 1.00 64.31 424 SER A C 1
ATOM 3421 O O . SER A 1 424 ? -5.201 -9.721 14.718 1.00 64.31 424 SER A O 1
ATOM 3423 N N . LEU A 1 425 ? -6.568 -8.850 16.275 1.00 71.56 425 LEU A N 1
ATOM 3424 C CA . LEU A 1 425 ? -6.040 -9.596 17.421 1.00 71.56 425 LEU A CA 1
ATOM 3425 C C . LEU A 1 425 ? -6.763 -10.933 17.661 1.00 71.56 425 LEU A C 1
ATOM 3427 O O . LEU A 1 425 ? -6.462 -11.622 18.637 1.00 71.56 425 LEU A O 1
ATOM 3431 N N . GLY A 1 426 ? -7.687 -11.328 16.780 1.00 74.06 426 GLY A N 1
ATOM 3432 C CA . GLY A 1 426 ? -8.381 -12.616 16.840 1.00 74.06 426 GLY A CA 1
ATOM 3433 C C . GLY A 1 426 ? -9.721 -12.595 17.579 1.00 74.06 426 GLY A C 1
ATOM 3434 O O . GLY A 1 426 ? -10.259 -13.665 17.865 1.00 74.06 426 GLY A O 1
ATOM 3435 N N . TYR A 1 427 ? -10.263 -11.417 17.898 1.00 84.69 427 TYR A N 1
ATOM 3436 C CA . TYR A 1 427 ? -11.619 -11.283 18.433 1.00 84.69 427 TYR A CA 1
ATOM 3437 C C . TYR A 1 427 ? -12.639 -11.167 17.300 1.00 84.69 427 TYR A C 1
ATOM 3439 O O . TYR A 1 427 ? -12.343 -10.636 16.236 1.00 84.69 427 TYR A O 1
ATOM 3447 N N . ARG A 1 428 ? -13.866 -11.624 17.528 1.00 90.81 428 ARG A N 1
ATOM 3448 C CA . ARG A 1 428 ? -15.006 -11.265 16.677 1.00 90.81 428 ARG A CA 1
ATOM 3449 C C . ARG A 1 428 ? -15.643 -10.015 17.276 1.00 90.81 428 ARG A C 1
ATOM 3451 O O . ARG A 1 428 ? -16.023 -10.027 18.445 1.00 90.81 428 ARG A O 1
ATOM 3458 N N . THR A 1 429 ? -15.688 -8.919 16.530 1.00 94.69 429 THR A N 1
ATOM 3459 C CA . THR A 1 429 ? -16.160 -7.623 17.038 1.00 94.69 429 THR A CA 1
ATOM 3460 C C . THR A 1 429 ? -17.527 -7.300 16.467 1.00 94.69 429 THR A C 1
ATOM 3462 O O . THR A 1 429 ? -17.772 -7.505 15.282 1.00 94.69 429 THR A O 1
ATOM 3465 N N . ILE A 1 430 ? -18.441 -6.857 17.326 1.00 97.44 430 ILE A N 1
ATOM 3466 C CA . ILE A 1 430 ? -19.848 -6.657 16.978 1.00 97.44 430 ILE A CA 1
ATOM 3467 C C . ILE A 1 430 ? -20.324 -5.353 17.595 1.00 97.44 430 ILE A C 1
ATOM 3469 O O . ILE A 1 430 ? -20.155 -5.139 18.795 1.00 97.44 430 ILE A O 1
ATOM 3473 N N . ALA A 1 431 ? -20.927 -4.501 16.778 1.00 98.25 431 ALA A N 1
ATOM 3474 C CA . ALA A 1 431 ? -21.519 -3.242 17.192 1.00 98.25 431 ALA A CA 1
ATOM 3475 C C . ALA A 1 431 ? -22.925 -3.138 16.579 1.00 98.25 431 ALA A C 1
ATOM 3477 O O . ALA A 1 431 ? -23.037 -3.025 15.357 1.00 98.25 431 ALA A O 1
ATOM 3478 N N . PRO A 1 432 ? -23.997 -3.227 17.381 1.00 98.31 432 PRO A N 1
ATOM 3479 C CA . PRO A 1 432 ? -25.330 -2.883 16.917 1.00 98.31 432 PRO A CA 1
ATOM 3480 C C . PRO A 1 432 ? -25.531 -1.369 16.880 1.00 98.31 432 PRO A C 1
ATOM 3482 O O . PRO A 1 432 ? -24.907 -0.639 17.657 1.00 98.31 432 PRO A O 1
ATOM 3485 N N . ASP A 1 433 ? -26.468 -0.924 16.049 1.00 98.38 433 ASP A N 1
ATOM 3486 C CA . ASP A 1 433 ? -27.210 0.295 16.356 1.00 98.38 433 ASP A CA 1
ATOM 3487 C C . ASP A 1 433 ? -28.247 -0.048 17.435 1.00 98.38 433 ASP A C 1
ATOM 3489 O O . ASP A 1 433 ? -29.043 -0.980 17.284 1.00 98.38 433 ASP A O 1
ATOM 3493 N N . LEU A 1 434 ? -28.213 0.650 18.569 1.00 98.06 434 LEU A N 1
ATOM 3494 C CA . LEU A 1 434 ? -29.161 0.423 19.659 1.00 98.06 434 LEU A CA 1
ATOM 3495 C C . LEU A 1 434 ? -30.585 0.795 19.226 1.00 98.06 434 LEU A C 1
ATOM 3497 O O . LEU A 1 434 ? -30.795 1.540 18.276 1.00 98.06 434 LEU A O 1
ATOM 3501 N N . ARG A 1 435 ? -31.582 0.275 19.947 1.00 97.50 435 ARG A N 1
ATOM 3502 C CA . ARG A 1 435 ? -33.004 0.586 19.739 1.00 97.50 435 ARG A CA 1
ATOM 3503 C C . ARG A 1 435 ? -33.236 2.083 19.496 1.00 97.50 435 ARG A C 1
ATOM 3505 O O . ARG A 1 435 ? -32.878 2.894 20.350 1.00 97.50 435 ARG A O 1
ATOM 3512 N N . GLY A 1 436 ? -33.886 2.423 18.383 1.00 95.88 436 GLY A N 1
ATOM 3513 C CA . GLY A 1 436 ? -34.167 3.808 17.994 1.00 95.88 436 GLY A CA 1
ATOM 3514 C C . GLY A 1 436 ? -33.017 4.559 17.321 1.00 95.88 436 GLY A C 1
ATOM 3515 O O . GLY A 1 436 ? -33.163 5.752 17.066 1.00 95.88 436 GLY A O 1
ATOM 3516 N N . TYR A 1 437 ? -31.890 3.900 17.047 1.00 96.94 437 TYR A N 1
ATOM 3517 C CA . TYR A 1 437 ? -30.742 4.486 16.360 1.00 96.94 437 TYR A CA 1
ATOM 3518 C C . TYR A 1 437 ? -30.510 3.838 14.999 1.00 96.94 437 TYR A C 1
ATOM 3520 O O . TYR A 1 437 ? -30.761 2.649 14.810 1.00 96.94 437 TYR A O 1
ATOM 3528 N N . GLY A 1 438 ? -29.952 4.633 14.084 1.00 96.00 438 GLY A N 1
ATOM 3529 C CA . GLY A 1 438 ? -29.447 4.168 12.794 1.00 96.00 438 GLY A CA 1
ATOM 3530 C C . GLY A 1 438 ? -30.474 3.359 12.013 1.00 96.00 438 GLY A C 1
ATOM 3531 O O . GLY A 1 438 ? -31.599 3.814 11.812 1.00 96.00 438 GLY A O 1
ATOM 3532 N N . ASP A 1 439 ? -30.065 2.165 11.593 1.00 96.88 439 ASP A N 1
ATOM 3533 C CA . ASP A 1 439 ? -30.901 1.248 10.812 1.00 96.88 439 ASP A CA 1
ATOM 3534 C C . ASP A 1 439 ? -31.678 0.239 11.695 1.00 96.88 439 ASP A C 1
ATOM 3536 O O . ASP A 1 439 ? -32.294 -0.693 11.175 1.00 96.88 439 ASP A O 1
ATOM 3540 N N . THR A 1 440 ? -31.642 0.382 13.027 1.00 98.25 440 THR A N 1
ATOM 3541 C CA . THR A 1 440 ? -32.446 -0.419 13.968 1.00 98.25 440 THR A CA 1
ATOM 3542 C C . THR A 1 440 ? -33.837 0.186 14.140 1.00 98.25 440 THR A C 1
ATOM 3544 O O . THR A 1 440 ? -33.984 1.403 14.244 1.00 98.25 440 THR A O 1
ATOM 3547 N N . ASP A 1 441 ? -34.867 -0.664 14.242 1.00 98.19 441 ASP A N 1
ATOM 3548 C CA . ASP A 1 441 ? -36.248 -0.206 14.428 1.00 98.19 441 ASP A CA 1
ATOM 3549 C C . ASP A 1 441 ? -36.390 0.762 15.623 1.00 98.19 441 ASP A C 1
ATOM 3551 O O . ASP A 1 441 ? -35.785 0.595 16.693 1.00 98.19 441 ASP A O 1
ATOM 3555 N N . ALA A 1 442 ? -37.267 1.749 15.445 1.00 97.12 442 ALA A N 1
ATOM 3556 C CA . ALA A 1 442 ? -37.600 2.778 16.421 1.00 97.12 442 ALA A CA 1
ATOM 3557 C C . ALA A 1 442 ? -39.092 2.681 16.792 1.00 97.12 442 ALA A C 1
ATOM 3559 O O . ALA A 1 442 ? -39.923 3.309 16.136 1.00 97.12 442 ALA A O 1
ATOM 3560 N N . PRO A 1 443 ? -39.475 1.874 17.804 1.00 96.06 443 PRO A N 1
ATOM 3561 C CA . PRO A 1 443 ? -40.864 1.802 18.255 1.00 96.06 443 PRO A CA 1
ATOM 3562 C C . PRO A 1 443 ? -41.422 3.186 18.607 1.00 96.06 443 PRO A C 1
ATOM 3564 O O . PRO A 1 443 ? -40.716 3.998 19.195 1.00 96.06 443 PRO A O 1
ATOM 3567 N N . GLU A 1 444 ? -42.688 3.451 18.285 1.00 92.75 444 GLU A N 1
ATOM 3568 C CA . GLU A 1 444 ? -43.285 4.782 18.495 1.00 92.75 444 GLU A CA 1
ATOM 3569 C C . GLU A 1 444 ? -43.505 5.107 19.979 1.00 92.75 444 GLU A C 1
ATOM 3571 O O . GLU A 1 444 ? -43.330 6.242 20.413 1.00 92.75 444 GLU A O 1
ATOM 3576 N N . SER A 1 445 ? -43.875 4.104 20.781 1.00 92.62 445 SER A N 1
ATOM 3577 C CA . SER A 1 445 ? -44.166 4.310 22.199 1.00 92.62 445 SER A CA 1
ATOM 3578 C C . SER A 1 445 ? -42.892 4.581 23.002 1.00 92.62 445 SER A C 1
ATOM 3580 O O . SER A 1 445 ? -41.965 3.768 23.017 1.00 92.62 445 SER A O 1
ATOM 3582 N N . VAL A 1 446 ? -42.890 5.679 23.763 1.00 90.62 446 VAL A N 1
ATOM 3583 C CA . VAL A 1 446 ? -41.815 6.030 24.708 1.00 90.62 446 VAL A CA 1
ATOM 3584 C C . VAL A 1 446 ? -41.584 4.922 25.745 1.00 90.62 446 VAL A C 1
ATOM 3586 O O . VAL A 1 446 ? -40.444 4.662 26.140 1.00 90.62 446 VAL A O 1
ATOM 3589 N N . ASP A 1 447 ? -42.636 4.192 26.125 1.00 92.06 447 ASP A N 1
ATOM 3590 C CA . ASP A 1 447 ? -42.552 3.082 27.082 1.00 92.06 447 ASP A CA 1
ATOM 3591 C C . ASP A 1 447 ? -41.699 1.907 26.565 1.00 92.06 447 ASP A C 1
ATOM 3593 O O . ASP A 1 447 ? -41.237 1.072 27.349 1.00 92.06 447 ASP A O 1
ATOM 3597 N N . ALA A 1 448 ? -41.416 1.857 25.258 1.00 95.12 448 ALA A N 1
ATOM 3598 C CA . ALA A 1 448 ? -40.566 0.843 24.643 1.00 95.12 448 ALA A CA 1
ATOM 3599 C C . ALA A 1 448 ? -39.054 1.135 24.750 1.00 95.12 448 ALA A C 1
ATOM 3601 O O . ALA A 1 448 ? -38.263 0.326 24.265 1.00 95.12 448 ALA A O 1
ATOM 3602 N N . TYR A 1 449 ? -38.626 2.237 25.384 1.00 94.06 449 TYR A N 1
ATOM 3603 C CA . TYR A 1 449 ? -37.211 2.653 25.479 1.00 94.06 449 TYR A CA 1
ATOM 3604 C C . TYR A 1 449 ? -36.593 2.493 26.875 1.00 94.06 449 TYR A C 1
ATOM 3606 O O . TYR A 1 449 ? -35.553 3.074 27.186 1.00 94.06 449 TYR A O 1
ATOM 3614 N N . THR A 1 450 ? -37.206 1.694 27.749 1.00 94.44 450 THR A N 1
ATOM 3615 C CA . THR A 1 450 ? -36.629 1.430 29.077 1.00 94.44 450 THR A CA 1
ATOM 3616 C C . THR A 1 450 ? -35.334 0.614 28.984 1.00 94.44 450 THR A C 1
ATOM 3618 O O . THR A 1 450 ? -35.153 -0.192 28.068 1.00 94.44 450 THR A O 1
ATOM 3621 N N . SER A 1 451 ? -34.455 0.725 29.990 1.00 94.38 451 SER A N 1
ATOM 3622 C CA . SER A 1 451 ? -33.236 -0.100 30.072 1.00 94.38 451 SER A CA 1
ATOM 3623 C C . SER A 1 451 ? -33.526 -1.605 30.009 1.00 94.38 451 SER A C 1
ATOM 3625 O O . SER A 1 451 ? -32.674 -2.368 29.568 1.00 94.38 451 SER A O 1
ATOM 3627 N N . LEU A 1 452 ? -34.719 -2.045 30.434 1.00 96.69 452 LEU A N 1
ATOM 3628 C CA . LEU A 1 452 ? -35.142 -3.445 30.339 1.00 96.69 452 LEU A CA 1
ATOM 3629 C C . LEU A 1 452 ? -35.328 -3.884 28.885 1.00 96.69 452 LEU A C 1
ATOM 3631 O O . LEU A 1 452 ? -34.880 -4.970 28.530 1.00 96.69 452 LEU A O 1
ATOM 3635 N N . HIS A 1 453 ? -35.938 -3.041 28.048 1.00 98.31 453 HIS A N 1
ATOM 3636 C CA . HIS A 1 453 ? -36.091 -3.327 26.625 1.00 98.31 453 HIS A CA 1
ATOM 3637 C C . HIS A 1 453 ? -34.731 -3.393 25.936 1.00 98.31 453 HIS A C 1
ATOM 3639 O O . HIS A 1 453 ? -34.426 -4.403 25.313 1.00 98.31 453 HIS A O 1
ATOM 3645 N N . VAL A 1 454 ? -33.879 -2.381 26.134 1.00 97.88 454 VAL A N 1
ATOM 3646 C CA . VAL A 1 454 ? -32.556 -2.339 25.490 1.00 97.88 454 VAL A CA 1
ATOM 3647 C C . VAL A 1 454 ? -31.683 -3.517 25.935 1.00 97.88 454 VAL A C 1
ATOM 3649 O O . VAL A 1 454 ? -31.056 -4.168 25.105 1.00 97.88 454 VAL A O 1
ATOM 3652 N N . VAL A 1 455 ? -31.670 -3.865 27.229 1.00 98.31 455 VAL A N 1
ATOM 3653 C CA . VAL A 1 455 ? -30.959 -5.069 27.701 1.00 98.31 455 VAL A CA 1
ATOM 3654 C C . VAL A 1 455 ? -31.579 -6.344 27.121 1.00 98.31 455 VAL A C 1
ATOM 3656 O O . VAL A 1 455 ? -30.837 -7.249 26.747 1.00 98.31 455 VAL A O 1
ATOM 3659 N N . GLY A 1 456 ? -32.907 -6.422 27.003 1.00 97.94 456 GLY A N 1
ATOM 3660 C CA . GLY A 1 456 ? -33.599 -7.529 26.336 1.00 97.94 456 GLY A CA 1
ATOM 3661 C C . GLY A 1 456 ? -33.148 -7.717 24.886 1.00 97.94 456 GLY A C 1
ATOM 3662 O O . GLY A 1 456 ? -32.862 -8.843 24.476 1.00 97.94 456 GLY A O 1
ATOM 3663 N N . ASP A 1 457 ? -32.991 -6.619 24.146 1.00 98.31 457 ASP A N 1
ATOM 3664 C CA . ASP A 1 457 ? -32.494 -6.622 22.767 1.00 98.31 457 ASP A CA 1
ATOM 3665 C C . ASP A 1 457 ? -31.065 -7.168 22.697 1.00 98.31 457 ASP A C 1
ATOM 3667 O O . ASP A 1 457 ? -30.775 -8.067 21.907 1.00 98.31 457 ASP A O 1
ATOM 3671 N N . LEU A 1 458 ? -30.180 -6.680 23.577 1.00 97.94 458 LEU A N 1
ATOM 3672 C CA . LEU A 1 458 ? -28.788 -7.127 23.642 1.00 97.94 458 LEU A CA 1
ATOM 3673 C C . LEU A 1 458 ? -28.673 -8.609 24.003 1.00 97.94 458 LEU A C 1
ATOM 3675 O O . LEU A 1 458 ? -27.806 -9.297 23.476 1.00 97.94 458 LEU A O 1
ATOM 3679 N N . ILE A 1 459 ? -29.542 -9.125 24.871 1.00 97.12 459 ILE A N 1
ATOM 3680 C CA . ILE A 1 459 ? -29.576 -10.556 25.188 1.00 97.12 459 ILE A CA 1
ATOM 3681 C C . ILE A 1 459 ? -30.003 -11.373 23.974 1.00 97.12 459 ILE A C 1
ATOM 3683 O O . ILE A 1 459 ? -29.326 -12.350 23.656 1.00 97.12 459 ILE A O 1
ATOM 3687 N N . GLY A 1 460 ? -31.051 -10.942 23.265 1.00 96.31 460 GLY A N 1
ATOM 3688 C CA . GLY A 1 460 ? -31.463 -11.572 22.011 1.00 96.31 460 GLY A CA 1
ATOM 3689 C C . GLY A 1 460 ? -30.344 -11.565 20.966 1.00 96.31 460 GLY A C 1
ATOM 3690 O O . GLY A 1 460 ? -30.116 -12.573 20.297 1.00 96.31 460 GLY A O 1
ATOM 3691 N N . LEU A 1 461 ? -29.587 -10.468 20.874 1.00 96.75 461 LEU A N 1
ATOM 3692 C CA . LEU A 1 461 ? -28.437 -10.361 19.979 1.00 96.75 461 LEU A CA 1
ATOM 3693 C C . LEU A 1 461 ? -27.311 -11.320 20.386 1.00 96.75 461 LEU A C 1
ATOM 3695 O O . LEU A 1 461 ? -26.780 -12.042 19.543 1.00 96.75 461 LEU A O 1
ATOM 3699 N N . ILE A 1 462 ? -26.949 -11.364 21.670 1.00 95.44 462 ILE A N 1
ATOM 3700 C CA . ILE A 1 462 ? -25.918 -12.282 22.174 1.00 95.44 462 ILE A CA 1
ATOM 3701 C C . ILE A 1 462 ? -26.340 -13.738 21.908 1.00 95.44 462 ILE A C 1
ATOM 3703 O O . ILE A 1 462 ? -25.524 -14.523 21.423 1.00 95.44 462 ILE A O 1
ATOM 3707 N N . ASP A 1 463 ? -27.605 -14.095 22.149 1.00 94.19 463 ASP A N 1
ATOM 3708 C CA . ASP A 1 463 ? -28.149 -15.424 21.840 1.00 94.19 463 ASP A CA 1
ATOM 3709 C C . ASP A 1 463 ? -28.015 -15.765 20.351 1.00 94.19 463 ASP A C 1
ATOM 3711 O O . ASP A 1 463 ? -27.544 -16.852 20.012 1.00 94.19 463 ASP A O 1
ATOM 3715 N N . ALA A 1 464 ? -28.355 -14.830 19.460 1.00 91.88 464 ALA A N 1
ATOM 3716 C CA . ALA A 1 464 ? -28.248 -15.023 18.015 1.00 91.88 464 ALA A CA 1
ATOM 3717 C C . ALA A 1 464 ? -26.794 -15.201 17.540 1.00 91.88 464 ALA A C 1
ATOM 3719 O O . ALA A 1 464 ? -26.525 -15.960 16.608 1.00 91.88 464 ALA A O 1
ATOM 3720 N N . VAL A 1 465 ? -25.846 -14.512 18.176 1.00 87.88 465 VAL A N 1
ATOM 3721 C CA . VAL A 1 465 ? -24.449 -14.450 17.729 1.00 87.88 465 VAL A CA 1
ATOM 3722 C C . VAL A 1 465 ? -23.591 -15.584 18.290 1.00 87.88 465 VAL A C 1
ATOM 3724 O O . VAL A 1 465 ? -22.797 -16.169 17.543 1.00 87.88 465 VAL A O 1
ATOM 3727 N N . VAL A 1 466 ? -23.666 -15.839 19.600 1.00 85.06 466 VAL A N 1
ATOM 3728 C CA . VAL A 1 466 ? -22.793 -16.806 20.297 1.00 85.06 466 VAL A CA 1
ATOM 3729 C C . VAL A 1 466 ? -23.543 -18.014 20.851 1.00 85.06 466 VAL A C 1
ATOM 3731 O O . VAL A 1 466 ? -22.917 -19.045 21.091 1.00 85.06 466 VAL A O 1
ATOM 3734 N N . GLY A 1 467 ? -24.870 -17.948 20.969 1.00 83.50 467 GLY A N 1
ATOM 3735 C CA . GLY A 1 467 ? -25.696 -18.989 21.579 1.00 83.50 467 GLY A CA 1
ATOM 3736 C C . GLY A 1 467 ? -26.013 -18.735 23.057 1.00 83.50 467 GLY A C 1
ATOM 3737 O O . GLY A 1 467 ? -25.519 -17.796 23.685 1.00 83.50 467 GLY A O 1
ATOM 3738 N N . ASP A 1 468 ? -26.839 -19.614 23.621 1.00 74.50 468 ASP A N 1
ATOM 3739 C CA . ASP A 1 468 ? -27.541 -19.456 24.904 1.00 74.50 468 ASP A CA 1
ATOM 3740 C C . ASP A 1 468 ? -26.653 -19.559 26.162 1.00 74.50 468 ASP A C 1
ATOM 3742 O O . ASP A 1 468 ? -27.072 -19.172 27.253 1.00 74.50 468 ASP A O 1
ATOM 3746 N N . ARG A 1 469 ? -25.418 -20.064 26.037 1.00 69.56 469 ARG A N 1
ATOM 3747 C CA . ARG A 1 469 ? -24.530 -20.362 27.183 1.00 69.56 469 ARG A CA 1
ATOM 3748 C C . ARG A 1 469 ? -23.168 -19.676 27.148 1.00 69.56 469 ARG A C 1
ATOM 3750 O O . ARG A 1 469 ? -22.347 -19.911 28.036 1.00 69.56 469 ARG A O 1
ATOM 3757 N N . GLU A 1 470 ? -22.910 -18.836 26.152 1.00 82.62 470 GLU A N 1
ATOM 3758 C CA . GLU A 1 470 ? -21.625 -18.151 26.020 1.00 82.62 470 GLU A CA 1
ATOM 3759 C C . GLU A 1 470 ? -21.658 -16.722 26.581 1.00 82.62 470 GLU A C 1
ATOM 3761 O O . GLU A 1 470 ? -22.656 -16.000 26.491 1.00 82.62 470 GLU A O 1
ATOM 3766 N N . LYS A 1 471 ? -20.527 -16.330 27.187 1.00 93.50 471 LYS A N 1
ATOM 3767 C CA . LYS A 1 471 ? -20.281 -14.982 27.704 1.00 93.50 471 LYS A CA 1
ATOM 3768 C C . LYS A 1 471 ? -19.486 -14.158 26.701 1.00 93.50 471 LYS A C 1
ATOM 3770 O O . LYS A 1 471 ? -18.498 -14.651 26.155 1.00 93.50 471 LYS A O 1
ATOM 3775 N N . VAL A 1 472 ? -19.826 -12.880 26.573 1.00 96.75 472 VAL A N 1
ATOM 3776 C CA . VAL A 1 472 ? -19.117 -11.921 25.710 1.00 96.75 472 VAL A CA 1
ATOM 3777 C C . VAL A 1 472 ? -18.344 -10.890 26.528 1.00 96.75 472 VAL A C 1
ATOM 3779 O O . VAL A 1 472 ? -18.639 -10.647 27.700 1.00 96.75 472 VAL A O 1
ATOM 3782 N N . PHE A 1 473 ? -17.328 -10.285 25.925 1.00 98.25 473 PHE A N 1
ATOM 3783 C CA . PHE A 1 473 ? -16.743 -9.051 26.443 1.00 98.25 473 PHE A CA 1
ATOM 3784 C C . PHE A 1 473 ? -17.628 -7.876 26.031 1.00 98.25 473 PHE A C 1
ATOM 3786 O O . PHE A 1 473 ? -18.156 -7.879 24.922 1.00 98.25 473 PHE A O 1
ATOM 3793 N N . VAL A 1 474 ? -17.785 -6.881 26.900 1.00 98.44 474 VAL A N 1
ATOM 3794 C CA . VAL A 1 474 ? -18.625 -5.708 26.629 1.00 98.44 474 VAL A CA 1
ATOM 3795 C C . VAL A 1 474 ? -17.785 -4.443 26.731 1.00 98.44 474 VAL A C 1
ATOM 3797 O O . VAL A 1 474 ? -16.983 -4.299 27.657 1.00 98.44 474 VAL A O 1
ATOM 3800 N N . VAL A 1 475 ? -17.980 -3.532 25.782 1.00 98.50 475 VAL A N 1
ATOM 3801 C CA . VAL A 1 475 ? -17.404 -2.188 25.786 1.00 98.50 475 VAL A CA 1
ATOM 3802 C C . VAL A 1 475 ? -18.540 -1.178 25.686 1.00 98.50 475 VAL A C 1
ATOM 3804 O O . VAL A 1 475 ? -19.327 -1.247 24.747 1.00 98.50 475 VAL A O 1
ATOM 3807 N N . GLY A 1 476 ? -18.637 -0.262 26.647 1.00 97.75 476 GLY A N 1
ATOM 3808 C CA . GLY A 1 476 ? -19.669 0.776 26.677 1.00 97.75 476 GLY A CA 1
ATOM 3809 C C . GLY A 1 476 ? -19.082 2.185 26.693 1.00 97.75 476 GLY A C 1
ATOM 3810 O O . GLY A 1 476 ? -18.060 2.434 27.340 1.00 97.75 476 GLY A O 1
ATOM 3811 N N . HIS A 1 477 ? -19.739 3.105 25.991 1.00 97.38 477 HIS A N 1
ATOM 3812 C CA . HIS A 1 477 ? -19.448 4.539 26.009 1.00 97.38 477 HIS A CA 1
ATOM 3813 C C . HIS A 1 477 ? -20.734 5.339 26.241 1.00 97.38 477 HIS A C 1
ATOM 3815 O O . HIS A 1 477 ? -21.767 5.009 25.664 1.00 97.38 477 HIS A O 1
ATOM 3821 N N . ASP A 1 478 ? -20.673 6.375 27.085 1.00 95.12 478 ASP A N 1
ATOM 3822 C CA . ASP A 1 478 ? -21.766 7.342 27.274 1.00 95.12 478 ASP A CA 1
ATOM 3823 C C . ASP A 1 478 ? -23.126 6.664 27.611 1.00 95.12 478 ASP A C 1
ATOM 3825 O O . ASP A 1 478 ? -23.186 5.906 28.584 1.00 95.12 478 ASP A O 1
ATOM 3829 N N . TRP A 1 479 ? -24.221 6.849 26.863 1.00 93.81 479 TRP A N 1
ATOM 3830 C CA . TRP A 1 479 ? -25.478 6.123 27.122 1.00 93.81 479 TRP A CA 1
ATOM 3831 C C . TRP A 1 479 ? -25.319 4.600 27.000 1.00 93.81 479 TRP A C 1
ATOM 3833 O O . TRP A 1 479 ? -25.878 3.848 27.803 1.00 93.81 479 TRP A O 1
ATOM 3843 N N . GLY A 1 480 ? -24.480 4.126 26.079 1.00 96.94 480 GLY A N 1
ATOM 3844 C CA . GLY A 1 480 ? -24.099 2.719 25.973 1.00 96.94 480 GLY A CA 1
ATOM 3845 C C . GLY A 1 480 ? -23.362 2.210 27.212 1.00 96.94 480 GLY A C 1
ATOM 3846 O O . GLY A 1 480 ? -23.508 1.042 27.571 1.00 96.94 480 GLY A O 1
ATOM 3847 N N . ALA A 1 481 ? -22.642 3.078 27.933 1.00 97.31 481 ALA A N 1
ATOM 3848 C CA . ALA A 1 481 ? -22.027 2.731 29.212 1.00 97.31 481 ALA A CA 1
ATOM 3849 C C . ALA A 1 481 ? -23.065 2.523 30.324 1.00 97.31 481 ALA A C 1
ATOM 3851 O O . ALA A 1 481 ? -22.922 1.599 31.133 1.00 97.31 481 ALA A O 1
ATOM 3852 N N . ILE A 1 482 ? -24.139 3.321 30.339 1.00 95.69 482 ILE A N 1
ATOM 3853 C CA . ILE A 1 482 ? -25.286 3.119 31.239 1.00 95.69 482 ILE A CA 1
ATOM 3854 C C . ILE A 1 482 ? -25.937 1.763 30.951 1.00 95.69 482 ILE A C 1
ATOM 3856 O O . ILE A 1 482 ? -26.195 0.991 31.877 1.00 95.69 482 ILE A O 1
ATOM 3860 N N . ILE A 1 483 ? -26.173 1.437 29.680 1.00 97.81 483 ILE A N 1
ATOM 3861 C CA . ILE A 1 483 ? -26.753 0.146 29.287 1.00 97.81 483 ILE A CA 1
ATOM 3862 C C . ILE A 1 483 ? -25.812 -1.017 29.620 1.00 97.81 483 ILE A C 1
ATOM 3864 O O . ILE A 1 483 ? -26.275 -2.041 30.118 1.00 97.81 483 ILE A O 1
ATOM 3868 N N . ALA A 1 484 ? -24.497 -0.860 29.448 1.00 98.00 484 ALA A N 1
ATOM 3869 C CA . ALA A 1 484 ? -23.516 -1.875 29.823 1.00 98.00 484 ALA A CA 1
ATOM 3870 C C . ALA A 1 484 ? -23.555 -2.198 31.328 1.00 98.00 484 ALA A C 1
ATOM 3872 O O . ALA A 1 484 ? -23.492 -3.369 31.712 1.00 98.00 484 ALA A O 1
ATOM 3873 N N . TRP A 1 485 ? -23.722 -1.183 32.188 1.00 97.50 485 TRP A N 1
ATOM 3874 C CA . TRP A 1 485 ? -23.926 -1.395 33.624 1.00 97.50 485 TRP A CA 1
ATOM 3875 C C . TRP A 1 485 ? -25.194 -2.201 33.911 1.00 97.50 485 TRP A C 1
ATOM 3877 O O . TRP A 1 485 ? -25.144 -3.157 34.686 1.00 97.50 485 TRP A O 1
ATOM 3887 N N . HIS A 1 486 ? -26.312 -1.863 33.262 1.00 97.12 486 HIS A N 1
ATOM 3888 C CA . HIS A 1 486 ? -27.569 -2.599 33.413 1.00 97.12 486 HIS A CA 1
ATOM 3889 C C . HIS A 1 486 ? -27.470 -4.033 32.884 1.00 97.12 486 HIS A C 1
ATOM 3891 O O . HIS A 1 486 ? -27.978 -4.947 33.525 1.00 97.12 486 HIS A O 1
ATOM 3897 N N . LEU A 1 487 ? -26.768 -4.264 31.772 1.00 97.56 487 LEU A N 1
ATOM 3898 C CA . LEU A 1 487 ? -26.518 -5.605 31.243 1.00 97.56 487 LEU A CA 1
ATOM 3899 C C . LEU A 1 487 ? -25.733 -6.457 32.250 1.00 97.56 487 LEU A C 1
ATOM 3901 O O . LEU A 1 487 ? -26.127 -7.585 32.537 1.00 97.56 487 LEU A O 1
ATOM 3905 N N . CYS A 1 488 ? -24.665 -5.910 32.838 1.00 96.75 488 CYS A N 1
ATOM 3906 C CA . CYS A 1 488 ? -23.902 -6.585 33.889 1.00 96.75 488 CYS A CA 1
ATOM 3907 C C . CYS A 1 488 ? -24.733 -6.851 35.150 1.00 96.75 488 CYS A C 1
ATOM 3909 O O . CYS A 1 488 ? -24.548 -7.886 35.786 1.00 96.75 488 CYS A O 1
ATOM 3911 N N . LEU A 1 489 ? -25.632 -5.934 35.517 1.00 95.69 489 LEU A N 1
ATOM 3912 C CA . LEU A 1 489 ? -26.488 -6.069 36.694 1.00 95.69 489 LEU A CA 1
ATOM 3913 C C . LEU A 1 489 ? -27.590 -7.115 36.487 1.00 95.69 489 LEU A C 1
ATOM 3915 O O . LEU A 1 489 ? -27.818 -7.951 37.357 1.00 95.69 489 LEU A O 1
ATOM 3919 N N . PHE A 1 490 ? -28.278 -7.068 35.347 1.00 96.31 490 PHE A N 1
ATOM 3920 C CA . PHE A 1 490 ? -29.432 -7.918 35.061 1.00 96.31 490 PHE A CA 1
ATOM 3921 C C . PHE A 1 490 ? -29.029 -9.298 34.551 1.00 96.31 490 PHE A C 1
ATOM 3923 O O . PHE A 1 490 ? -29.722 -10.273 34.832 1.00 96.31 490 PHE A O 1
ATOM 3930 N N . ARG A 1 491 ? -27.924 -9.394 33.800 1.00 95.25 491 ARG A N 1
ATOM 3931 C CA . ARG A 1 491 ? -27.442 -10.625 33.155 1.00 95.25 491 ARG A CA 1
ATOM 3932 C C . ARG A 1 491 ? -25.923 -10.814 33.305 1.00 95.25 491 ARG A C 1
ATOM 3934 O O . ARG A 1 491 ? -25.204 -10.957 32.309 1.00 95.25 491 ARG A O 1
ATOM 3941 N N . PRO A 1 492 ? -25.402 -10.890 34.548 1.00 95.44 492 PRO A N 1
ATOM 3942 C CA . PRO A 1 492 ? -23.979 -11.162 34.802 1.00 95.44 492 PRO A CA 1
ATOM 3943 C C . PRO A 1 492 ? -23.527 -12.534 34.266 1.00 95.44 492 PRO A C 1
ATOM 3945 O O . PRO A 1 492 ? -22.337 -12.788 34.045 1.00 95.44 492 PRO A O 1
ATOM 3948 N N . ASP A 1 493 ? -24.477 -13.439 34.030 1.00 95.12 493 ASP A N 1
ATOM 3949 C CA . ASP A 1 493 ? -24.274 -14.735 33.392 1.00 95.12 493 ASP A CA 1
ATOM 3950 C C . ASP A 1 493 ? -23.882 -14.627 31.911 1.00 95.12 493 ASP A C 1
ATOM 3952 O O . ASP A 1 493 ? -23.339 -15.590 31.378 1.00 95.12 493 ASP A O 1
ATOM 3956 N N . ARG A 1 494 ? -24.070 -13.467 31.266 1.00 95.94 494 ARG A N 1
ATOM 3957 C CA . ARG A 1 494 ? -23.766 -13.241 29.839 1.00 95.94 494 ARG A CA 1
ATOM 3958 C C . ARG A 1 494 ? -22.544 -12.366 29.583 1.00 95.94 494 ARG A C 1
ATOM 3960 O O . ARG A 1 494 ? -22.054 -12.316 28.457 1.00 95.94 494 ARG A O 1
ATOM 3967 N N . VAL A 1 495 ? -21.992 -11.737 30.620 1.00 97.00 495 VAL A N 1
ATOM 3968 C CA . VAL A 1 495 ? -20.823 -10.855 30.502 1.00 97.00 495 VAL A CA 1
ATOM 3969 C C . VAL A 1 495 ? -19.584 -11.513 31.106 1.00 97.00 495 VAL A C 1
ATOM 3971 O O . VAL A 1 495 ? -19.594 -12.007 32.237 1.00 97.00 495 VAL A O 1
ATOM 3974 N N . LYS A 1 496 ? -18.497 -11.545 30.331 1.00 96.38 496 LYS A N 1
ATOM 3975 C CA . LYS A 1 496 ? -17.191 -12.079 30.739 1.00 96.38 496 LYS A CA 1
ATOM 3976 C C . LYS A 1 496 ? -16.332 -11.022 31.423 1.00 96.38 496 LYS A C 1
ATOM 3978 O O . LYS A 1 496 ? -15.721 -11.310 32.446 1.00 96.38 496 LYS A O 1
ATOM 3983 N N . ALA A 1 497 ? -16.277 -9.829 30.843 1.00 96.81 497 ALA A N 1
ATOM 3984 C CA . ALA A 1 497 ? -15.668 -8.642 31.425 1.00 96.81 497 ALA A CA 1
ATOM 3985 C C . ALA A 1 497 ? -16.239 -7.391 30.744 1.00 96.81 497 ALA A C 1
ATOM 3987 O O . ALA A 1 497 ? -16.711 -7.466 29.607 1.00 96.81 497 ALA A O 1
ATOM 3988 N N . LEU A 1 498 ? -16.164 -6.262 31.448 1.00 97.50 498 LEU A N 1
ATOM 3989 C CA . LEU A 1 498 ? -16.645 -4.962 30.996 1.00 97.50 498 LEU A CA 1
ATOM 3990 C C . LEU A 1 498 ? -15.483 -3.964 30.951 1.00 97.50 498 LEU A C 1
ATOM 3992 O O . LEU A 1 498 ? -14.754 -3.816 31.932 1.00 97.50 498 LEU A O 1
ATOM 3996 N N . VAL A 1 499 ? -15.357 -3.253 29.834 1.00 97.31 499 VAL A N 1
ATOM 3997 C CA . VAL A 1 499 ? -14.623 -1.987 29.740 1.00 97.31 499 VAL A CA 1
ATOM 3998 C C . VAL A 1 499 ? -15.663 -0.888 29.602 1.00 97.31 499 VAL A C 1
ATOM 4000 O O . VAL A 1 499 ? -16.394 -0.864 28.616 1.00 97.31 499 VAL A O 1
ATOM 4003 N N . ASN A 1 500 ? -15.754 0.003 30.586 1.00 96.25 500 ASN A N 1
ATOM 4004 C CA . ASN A 1 500 ? -16.745 1.072 30.557 1.00 96.25 500 ASN A CA 1
ATOM 4005 C C . ASN A 1 500 ? -16.094 2.446 30.576 1.00 96.25 500 ASN A C 1
ATOM 4007 O O . ASN A 1 500 ? -15.180 2.684 31.367 1.00 96.25 500 ASN A O 1
ATOM 4011 N N . MET A 1 501 ? -16.561 3.329 29.697 1.00 93.06 501 MET A N 1
ATOM 4012 C CA . MET A 1 501 ? -15.957 4.635 29.452 1.00 93.06 501 MET A CA 1
ATOM 4013 C C . MET A 1 501 ? -16.970 5.760 29.668 1.00 93.06 501 MET A C 1
ATOM 4015 O O . MET A 1 501 ? -18.162 5.605 29.404 1.00 93.06 501 MET A O 1
ATOM 4019 N N . SER A 1 502 ? -16.468 6.910 30.115 1.00 91.31 502 SER A N 1
ATOM 4020 C CA . SER A 1 502 ? -17.202 8.172 30.315 1.00 91.31 502 SER A CA 1
ATOM 4021 C C . SER A 1 502 ? -18.229 8.191 31.458 1.00 91.31 502 SER A C 1
ATOM 4023 O O . SER A 1 502 ? -18.258 9.170 32.200 1.00 91.31 502 SER A O 1
ATOM 4025 N N . VAL A 1 503 ? -19.031 7.138 31.663 1.00 92.44 503 VAL A N 1
ATOM 4026 C CA . VAL A 1 503 ? -20.112 7.128 32.673 1.00 92.44 503 VAL A CA 1
ATOM 4027 C C . VAL A 1 503 ? -19.852 6.111 33.786 1.00 92.44 503 VAL A C 1
ATOM 4029 O O . VAL A 1 503 ? -19.788 4.897 33.571 1.00 92.44 503 VAL A O 1
ATOM 4032 N N . VAL A 1 504 ? -19.718 6.622 35.012 1.00 92.75 504 VAL A N 1
ATOM 4033 C CA . VAL A 1 504 ? -19.521 5.816 36.225 1.00 92.75 504 VAL A CA 1
ATOM 4034 C C . VAL A 1 504 ? -20.798 5.067 36.613 1.00 92.75 504 VAL A C 1
ATOM 4036 O O . VAL A 1 504 ? -21.907 5.514 36.328 1.00 92.75 504 VAL A O 1
ATOM 4039 N N . PHE A 1 505 ? -20.644 3.921 37.277 1.00 91.62 505 PHE A N 1
ATOM 4040 C CA . PHE A 1 505 ? -21.772 3.217 37.879 1.00 91.62 505 PHE A CA 1
ATOM 4041 C C . PHE A 1 505 ? -22.407 4.084 38.976 1.00 91.62 505 PHE A C 1
ATOM 4043 O O . PHE A 1 505 ? -21.726 4.446 39.936 1.00 91.62 505 PHE A O 1
ATOM 4050 N N . ASP A 1 506 ? -23.699 4.385 38.843 1.00 85.19 506 ASP A N 1
ATOM 4051 C CA . ASP A 1 506 ? -24.485 5.088 39.862 1.00 85.19 506 ASP A CA 1
ATOM 4052 C C . ASP A 1 506 ? -25.400 4.076 40.577 1.00 85.19 506 ASP A C 1
ATOM 4054 O O . ASP A 1 506 ? -26.325 3.542 39.953 1.00 85.19 506 ASP A O 1
ATOM 4058 N N . PRO A 1 507 ? -25.141 3.744 41.856 1.00 86.81 507 PRO A N 1
ATOM 4059 C CA . PRO A 1 507 ? -25.975 2.817 42.604 1.00 86.81 507 PRO A CA 1
ATOM 4060 C C . PRO A 1 507 ? -27.423 3.297 42.695 1.00 86.81 507 PRO A C 1
ATOM 4062 O O . PRO A 1 507 ? -27.704 4.470 42.950 1.00 86.81 507 PRO A O 1
ATOM 4065 N N . TRP A 1 508 ? -28.361 2.362 42.554 1.00 84.69 508 TRP A N 1
ATOM 4066 C CA . TRP A 1 508 ? -29.778 2.683 42.666 1.00 84.69 508 TRP A CA 1
ATOM 4067 C C . TRP A 1 508 ? -30.115 3.291 44.034 1.00 84.69 508 TRP A C 1
ATOM 4069 O O . TRP A 1 508 ? -29.724 2.772 45.082 1.00 84.69 508 TRP A O 1
ATOM 4079 N N . ASN A 1 509 ? -30.890 4.377 44.018 1.00 88.31 509 ASN A N 1
ATOM 4080 C CA . ASN A 1 509 ? -31.364 5.054 45.216 1.00 88.31 509 ASN A CA 1
ATOM 4081 C C . ASN A 1 509 ? -32.881 5.301 45.115 1.00 88.31 509 ASN A C 1
ATOM 4083 O O . ASN A 1 509 ? -33.300 6.145 44.320 1.00 88.31 509 ASN A O 1
ATOM 4087 N N . PRO A 1 510 ? -33.714 4.649 45.953 1.00 89.38 510 PRO A N 1
ATOM 4088 C CA . PRO A 1 510 ? -35.174 4.777 45.890 1.00 89.38 510 PRO A CA 1
ATOM 4089 C C . PRO A 1 510 ? -35.683 6.197 46.147 1.00 89.38 510 PRO A C 1
ATOM 4091 O O . PRO A 1 510 ? -36.813 6.525 45.796 1.00 89.38 510 PRO A O 1
ATOM 4094 N N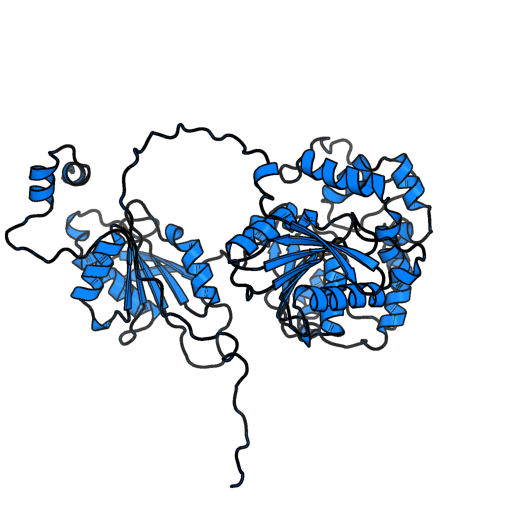 . LYS A 1 511 ? -34.868 7.046 46.781 1.00 91.06 511 LYS A N 1
ATOM 4095 C CA . LYS A 1 511 ? -35.217 8.434 47.099 1.00 91.06 511 LYS A CA 1
ATOM 4096 C C . LYS A 1 511 ? -34.826 9.412 45.989 1.00 91.06 511 LYS A C 1
ATOM 4098 O O . LYS A 1 511 ? -35.187 10.582 46.070 1.00 91.06 511 LYS A O 1
ATOM 4103 N N . ARG A 1 512 ? -34.087 8.965 44.967 1.00 87.88 512 ARG A N 1
ATOM 4104 C CA . ARG A 1 512 ? -33.570 9.808 43.885 1.00 87.88 512 ARG A CA 1
ATOM 4105 C C . ARG A 1 512 ? -34.256 9.446 42.570 1.00 87.88 512 ARG A C 1
ATOM 4107 O O . ARG A 1 512 ? -33.940 8.433 41.955 1.00 87.88 512 ARG A O 1
ATOM 4114 N N . LYS A 1 513 ? -35.172 10.301 42.110 1.00 89.38 513 LYS A N 1
ATOM 4115 C CA . LYS A 1 513 ? -35.707 10.222 40.742 1.00 89.38 513 LYS A CA 1
ATOM 4116 C C . LYS A 1 513 ? -34.758 10.962 39.789 1.00 89.38 513 LYS A C 1
ATOM 4118 O O . LYS A 1 513 ? -34.590 12.167 39.986 1.00 89.38 513 LYS A O 1
ATOM 4123 N N . PRO A 1 514 ? -34.157 10.304 38.774 1.00 87.38 514 PRO A N 1
ATOM 4124 C CA . PRO A 1 514 ? -33.085 10.897 37.969 1.00 87.38 514 PRO A CA 1
ATOM 4125 C C . PRO A 1 514 ? -33.442 12.252 37.348 1.00 87.38 514 PRO A C 1
ATOM 4127 O O . PRO A 1 514 ? -32.756 13.239 37.601 1.00 87.38 514 PRO A O 1
ATOM 4130 N N . THR A 1 515 ? -34.556 12.335 36.618 1.00 90.50 515 THR A N 1
ATOM 4131 C CA . THR A 1 515 ? -34.996 13.566 35.937 1.00 90.50 515 THR A CA 1
ATOM 4132 C C . THR A 1 515 ? -35.345 14.682 36.918 1.00 90.50 515 THR A C 1
ATOM 4134 O O . THR A 1 515 ? -34.944 15.824 36.709 1.00 90.50 515 THR A O 1
ATOM 4137 N N . SER A 1 516 ? -36.012 14.362 38.033 1.00 92.25 516 SER A N 1
ATOM 4138 C CA . SER A 1 516 ? -36.291 15.332 39.101 1.00 92.25 516 SER A CA 1
ATOM 4139 C C . SER A 1 516 ? -35.007 15.852 39.748 1.00 92.25 516 SER A C 1
ATOM 4141 O O . SER A 1 516 ? -34.918 17.029 40.078 1.00 92.25 516 SER A O 1
ATOM 4143 N N . THR A 1 517 ? -33.999 14.992 39.914 1.00 91.44 517 THR A N 1
ATOM 4144 C CA . THR A 1 517 ? -32.695 15.393 40.449 1.00 91.44 517 THR A CA 1
ATOM 4145 C C . THR A 1 517 ? -31.938 16.291 39.477 1.00 91.44 517 THR A C 1
ATOM 4147 O O . THR A 1 517 ? -31.462 17.341 39.893 1.00 91.44 517 THR A O 1
ATOM 4150 N N . PHE A 1 518 ? -31.866 15.938 38.191 1.00 92.00 518 PHE A N 1
ATOM 4151 C CA . PHE A 1 518 ? -31.240 16.804 37.189 1.00 92.00 518 PHE A CA 1
ATOM 4152 C C . PHE A 1 518 ? -31.931 18.165 37.104 1.00 92.00 518 PHE A C 1
ATOM 4154 O O . PHE A 1 518 ? -31.249 19.184 37.124 1.00 92.00 518 PHE A O 1
ATOM 4161 N N . LYS A 1 519 ? -33.269 18.188 37.132 1.00 93.50 519 LYS A N 1
ATOM 4162 C CA . LYS A 1 519 ? -34.053 19.428 37.146 1.00 93.50 519 LYS A CA 1
ATOM 4163 C C . LYS A 1 519 ? -33.760 20.281 38.382 1.00 93.50 519 LYS A C 1
ATOM 4165 O O . LYS A 1 519 ? -33.621 21.491 38.265 1.00 93.50 519 LYS A O 1
ATOM 4170 N N . ALA A 1 520 ? -33.625 19.664 39.557 1.00 93.75 520 ALA A N 1
ATOM 4171 C CA . ALA A 1 520 ? -33.305 20.381 40.790 1.00 93.75 520 ALA A CA 1
ATOM 4172 C C . ALA A 1 520 ? -31.892 20.995 40.785 1.00 93.75 520 ALA A C 1
ATOM 4174 O O . ALA A 1 520 ? -31.704 22.072 41.342 1.00 93.75 520 ALA A O 1
ATOM 4175 N N . PHE A 1 521 ? -30.907 20.329 40.171 1.00 94.12 521 PHE A N 1
ATOM 4176 C CA . PHE A 1 521 ? -29.521 20.815 40.128 1.00 94.12 521 PHE A CA 1
ATOM 4177 C C . PHE A 1 521 ? -29.234 21.779 38.974 1.00 94.12 521 PHE A C 1
ATOM 4179 O O . PHE A 1 521 ? -28.477 22.730 39.156 1.00 94.12 521 PHE A O 1
ATOM 4186 N N . TYR A 1 522 ? -29.800 21.524 37.796 1.00 94.81 522 TYR A N 1
ATOM 4187 C CA . TYR A 1 522 ? -29.421 22.190 36.545 1.00 94.81 522 TYR A CA 1
ATOM 4188 C C . TYR A 1 522 ? -30.564 22.980 35.895 1.00 94.81 522 TYR A C 1
ATOM 4190 O O . TYR A 1 522 ? -30.338 23.665 34.901 1.00 94.81 522 TYR A O 1
ATOM 4198 N N . GLY A 1 523 ? -31.773 22.920 36.459 1.00 93.94 523 GLY A N 1
ATOM 4199 C CA . GLY A 1 523 ? -32.952 23.607 35.938 1.00 93.94 523 GLY A CA 1
ATOM 4200 C C . GLY A 1 523 ? -33.616 22.895 34.757 1.00 93.94 523 GLY A C 1
ATOM 4201 O O . GLY A 1 523 ? -33.194 21.826 34.314 1.00 93.94 523 GLY A O 1
ATOM 4202 N N . ASP A 1 524 ? -34.689 23.508 34.254 1.00 91.88 524 ASP A N 1
ATOM 4203 C CA . ASP A 1 524 ? -35.507 22.972 33.156 1.00 91.88 524 ASP A CA 1
ATOM 4204 C C . ASP A 1 524 ? -34.803 22.986 31.796 1.00 91.88 524 ASP A C 1
ATOM 4206 O O . ASP A 1 524 ? -35.112 22.170 30.931 1.00 91.88 524 ASP A O 1
ATOM 4210 N N . ASP A 1 525 ? -33.819 23.869 31.624 1.00 92.75 525 ASP A N 1
ATOM 4211 C CA . ASP A 1 525 ? -33.082 24.022 30.368 1.00 92.75 525 ASP A CA 1
ATOM 4212 C C . ASP A 1 525 ? -31.974 22.990 30.167 1.00 92.75 525 ASP A C 1
ATOM 4214 O O . ASP A 1 525 ? -31.399 22.894 29.081 1.00 92.75 525 ASP A O 1
ATOM 4218 N N . TYR A 1 526 ? -31.688 22.180 31.186 1.00 93.38 526 TYR A N 1
ATOM 4219 C CA . TYR A 1 526 ? -30.761 21.071 31.049 1.00 93.38 526 TYR A CA 1
ATOM 4220 C C . TYR A 1 526 ? -31.290 20.054 30.032 1.00 93.38 526 TYR A C 1
ATOM 4222 O O . TYR A 1 526 ? -32.446 19.638 30.102 1.00 93.38 526 TYR A O 1
ATOM 4230 N N . TYR A 1 527 ? -30.439 19.628 29.094 1.00 89.69 527 TYR A N 1
ATOM 4231 C CA . TYR A 1 527 ? -30.878 18.877 27.912 1.00 89.69 527 TYR A CA 1
ATOM 4232 C C . TYR A 1 527 ? -31.687 17.611 28.253 1.00 89.69 527 TYR A C 1
ATOM 4234 O O . TYR A 1 527 ? -32.723 17.373 27.639 1.00 89.69 527 TYR A O 1
ATOM 4242 N N . ILE A 1 528 ? -31.295 16.853 29.290 1.00 90.81 528 ILE A N 1
ATOM 4243 C CA . ILE A 1 528 ? -32.037 15.657 29.733 1.00 90.81 528 ILE A CA 1
ATOM 4244 C C . ILE A 1 528 ? -33.458 16.022 30.171 1.00 90.81 528 ILE A C 1
ATOM 4246 O O . ILE A 1 528 ? -34.396 15.291 29.861 1.00 90.81 528 ILE A O 1
ATOM 4250 N N . CYS A 1 529 ? -33.620 17.136 30.890 1.00 92.75 529 CYS A N 1
ATOM 4251 C CA . CYS A 1 529 ? -34.915 17.623 31.359 1.00 92.75 529 CYS A CA 1
ATOM 4252 C C . CYS A 1 529 ? -35.773 18.116 30.193 1.00 92.75 529 CYS A C 1
ATOM 4254 O O . CYS A 1 529 ? -36.946 17.753 30.119 1.00 92.75 529 CYS A O 1
ATOM 4256 N N . ARG A 1 530 ? -35.180 18.848 29.241 1.00 90.38 530 ARG A N 1
ATOM 4257 C CA . ARG A 1 530 ? -35.876 19.281 28.022 1.00 90.38 530 ARG A CA 1
ATOM 4258 C C . ARG A 1 530 ? -36.355 18.116 27.160 1.00 90.38 530 ARG A C 1
ATOM 4260 O O . ARG A 1 530 ? -37.446 18.192 26.611 1.00 90.38 530 ARG A O 1
ATOM 4267 N N . PHE A 1 531 ? -35.596 17.024 27.087 1.00 89.38 531 PHE A N 1
ATOM 4268 C CA . PHE A 1 531 ? -35.985 15.832 26.323 1.00 89.38 531 PHE A CA 1
ATOM 4269 C C . PHE A 1 531 ? -37.166 15.059 26.930 1.00 89.38 531 PHE A C 1
ATOM 4271 O O . PHE A 1 531 ? -37.674 14.143 26.296 1.00 89.38 531 PHE A O 1
ATOM 4278 N N . GLN A 1 532 ? -37.622 15.401 28.142 1.00 87.75 532 GLN A N 1
ATOM 4279 C CA . GLN A 1 532 ? -38.793 14.754 28.750 1.00 87.75 532 GLN A CA 1
ATOM 4280 C C . GLN A 1 532 ? -40.131 15.328 28.264 1.00 87.75 532 GLN A C 1
ATOM 4282 O O . GLN A 1 532 ? -41.176 14.802 28.637 1.00 87.75 532 GLN A O 1
ATOM 4287 N N . VAL A 1 533 ? -40.119 16.411 27.482 1.00 81.19 533 VAL A N 1
ATOM 4288 C CA . VAL A 1 533 ? -41.330 17.014 26.916 1.00 81.19 533 VAL A CA 1
ATOM 4289 C C . VAL A 1 533 ? -41.539 16.445 25.516 1.00 81.19 533 VAL A C 1
ATOM 4291 O O . VAL A 1 533 ? -40.759 16.730 24.611 1.00 81.19 533 VAL A O 1
ATOM 4294 N N . TYR A 1 534 ? -42.585 15.644 25.346 1.00 69.25 534 TYR A N 1
ATOM 4295 C CA . TYR A 1 534 ? -43.012 15.098 24.060 1.00 69.25 534 TYR A CA 1
ATOM 4296 C C . TYR A 1 534 ? -44.527 15.267 23.915 1.00 69.25 534 TYR A C 1
ATOM 4298 O O . TYR A 1 534 ? -45.259 15.199 24.905 1.00 69.25 534 TYR A O 1
ATOM 4306 N N . GLU A 1 535 ? -44.984 15.551 22.696 1.00 61.47 535 GLU A N 1
ATOM 4307 C CA . GLU A 1 535 ? -46.414 15.566 22.376 1.00 61.47 535 GLU A CA 1
ATOM 4308 C C . GLU A 1 535 ? -46.919 14.117 22.385 1.00 61.47 535 GLU A C 1
ATOM 4310 O O . GLU A 1 535 ? -46.286 13.234 21.807 1.00 61.47 535 GLU A O 1
ATOM 4315 N N . SER A 1 536 ? -47.992 13.876 23.141 1.00 52.72 536 SER A N 1
ATOM 4316 C CA . SER A 1 536 ? -48.603 12.557 23.348 1.00 52.72 536 SER A CA 1
ATOM 4317 C C . SER A 1 536 ? -49.349 12.045 22.131 1.00 52.72 536 SER A C 1
ATOM 4319 O O . SER A 1 536 ? -50.114 12.871 21.575 1.00 52.72 536 SER A O 1
#

Organism: Arabidopsis thaliana (NCBI:txid3702)

pLDDT: mean 84.57, std 21.28, range [19.41, 98.88]

Sequence (536 aa):
MFFLCRKLSLSRFRHHFPLRLRRFLGENPNPTTHFSTLPDNQTKRPEKSRLDGVEHKTLKVNGINMHVAEKPGSGSGEDPIILFLHGFPELWYTWRHQMVALSSLGYRTIAPDLRGYGDTEAPEKVEDYTLLKRGRSVVALIVAVTGGDKAVSVVGHDWGAMIAWQLCQYRPEKVKALVNMSVLFSPRNPVRVPVPTLRHVFGDDYYVCRFQKAGEIETEFKKLGTENVLKEFLTYKTPGPLNLPKDKYFKRSENAASALPLWLTQEDLDYYVTKYENKGFTGPINYYRNIDRNWELTAPWTGAKIRVPVKFIIGDQDLTYNFPGAKEYINGGGFKRDVPLLDETVVLKGLGHFLHEENPDSSLRMDLTFDHSFVKVNGITMHVAEKSPSVAGNGAIRPPVILFLHGFPELWYTWRHQMVALSSLGYRTIAPDLRGYGDTDAPESVDAYTSLHVVGDLIGLIDAVVGDREKVFVVGHDWGAIIAWHLCLFRPDRVKALVNMSVVFDPWNPKRKPTSTFKAFYGDDYYICRFQVYES